Protein AF-A0A9D6RLF5-F1 (afdb_monomer_lite)

pLDDT: mean 74.22, std 19.19, range [35.5, 98.62]

Structure (mmCIF, N/CA/C/O backbone):
data_AF-A0A9D6RLF5-F1
#
_entry.id   AF-A0A9D6RLF5-F1
#
loop_
_atom_site.group_PDB
_atom_site.id
_atom_site.type_symbol
_atom_site.label_atom_id
_atom_site.label_alt_id
_atom_site.label_comp_id
_atom_site.label_asym_id
_atom_site.label_entity_id
_atom_site.label_seq_id
_atom_site.pdbx_PDB_ins_code
_atom_site.Cartn_x
_atom_site.Cartn_y
_atom_site.Cartn_z
_atom_site.occupancy
_atom_site.B_iso_or_equiv
_atom_site.auth_seq_id
_atom_site.auth_comp_id
_atom_site.auth_asym_id
_atom_site.auth_atom_id
_atom_site.pdbx_PDB_model_num
ATOM 1 N N . MET A 1 1 ? -3.379 11.257 -3.939 1.00 48.16 1 MET A N 1
ATOM 2 C CA . MET A 1 1 ? -4.710 10.907 -4.492 1.00 48.16 1 MET A CA 1
ATOM 3 C C . MET A 1 1 ? -5.735 11.109 -3.389 1.00 48.16 1 MET A C 1
ATOM 5 O O . MET A 1 1 ? -5.529 10.564 -2.316 1.00 48.16 1 MET A O 1
ATOM 9 N N . LYS A 1 2 ? -6.795 11.895 -3.608 1.00 55.16 2 LYS A N 1
ATOM 10 C CA . LYS A 1 2 ? -7.896 11.995 -2.637 1.00 55.16 2 LYS A CA 1
ATOM 11 C C . LYS A 1 2 ? -8.911 10.904 -2.961 1.00 55.16 2 LYS A C 1
ATOM 13 O O . LYS A 1 2 ? -9.439 10.888 -4.068 1.00 55.16 2 LYS A O 1
ATOM 18 N N . ASN A 1 3 ? -9.140 9.974 -2.036 1.00 62.16 3 ASN A N 1
ATOM 19 C CA . ASN A 1 3 ? -10.223 9.003 -2.180 1.00 62.16 3 ASN A CA 1
ATOM 20 C C . ASN A 1 3 ? -11.562 9.643 -1.767 1.00 62.16 3 ASN A C 1
ATOM 22 O O . ASN A 1 3 ? -11.597 10.756 -1.234 1.00 62.16 3 ASN A O 1
ATOM 26 N N . PHE A 1 4 ? -12.667 8.934 -2.003 1.00 65.19 4 PHE A N 1
ATOM 27 C CA . PHE A 1 4 ? -14.010 9.404 -1.658 1.00 65.19 4 PHE A CA 1
ATOM 28 C C . PHE A 1 4 ? -14.128 9.868 -0.194 1.00 65.19 4 PHE A C 1
ATOM 30 O O . PHE A 1 4 ? -14.730 10.909 0.067 1.00 65.19 4 PHE A O 1
ATOM 37 N N . LEU A 1 5 ? -13.491 9.153 0.742 1.00 66.44 5 LEU A N 1
ATOM 38 C CA . LEU A 1 5 ? -13.510 9.473 2.173 1.00 66.44 5 LEU A CA 1
ATOM 39 C C . LEU A 1 5 ? -12.723 10.752 2.500 1.00 66.44 5 LEU A C 1
ATOM 41 O O . LEU A 1 5 ? -13.191 11.549 3.303 1.00 66.44 5 LEU A O 1
ATOM 45 N N . CYS A 1 6 ? -11.581 10.992 1.848 1.00 63.72 6 CYS A N 1
ATOM 46 C CA . CYS A 1 6 ? -10.817 12.240 1.989 1.00 63.72 6 CYS A CA 1
ATOM 47 C C . CYS A 1 6 ? -11.482 13.423 1.261 1.00 63.72 6 CYS A C 1
ATOM 49 O O . CYS A 1 6 ? -11.240 14.578 1.595 1.00 63.72 6 CYS A O 1
ATOM 51 N N . SER A 1 7 ? -12.288 13.153 0.227 1.00 64.69 7 SER A N 1
ATOM 52 C CA . SER A 1 7 ? -12.963 14.186 -0.574 1.00 64.69 7 SER A CA 1
ATOM 53 C C . SER A 1 7 ? -14.275 14.690 0.033 1.00 64.69 7 SER A C 1
ATOM 55 O O . SER A 1 7 ? -14.758 15.747 -0.366 1.00 64.69 7 SER A O 1
ATOM 57 N N . ARG A 1 8 ? -14.845 13.947 0.991 1.00 68.50 8 ARG A N 1
ATOM 58 C CA . ARG A 1 8 ? -16.057 14.320 1.726 1.00 68.50 8 ARG A CA 1
ATOM 59 C C . ARG A 1 8 ? -15.685 14.779 3.134 1.00 68.50 8 ARG A C 1
ATOM 61 O O . ARG A 1 8 ? -15.531 13.928 4.013 1.00 68.50 8 ARG A O 1
ATOM 68 N N . PRO A 1 9 ? -15.538 16.093 3.374 1.00 60.31 9 PRO A N 1
ATOM 69 C CA . PRO A 1 9 ? -15.100 16.611 4.669 1.00 60.31 9 PRO A CA 1
ATOM 70 C C . PRO A 1 9 ? -16.069 16.261 5.805 1.00 60.31 9 PRO A C 1
ATOM 72 O O . PRO A 1 9 ? -15.671 16.257 6.969 1.00 60.31 9 PRO A O 1
ATOM 75 N N . GLU A 1 10 ? -17.323 15.920 5.490 1.00 63.22 10 GLU A N 1
ATOM 76 C CA . GLU A 1 10 ? -18.297 15.485 6.486 1.00 63.22 10 GLU A CA 1
ATOM 77 C C . GLU A 1 10 ? -17.983 14.090 7.041 1.00 63.22 10 GLU A C 1
ATOM 79 O O . GLU A 1 10 ? -18.397 13.827 8.176 1.00 63.22 10 GLU A O 1
ATOM 84 N N . ASN A 1 11 ? -17.293 13.233 6.253 1.00 67.38 11 ASN A N 1
ATOM 85 C CA . ASN A 1 11 ? -17.105 11.782 6.429 1.00 67.38 11 ASN A CA 1
ATOM 86 C C . ASN A 1 11 ? -17.906 11.255 7.629 1.00 67.38 11 ASN A C 1
ATOM 88 O O . ASN A 1 11 ? -17.403 11.140 8.754 1.00 67.38 11 ASN A O 1
ATOM 92 N N . VAL A 1 12 ? -19.197 11.016 7.386 1.00 69.69 12 VAL A N 1
ATOM 93 C CA . VAL A 1 12 ? -20.185 10.731 8.437 1.00 69.69 12 VAL A CA 1
ATOM 94 C C . VAL A 1 12 ? -19.863 9.458 9.223 1.00 69.69 12 VAL A C 1
ATOM 96 O O . VAL A 1 12 ? -20.375 9.279 10.321 1.00 69.69 12 VAL A O 1
ATOM 99 N N . TRP A 1 13 ? -18.978 8.608 8.696 1.00 77.75 13 TRP A N 1
ATOM 100 C CA . TRP A 1 13 ? -18.571 7.342 9.298 1.00 77.75 13 TRP A CA 1
ATOM 101 C C . TRP A 1 13 ? -17.413 7.460 10.300 1.00 77.75 13 TRP A C 1
ATOM 103 O O . TRP A 1 13 ? -17.203 6.524 11.073 1.00 77.75 13 TRP A O 1
ATOM 113 N N . GLY A 1 14 ? -16.683 8.582 10.327 1.00 80.62 14 GLY A N 1
ATOM 114 C CA . GLY A 1 14 ? -15.657 8.812 11.352 1.00 80.62 14 GLY A CA 1
ATOM 115 C C . GLY A 1 14 ? -14.765 10.040 11.192 1.00 80.62 14 GLY A C 1
ATOM 116 O O . GLY A 1 14 ? -14.212 10.508 12.178 1.00 80.62 14 GLY A O 1
ATOM 117 N N . GLY A 1 15 ? -14.693 10.646 10.008 1.00 88.31 15 GLY A N 1
ATOM 118 C CA . GLY A 1 15 ? -13.929 11.880 9.787 1.00 88.31 15 GLY A CA 1
ATOM 119 C C . GLY A 1 15 ? -12.613 11.672 9.037 1.00 88.31 15 GLY A C 1
ATOM 120 O O . GLY A 1 15 ? -12.265 10.561 8.631 1.00 88.31 15 GLY A O 1
ATOM 121 N N . VAL A 1 16 ? -11.901 12.772 8.814 1.00 90.56 16 VAL A N 1
ATOM 122 C CA . VAL A 1 16 ? -10.599 12.787 8.138 1.00 90.56 16 VAL A CA 1
ATOM 123 C C . VAL A 1 16 ? -9.568 13.319 9.125 1.00 90.56 16 VAL A C 1
ATOM 125 O O . VAL A 1 16 ? -9.720 14.435 9.621 1.00 90.56 16 VAL A O 1
ATOM 128 N N . PHE A 1 17 ? -8.555 12.513 9.427 1.00 91.75 17 PHE A N 1
ATOM 129 C CA . PHE A 1 17 ? -7.380 12.941 10.171 1.00 91.75 17 PHE A CA 1
ATOM 130 C C . PHE A 1 17 ? -6.473 13.728 9.231 1.00 91.75 17 PHE A C 1
ATOM 132 O O . PHE A 1 17 ? -6.105 13.217 8.176 1.00 91.75 17 PHE A O 1
ATOM 139 N N . TYR A 1 18 ? -6.096 14.939 9.627 1.00 91.25 18 TYR A N 1
ATOM 140 C CA . TYR A 1 18 ? -5.083 15.727 8.933 1.00 91.25 18 TYR A CA 1
ATOM 141 C C . TYR A 1 18 ? -3.877 15.877 9.848 1.00 91.25 18 TYR A C 1
ATOM 143 O O . TYR A 1 18 ? -4.034 16.229 11.020 1.00 91.25 18 TYR A O 1
ATOM 151 N N . ALA A 1 19 ? -2.681 15.646 9.311 1.00 88.44 19 ALA A N 1
ATOM 152 C CA . ALA A 1 19 ? -1.442 15.693 10.085 1.00 88.44 19 ALA A CA 1
ATOM 153 C C . ALA A 1 19 ? -1.191 17.042 10.786 1.00 88.44 19 ALA A C 1
ATOM 155 O O . ALA A 1 19 ? -0.514 17.068 11.815 1.00 88.44 19 ALA A O 1
ATOM 156 N N . ASP A 1 20 ? -1.742 18.132 10.246 1.00 90.81 20 ASP A N 1
ATOM 157 C CA . ASP A 1 20 ? -1.642 19.503 10.752 1.00 90.81 20 ASP A CA 1
ATOM 158 C C . ASP A 1 20 ? -2.838 19.944 11.623 1.00 90.81 20 ASP A C 1
ATOM 160 O O . ASP A 1 20 ? -2.809 21.036 12.190 1.00 90.81 20 ASP A O 1
ATOM 164 N N . ARG A 1 21 ? -3.890 19.118 11.753 1.00 91.94 21 ARG A N 1
ATOM 165 C CA . ARG A 1 21 ? -5.143 19.453 12.467 1.00 91.94 21 ARG A CA 1
ATOM 166 C C . ARG A 1 21 ? -5.639 18.322 13.375 1.00 91.94 21 ARG A C 1
ATOM 168 O O . ARG A 1 21 ? -6.832 18.040 13.470 1.00 91.94 21 ARG A O 1
ATOM 175 N N . GLU A 1 22 ? -4.712 17.687 14.081 1.00 90.81 22 GLU A N 1
ATOM 176 C CA . GLU A 1 22 ? -4.976 16.563 14.992 1.00 90.81 22 GLU A CA 1
ATOM 177 C C . GLU A 1 22 ? -5.931 16.915 16.150 1.00 90.81 22 GLU A C 1
ATOM 179 O O . GLU A 1 22 ? -6.811 16.122 16.502 1.00 90.81 22 GLU A O 1
ATOM 184 N N . LEU A 1 23 ? -5.809 18.124 16.714 1.00 89.69 23 LEU A N 1
ATOM 185 C CA . LEU A 1 23 ? -6.698 18.585 17.785 1.00 89.69 23 LEU A CA 1
ATOM 186 C C . LEU A 1 23 ? -8.144 18.728 17.287 1.00 89.69 23 LEU A C 1
ATOM 188 O O . LEU A 1 23 ? -9.054 18.179 17.905 1.00 89.69 23 LEU A O 1
ATOM 192 N N . GLU A 1 24 ? -8.337 19.378 16.133 1.00 90.50 24 GLU A N 1
ATOM 193 C CA . GLU A 1 24 ? -9.655 19.532 15.501 1.00 90.50 24 GLU A CA 1
ATOM 194 C C . GLU A 1 24 ? -10.281 18.164 15.200 1.00 90.50 24 GLU A C 1
ATOM 196 O O . GLU A 1 24 ? -11.466 17.943 15.456 1.00 90.50 24 GLU A O 1
ATOM 201 N N . PHE A 1 25 ? -9.484 17.224 14.683 1.00 90.69 25 PHE A N 1
ATOM 202 C CA . PHE A 1 25 ? -9.935 15.857 14.437 1.00 90.69 25 PHE A CA 1
ATOM 203 C C . PHE A 1 25 ? -10.444 15.190 15.722 1.00 90.69 25 PHE A C 1
ATOM 205 O O . PHE A 1 25 ? -11.551 14.649 15.742 1.00 90.69 25 PHE A O 1
ATOM 212 N N . THR A 1 26 ? -9.665 15.266 16.802 1.00 87.81 26 THR A N 1
ATOM 213 C CA . THR A 1 26 ? -10.001 14.631 18.083 1.00 87.81 26 THR A CA 1
ATOM 214 C C . THR A 1 26 ? -11.254 15.245 18.710 1.00 87.81 26 THR A C 1
ATOM 216 O O . THR A 1 26 ? -12.104 14.520 19.227 1.00 87.81 26 THR A O 1
ATOM 219 N N . GLU A 1 27 ? -11.404 16.569 18.646 1.00 88.62 27 GLU A N 1
ATOM 220 C CA . GLU A 1 27 ? -12.589 17.277 19.144 1.00 88.62 27 GLU A CA 1
ATOM 221 C C . GLU A 1 27 ? -13.851 16.869 18.379 1.00 88.62 27 GLU A C 1
ATOM 223 O O . GLU A 1 27 ? -14.820 16.426 18.995 1.00 88.62 27 GLU A O 1
ATOM 228 N N . ARG A 1 28 ? -13.809 16.897 17.040 1.00 87.19 28 ARG A N 1
ATOM 229 C CA . ARG A 1 28 ? -14.938 16.477 16.191 1.00 87.19 28 ARG A CA 1
ATOM 230 C C . ARG A 1 28 ? -15.308 15.010 16.378 1.00 87.19 28 ARG A C 1
ATOM 232 O O . ARG A 1 28 ? -16.471 14.640 16.227 1.00 87.19 28 ARG A O 1
ATOM 239 N N . LEU A 1 29 ? -14.333 14.151 16.664 1.00 85.12 29 LEU A N 1
ATOM 240 C CA . LEU A 1 29 ? -14.587 12.727 16.837 1.00 85.12 29 LEU A CA 1
ATOM 241 C C . LEU A 1 29 ? -15.338 12.426 18.143 1.00 85.12 29 LEU A C 1
ATOM 243 O O . LEU A 1 29 ? -16.196 11.544 18.161 1.00 85.12 29 LEU A O 1
ATOM 247 N N . ARG A 1 30 ? -15.108 13.202 19.211 1.00 83.06 30 ARG A N 1
ATOM 248 C CA . ARG A 1 30 ? -15.879 13.082 20.466 1.00 83.06 30 ARG A CA 1
ATOM 249 C C . ARG A 1 30 ? -17.373 13.342 20.268 1.00 83.06 30 ARG A C 1
ATOM 251 O O . ARG A 1 30 ? -18.189 12.774 20.986 1.00 83.06 30 ARG A O 1
ATOM 258 N N . GLU A 1 31 ? -17.735 14.154 19.278 1.00 84.50 31 GLU A N 1
ATOM 259 C CA . GLU A 1 31 ? -19.128 14.459 18.924 1.00 84.50 31 GLU A CA 1
ATOM 260 C C . GLU A 1 31 ? -19.808 13.334 18.119 1.00 84.50 31 GLU A C 1
ATOM 262 O O . GLU A 1 31 ? -21.012 13.391 17.868 1.00 84.50 31 GLU A O 1
ATOM 267 N N . LYS A 1 32 ? -19.059 12.297 17.716 1.00 83.31 32 LYS A N 1
ATOM 268 C CA . LYS A 1 32 ? -19.529 11.193 16.864 1.00 83.31 32 LYS A CA 1
ATOM 269 C C . LYS A 1 32 ? -19.386 9.829 17.561 1.00 83.31 32 LYS A C 1
ATOM 271 O O . LYS A 1 32 ? -18.597 8.988 17.111 1.00 83.31 32 LYS A O 1
ATOM 276 N N . PRO A 1 33 ? -20.157 9.555 18.633 1.00 75.00 33 PRO A N 1
ATOM 277 C CA . PRO A 1 33 ? -20.140 8.246 19.278 1.00 75.00 33 PRO A CA 1
ATOM 278 C C . PRO A 1 33 ? -20.562 7.165 18.271 1.00 75.00 33 PRO A C 1
ATOM 280 O O . PRO A 1 33 ? -21.641 7.230 17.686 1.00 75.00 33 PRO A O 1
ATOM 283 N N . GLY A 1 34 ? -19.696 6.176 18.044 1.00 79.19 34 GLY A N 1
ATOM 284 C CA . GLY A 1 34 ? -19.932 5.098 17.075 1.00 79.19 34 GLY A CA 1
ATOM 285 C C . GLY A 1 34 ? -19.275 5.287 15.704 1.00 79.19 34 GLY A C 1
ATOM 286 O O . GLY A 1 34 ? -19.478 4.444 14.831 1.00 79.19 34 GLY A O 1
ATOM 287 N N . ALA A 1 35 ? -18.466 6.332 15.514 1.00 85.06 35 ALA A N 1
ATOM 288 C CA . ALA A 1 35 ? -17.545 6.441 14.386 1.00 85.06 35 ALA A CA 1
ATOM 289 C C . ALA A 1 35 ? -16.606 5.220 14.295 1.00 85.06 35 ALA A C 1
ATOM 291 O O . ALA A 1 35 ? -16.044 4.782 15.299 1.00 85.06 35 ALA A O 1
ATOM 292 N N . ARG A 1 36 ? -16.437 4.664 13.089 1.00 88.50 36 ARG A N 1
ATOM 293 C CA . ARG A 1 36 ? -15.650 3.437 12.842 1.00 88.50 36 ARG A CA 1
ATOM 294 C C . ARG A 1 36 ? -14.754 3.491 11.608 1.00 88.50 36 ARG A C 1
ATOM 296 O O . ARG A 1 36 ? -13.896 2.625 11.465 1.00 88.50 36 ARG A O 1
ATOM 303 N N . VAL A 1 37 ? -14.949 4.459 10.711 1.00 90.75 37 VAL A N 1
ATOM 304 C CA . VAL A 1 37 ? -14.188 4.551 9.456 1.00 90.75 37 VAL A CA 1
ATOM 305 C C . VAL A 1 37 ? -13.559 5.929 9.329 1.00 90.75 37 VAL A C 1
ATOM 307 O O . VAL A 1 37 ? -14.248 6.942 9.205 1.00 90.75 37 VAL A O 1
ATOM 310 N N . PHE A 1 38 ? -12.232 5.943 9.308 1.00 92.19 38 PHE A N 1
ATOM 311 C CA . PHE A 1 38 ? -11.416 7.148 9.304 1.00 92.19 38 PHE A CA 1
ATOM 312 C C . PHE A 1 38 ? -10.556 7.177 8.050 1.00 92.19 38 PHE A C 1
ATOM 314 O O . PHE A 1 38 ? -10.053 6.143 7.612 1.00 92.19 38 PHE A O 1
ATOM 321 N N . ALA A 1 39 ? -10.388 8.362 7.475 1.00 91.50 39 ALA A N 1
ATOM 322 C CA . ALA A 1 39 ? -9.423 8.580 6.409 1.00 91.50 39 ALA A CA 1
ATOM 323 C C . ALA A 1 39 ? -8.231 9.368 6.948 1.00 91.50 39 ALA A C 1
ATOM 325 O O . ALA A 1 39 ? -8.408 10.237 7.798 1.00 91.50 39 ALA A O 1
ATOM 326 N N . LEU A 1 40 ? -7.037 9.073 6.446 1.00 91.88 40 LEU A N 1
ATOM 327 C CA . LEU A 1 40 ? -5.821 9.817 6.763 1.00 91.88 40 LEU A CA 1
ATOM 328 C C . LEU A 1 40 ? -5.447 10.679 5.559 1.00 91.88 40 LEU A C 1
ATOM 330 O O . LEU A 1 40 ? -5.284 10.164 4.452 1.00 91.88 40 LEU A O 1
ATOM 334 N N . ASP A 1 41 ? -5.304 11.977 5.793 1.00 90.19 41 ASP A N 1
ATOM 335 C CA . ASP A 1 41 ? -4.679 12.929 4.882 1.00 90.19 41 ASP A CA 1
ATOM 336 C C . ASP A 1 41 ? -3.296 13.278 5.450 1.00 90.19 41 ASP A C 1
ATOM 338 O O . ASP A 1 41 ? -3.160 14.043 6.411 1.00 90.19 41 ASP A O 1
ATOM 342 N N . ILE A 1 42 ? -2.278 12.605 4.911 1.00 88.62 42 ILE A N 1
ATOM 343 C CA . ILE A 1 42 ? -0.875 12.812 5.287 1.00 88.62 42 ILE A CA 1
ATOM 344 C C . ILE A 1 42 ? -0.350 14.110 4.672 1.00 88.62 42 ILE A C 1
ATOM 346 O O . ILE A 1 42 ? -0.791 14.514 3.596 1.00 88.62 42 ILE A O 1
ATOM 350 N N . SER A 1 43 ? 0.600 14.753 5.345 1.00 87.88 43 SER A N 1
ATOM 351 C CA . SER A 1 43 ? 1.085 16.093 4.989 1.00 87.88 43 SER A CA 1
ATOM 352 C C . SER A 1 43 ? 1.697 16.171 3.587 1.00 87.88 43 SER A C 1
ATOM 354 O O . SER A 1 43 ? 1.471 17.146 2.869 1.00 87.88 43 SER A O 1
ATOM 356 N N . ASP A 1 44 ? 2.440 15.139 3.180 1.00 88.31 44 ASP A N 1
ATOM 357 C CA . ASP A 1 44 ? 3.038 15.039 1.852 1.00 88.31 44 ASP A CA 1
ATOM 358 C C . ASP A 1 44 ? 3.105 13.584 1.370 1.00 88.31 44 ASP A C 1
ATOM 360 O O . ASP A 1 44 ? 3.868 12.757 1.869 1.00 88.31 44 ASP A O 1
ATOM 364 N N . ASN A 1 45 ? 2.325 13.270 0.338 1.00 84.44 45 ASN A N 1
ATOM 365 C CA . ASN A 1 45 ? 2.282 11.942 -0.263 1.00 84.44 45 ASN A CA 1
ATOM 366 C C . ASN A 1 45 ? 3.432 11.661 -1.250 1.00 84.44 45 ASN A C 1
ATOM 368 O O . ASN A 1 45 ? 3.429 10.598 -1.870 1.00 84.44 45 ASN A O 1
ATOM 372 N N . LEU A 1 46 ? 4.365 12.601 -1.429 1.00 88.38 46 LEU A N 1
ATOM 373 C CA . LEU A 1 46 ? 5.606 12.441 -2.198 1.00 88.38 46 LEU A CA 1
ATOM 374 C C . LEU A 1 46 ? 6.844 12.331 -1.295 1.00 88.38 46 LEU A C 1
ATOM 376 O O . LEU A 1 46 ? 7.940 12.020 -1.766 1.00 88.38 46 LEU A O 1
ATOM 380 N N . THR A 1 47 ? 6.672 12.530 0.009 1.00 90.62 47 THR A N 1
ATOM 381 C CA . THR A 1 47 ? 7.728 12.323 0.993 1.00 90.62 47 THR A CA 1
ATOM 382 C C . THR A 1 47 ? 7.961 10.826 1.241 1.00 90.62 47 THR A C 1
ATOM 384 O O . THR A 1 47 ? 7.059 9.991 1.145 1.00 90.62 47 THR A O 1
ATOM 387 N N . HIS A 1 48 ? 9.205 10.476 1.574 1.00 94.12 48 HIS A N 1
ATOM 388 C CA . HIS A 1 48 ? 9.611 9.105 1.876 1.00 94.12 48 HIS A CA 1
ATOM 389 C C . HIS A 1 48 ? 8.800 8.517 3.059 1.00 94.12 48 HIS A C 1
ATOM 391 O O . HIS A 1 48 ? 8.703 9.172 4.104 1.00 94.12 48 HIS A O 1
ATOM 397 N N . PRO A 1 49 ? 8.303 7.261 2.989 1.00 96.19 49 PRO A N 1
ATOM 398 C CA . PRO A 1 49 ? 7.493 6.631 4.040 1.00 96.19 49 PRO A CA 1
ATOM 399 C C . PRO A 1 49 ? 8.104 6.680 5.446 1.00 96.19 49 PRO A C 1
ATOM 401 O O . PRO A 1 49 ? 7.390 6.904 6.416 1.00 96.19 49 PRO A O 1
ATOM 404 N N . ARG A 1 50 ? 9.435 6.563 5.558 1.00 95.38 50 ARG A N 1
ATOM 405 C CA . ARG A 1 50 ? 10.204 6.756 6.812 1.00 95.38 50 ARG A CA 1
ATOM 406 C C . ARG A 1 50 ? 9.844 8.035 7.579 1.00 95.38 50 ARG A C 1
ATOM 408 O O . ARG A 1 50 ? 9.887 8.028 8.803 1.00 95.38 50 ARG A O 1
ATOM 415 N N . VAL A 1 51 ? 9.508 9.116 6.881 1.00 92.69 51 VAL A N 1
ATOM 416 C CA . VAL A 1 51 ? 9.169 10.403 7.503 1.00 92.69 51 VAL A CA 1
ATOM 417 C C . VAL A 1 51 ? 7.682 10.448 7.860 1.00 92.69 51 VAL A C 1
ATOM 419 O O . VAL A 1 51 ? 7.327 10.726 9.004 1.00 92.69 51 VAL A O 1
ATOM 422 N N . VAL A 1 52 ? 6.807 10.117 6.907 1.00 93.38 52 VAL A N 1
ATOM 423 C CA . VAL A 1 52 ? 5.346 10.240 7.075 1.00 93.38 52 VAL A CA 1
ATOM 424 C C . VAL A 1 52 ? 4.714 9.122 7.911 1.00 93.38 52 VAL A C 1
ATOM 426 O O . VAL A 1 52 ? 3.587 9.265 8.376 1.00 93.38 52 VAL A O 1
ATOM 429 N N . ALA A 1 53 ? 5.430 8.029 8.185 1.00 96.88 53 ALA A N 1
ATOM 430 C CA . ALA A 1 53 ? 4.961 6.951 9.058 1.00 96.88 53 ALA A CA 1
ATOM 431 C C . ALA A 1 53 ? 4.584 7.427 10.468 1.00 96.88 53 ALA A C 1
ATOM 433 O O . ALA A 1 53 ? 3.642 6.905 11.064 1.00 96.88 53 ALA A O 1
ATOM 434 N N . ASN A 1 54 ? 5.253 8.462 10.986 1.00 95.88 54 ASN A N 1
ATOM 435 C CA . ASN A 1 54 ? 4.891 9.044 12.275 1.00 95.88 54 ASN A CA 1
ATOM 436 C C . ASN A 1 54 ? 3.484 9.672 12.265 1.00 95.88 54 ASN A C 1
ATOM 438 O O . ASN A 1 54 ? 2.826 9.725 13.296 1.00 95.88 54 ASN A O 1
ATOM 442 N N . GLU A 1 55 ? 2.993 10.134 11.116 1.00 95.44 55 GLU A N 1
ATOM 443 C CA . GLU A 1 55 ? 1.634 10.678 11.000 1.00 95.44 55 GLU A CA 1
ATOM 444 C C . GLU A 1 55 ? 0.577 9.577 11.072 1.00 95.44 55 GLU A C 1
ATOM 446 O O . GLU A 1 55 ? -0.475 9.781 11.671 1.00 95.44 55 GLU A O 1
ATOM 451 N N . VAL A 1 56 ? 0.880 8.388 10.538 1.00 96.50 56 VAL A N 1
ATOM 452 C CA . VAL A 1 56 ? 0.021 7.205 10.695 1.00 96.50 56 VAL A CA 1
ATOM 453 C C . VAL A 1 56 ? -0.088 6.817 12.168 1.00 96.50 56 VAL A C 1
ATOM 455 O O . VAL A 1 56 ? -1.191 6.574 12.643 1.00 96.50 56 VAL A O 1
ATOM 458 N N . ARG A 1 57 ? 1.030 6.829 12.901 1.00 97.50 57 ARG A N 1
ATOM 459 C CA . ARG A 1 57 ? 1.068 6.537 14.346 1.00 97.50 57 ARG A CA 1
ATOM 460 C C . ARG A 1 57 ? 0.187 7.493 15.145 1.00 97.50 57 ARG A C 1
ATOM 462 O O . ARG A 1 57 ? -0.720 7.058 15.844 1.00 97.50 57 ARG A O 1
ATOM 469 N N . ARG A 1 58 ? 0.370 8.804 14.947 1.00 95.81 58 ARG A N 1
ATOM 470 C CA . ARG A 1 58 ? -0.469 9.824 15.602 1.00 95.81 58 ARG A CA 1
ATOM 471 C C . ARG A 1 58 ? -1.952 9.665 15.267 1.00 95.81 58 ARG A C 1
ATOM 473 O O . ARG A 1 58 ? -2.801 9.807 16.141 1.00 95.81 58 ARG A O 1
ATOM 480 N N . ALA A 1 59 ? -2.276 9.330 14.018 1.00 95.62 59 ALA A N 1
ATOM 481 C CA . ALA A 1 59 ? -3.657 9.077 13.626 1.00 95.62 59 ALA A CA 1
ATOM 482 C C . ALA A 1 59 ? -4.255 7.863 14.353 1.00 95.62 59 ALA A C 1
ATOM 484 O O . ALA A 1 59 ? -5.395 7.933 14.812 1.00 95.62 59 ALA A O 1
ATOM 485 N N . ILE A 1 60 ? -3.497 6.770 14.483 1.00 96.62 60 ILE A N 1
ATOM 486 C CA . ILE A 1 60 ? -3.913 5.573 15.226 1.00 96.62 60 ILE A CA 1
ATOM 487 C C . ILE A 1 60 ? -4.153 5.923 16.698 1.00 96.62 60 ILE A C 1
ATOM 489 O O . ILE A 1 60 ? -5.227 5.616 17.218 1.00 96.62 60 ILE A O 1
ATOM 493 N N . ASP A 1 61 ? -3.218 6.631 17.335 1.00 95.81 61 ASP A N 1
ATOM 494 C CA . ASP A 1 61 ? -3.345 7.085 18.723 1.00 95.81 61 ASP A CA 1
ATOM 495 C C . ASP A 1 61 ? -4.596 7.951 18.929 1.00 95.81 61 ASP A C 1
ATOM 497 O O . ASP A 1 61 ? -5.395 7.689 19.833 1.00 95.81 61 ASP A O 1
ATOM 501 N N . ALA A 1 62 ? -4.826 8.936 18.055 1.00 93.12 62 ALA A N 1
ATOM 502 C CA . ALA A 1 62 ? -5.990 9.817 18.123 1.00 93.12 62 ALA A CA 1
ATOM 503 C C . ALA A 1 62 ? -7.313 9.049 17.945 1.00 93.12 62 ALA A C 1
ATOM 505 O O . ALA A 1 62 ? -8.269 9.255 18.701 1.00 93.12 62 ALA A O 1
ATOM 506 N N . ILE A 1 63 ? -7.370 8.122 16.980 1.00 93.38 63 ILE A N 1
ATOM 507 C CA . ILE A 1 63 ? -8.545 7.270 16.747 1.00 93.38 63 ILE A CA 1
ATOM 508 C C . ILE A 1 63 ? -8.817 6.395 17.971 1.00 93.38 63 ILE A C 1
ATOM 510 O O . ILE A 1 63 ? -9.958 6.322 18.433 1.00 93.38 63 ILE A O 1
ATOM 514 N N . LYS A 1 64 ? -7.793 5.747 18.531 1.00 93.88 64 LYS A N 1
ATOM 515 C CA . LYS A 1 64 ? -7.940 4.901 19.720 1.00 93.88 64 LYS A CA 1
ATOM 516 C C . LYS A 1 64 ? -8.388 5.700 20.936 1.00 93.88 64 LYS A C 1
ATOM 518 O O . LYS A 1 64 ? -9.326 5.288 21.615 1.00 93.88 64 LYS A O 1
ATOM 523 N N . ALA A 1 65 ? -7.773 6.855 21.184 1.00 90.44 65 ALA A N 1
ATOM 524 C CA . ALA A 1 65 ? -8.119 7.720 22.308 1.00 90.44 65 ALA A CA 1
ATOM 525 C C . ALA A 1 65 ? -9.586 8.169 22.262 1.00 90.44 65 ALA A C 1
ATOM 527 O O . ALA A 1 65 ? -10.241 8.256 23.300 1.00 90.44 65 ALA A O 1
ATOM 528 N N . ALA A 1 66 ? -10.118 8.427 21.067 1.00 86.75 66 ALA A N 1
ATOM 529 C CA . ALA A 1 66 ? -11.493 8.880 20.906 1.00 86.75 66 ALA A CA 1
ATOM 530 C C . ALA A 1 66 ? -12.525 7.739 20.857 1.00 86.75 66 ALA A C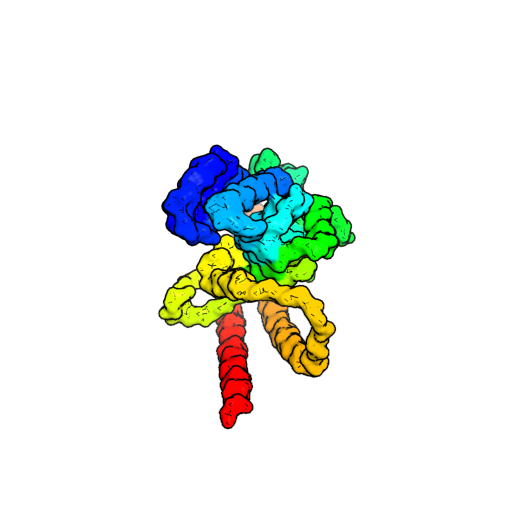 1
ATOM 532 O O . ALA A 1 66 ? -13.664 7.927 21.278 1.00 86.75 66 ALA A O 1
ATOM 533 N N . THR A 1 67 ? -12.152 6.563 20.346 1.00 88.94 67 THR A N 1
ATOM 534 C CA . THR A 1 67 ? -13.075 5.422 20.182 1.00 88.94 67 THR A CA 1
ATOM 535 C C . THR A 1 67 ? -13.021 4.415 21.330 1.00 88.94 67 THR A C 1
ATOM 537 O O . THR A 1 67 ? -13.933 3.601 21.469 1.00 88.94 67 THR A O 1
ATOM 540 N N . GLY A 1 68 ? -11.958 4.434 22.138 1.00 90.25 68 GLY A N 1
ATOM 541 C CA . GLY A 1 68 ? -11.678 3.419 23.156 1.00 90.25 68 GLY A CA 1
ATOM 542 C C . GLY A 1 68 ? -11.198 2.079 22.584 1.00 90.25 68 GLY A C 1
ATOM 543 O O . GLY A 1 68 ? -11.082 1.106 23.329 1.00 90.25 68 GLY A O 1
ATOM 544 N N . ALA A 1 69 ? -10.933 1.997 21.276 1.00 92.50 69 ALA A N 1
ATOM 545 C CA . ALA A 1 69 ? -10.433 0.781 20.652 1.00 92.50 69 ALA A CA 1
ATOM 546 C C . ALA A 1 69 ? -9.011 0.453 21.140 1.00 92.50 69 ALA A C 1
ATOM 548 O O . ALA A 1 69 ? -8.154 1.330 21.241 1.00 92.50 69 ALA A O 1
ATOM 549 N N . SER A 1 70 ? -8.733 -0.825 21.408 1.00 94.88 70 SER A N 1
ATOM 550 C CA . SER A 1 70 ? -7.381 -1.285 21.758 1.00 94.88 70 SER A CA 1
ATOM 551 C C . SER A 1 70 ? -6.461 -1.372 20.539 1.00 94.88 70 SER A C 1
ATOM 553 O O . SER A 1 70 ? -5.259 -1.161 20.671 1.00 94.88 70 SER A O 1
ATOM 555 N N . ARG A 1 71 ? -7.027 -1.650 19.361 1.00 96.56 71 ARG A N 1
ATOM 556 C CA . ARG A 1 71 ? -6.348 -1.744 18.064 1.00 96.56 71 ARG A CA 1
ATOM 557 C C . ARG A 1 71 ? -7.237 -1.190 16.959 1.00 96.56 71 ARG A C 1
ATOM 559 O O . ARG A 1 71 ? -8.457 -1.140 17.114 1.00 96.56 71 ARG A O 1
ATOM 566 N N . VAL A 1 72 ? -6.637 -0.842 15.827 1.00 96.50 72 VAL A N 1
ATOM 567 C CA . VAL A 1 72 ? -7.349 -0.440 14.609 1.00 96.50 72 VAL A CA 1
ATOM 568 C C . VAL A 1 72 ? -6.991 -1.347 13.439 1.00 96.50 72 VAL A C 1
ATOM 570 O O . VAL A 1 72 ? -5.916 -1.943 13.391 1.00 96.50 72 VAL A O 1
ATOM 573 N N . ASN A 1 73 ? -7.893 -1.440 12.466 1.00 97.50 73 ASN A N 1
ATOM 574 C CA . ASN A 1 73 ? -7.605 -2.090 11.194 1.00 97.50 73 ASN A CA 1
ATOM 575 C C . ASN A 1 73 ? -7.226 -1.027 10.165 1.00 97.50 73 ASN A C 1
ATOM 577 O O . ASN A 1 73 ? -7.890 0.006 10.069 1.00 97.50 73 ASN A O 1
ATOM 581 N N . VAL A 1 74 ? -6.178 -1.287 9.388 1.00 97.69 74 VAL A N 1
ATOM 582 C CA . VAL A 1 74 ? -5.638 -0.335 8.416 1.00 97.69 74 VAL A CA 1
ATOM 583 C C . VAL A 1 74 ? -5.833 -0.883 7.010 1.00 97.69 74 VAL A C 1
ATOM 585 O O . VAL A 1 74 ? -5.410 -1.994 6.694 1.00 97.69 74 VAL A O 1
ATOM 588 N N . ILE A 1 75 ? -6.465 -0.085 6.152 1.00 97.19 75 ILE A N 1
ATOM 589 C CA . ILE A 1 75 ? -6.567 -0.349 4.717 1.00 97.19 75 ILE A CA 1
ATOM 590 C C . ILE A 1 75 ? -5.661 0.653 4.019 1.00 97.19 75 ILE A C 1
ATOM 592 O O . ILE A 1 75 ? -5.755 1.858 4.247 1.00 97.19 75 ILE A O 1
ATOM 596 N N . THR A 1 76 ? -4.788 0.152 3.161 1.00 96.81 76 THR A N 1
ATOM 597 C CA . THR A 1 76 ? -3.805 0.959 2.451 1.00 96.81 76 THR A CA 1
ATOM 598 C C . THR A 1 76 ? -3.912 0.745 0.954 1.00 96.81 76 THR A C 1
ATOM 600 O O . THR A 1 76 ? -4.374 -0.294 0.479 1.00 96.81 76 THR A O 1
ATOM 603 N N . HIS A 1 77 ? -3.462 1.748 0.210 1.00 95.94 77 HIS A N 1
ATOM 604 C CA . HIS A 1 77 ? -3.342 1.698 -1.235 1.00 95.94 77 HIS A CA 1
ATOM 605 C C . HIS A 1 77 ? -1.949 2.160 -1.645 1.00 95.94 77 HIS A C 1
ATOM 607 O O . HIS A 1 77 ? -1.441 3.137 -1.084 1.00 95.94 77 HIS A O 1
ATOM 613 N N . SER A 1 78 ? -1.350 1.481 -2.626 1.00 95.62 78 SER A N 1
ATOM 614 C CA . SER A 1 78 ? -0.059 1.872 -3.195 1.00 95.62 78 SER A CA 1
ATOM 615 C C . SER A 1 78 ? 1.013 2.019 -2.098 1.00 95.62 78 SER A C 1
ATOM 617 O O . SER A 1 78 ? 1.142 1.162 -1.219 1.00 95.62 78 SER A O 1
ATOM 619 N N . MET A 1 79 ? 1.758 3.125 -2.105 1.00 96.00 79 MET A N 1
ATOM 620 C CA . MET A 1 79 ? 2.785 3.466 -1.119 1.00 96.00 79 MET A CA 1
ATOM 621 C C . MET A 1 79 ? 2.272 3.509 0.329 1.00 96.00 79 MET A C 1
ATOM 623 O O . MET A 1 79 ? 3.058 3.300 1.251 1.00 96.00 79 MET A O 1
ATOM 627 N N . GLY A 1 80 ? 0.967 3.703 0.559 1.00 96.50 80 GLY A N 1
ATOM 628 C CA . GLY A 1 80 ? 0.394 3.687 1.908 1.00 96.50 80 GLY A CA 1
ATOM 629 C C . GLY A 1 80 ? 0.667 2.380 2.661 1.00 96.50 80 GLY A C 1
ATOM 630 O O . GLY A 1 80 ? 0.806 2.402 3.882 1.00 96.50 80 GLY A O 1
ATOM 631 N N . ALA A 1 81 ? 0.813 1.260 1.942 1.00 97.81 81 ALA A N 1
ATOM 632 C CA . ALA A 1 81 ? 1.188 -0.025 2.529 1.00 97.81 81 ALA A CA 1
ATOM 633 C C . ALA A 1 81 ? 2.593 0.021 3.139 1.00 97.81 81 ALA A C 1
ATOM 635 O O . ALA A 1 81 ? 2.799 -0.425 4.268 1.00 97.81 81 ALA A O 1
ATOM 636 N N . LEU A 1 82 ? 3.547 0.624 2.423 1.00 98.38 82 LEU A N 1
ATOM 637 C CA . LEU A 1 82 ? 4.907 0.804 2.918 1.00 98.38 82 LEU A CA 1
ATOM 638 C C . LEU A 1 82 ? 4.935 1.764 4.111 1.00 98.38 82 LEU A C 1
ATOM 640 O O . LEU A 1 82 ? 5.639 1.502 5.080 1.00 98.38 82 LEU A O 1
ATOM 644 N N . THR A 1 83 ? 4.125 2.825 4.089 1.00 98.06 83 THR A N 1
ATOM 645 C CA . THR A 1 83 ? 4.001 3.763 5.217 1.00 98.06 83 THR A CA 1
ATOM 646 C C . THR A 1 83 ? 3.430 3.099 6.471 1.00 98.06 83 THR A C 1
ATOM 648 O O . THR A 1 83 ? 3.952 3.318 7.561 1.00 98.06 83 THR A O 1
ATOM 651 N N . ALA A 1 84 ? 2.403 2.253 6.346 1.00 98.25 84 ALA A N 1
ATOM 652 C CA . ALA A 1 84 ? 1.841 1.526 7.487 1.00 98.25 84 ALA A CA 1
ATOM 653 C C . ALA A 1 84 ? 2.825 0.490 8.060 1.00 98.25 84 ALA A C 1
ATOM 655 O O . ALA A 1 84 ? 2.976 0.375 9.276 1.00 98.25 84 ALA A O 1
ATOM 656 N N . ARG A 1 85 ? 3.543 -0.233 7.193 1.00 98.50 85 ARG A N 1
ATOM 657 C CA . ARG A 1 85 ? 4.603 -1.165 7.612 1.00 98.50 85 ARG A CA 1
ATOM 658 C C . ARG A 1 85 ? 5.775 -0.439 8.269 1.00 98.50 85 ARG A C 1
ATOM 660 O O . ARG A 1 85 ? 6.348 -0.924 9.237 1.00 98.50 85 ARG A O 1
ATOM 667 N N . GLU A 1 86 ? 6.120 0.740 7.775 1.00 98.62 86 GLU A N 1
ATOM 668 C CA . GLU A 1 86 ? 7.145 1.579 8.382 1.00 98.62 86 GLU A CA 1
ATOM 669 C C . GLU A 1 86 ? 6.696 2.117 9.748 1.00 98.62 86 GLU A C 1
ATOM 671 O O . GLU A 1 86 ? 7.496 2.125 10.678 1.00 98.62 86 GLU A O 1
ATOM 676 N N . ALA A 1 87 ? 5.421 2.484 9.920 1.00 98.44 87 ALA A N 1
ATOM 677 C CA . ALA A 1 87 ? 4.870 2.841 11.229 1.00 98.44 87 ALA A CA 1
ATOM 678 C C . ALA A 1 87 ? 5.022 1.684 12.228 1.00 98.44 87 ALA A C 1
ATOM 680 O O . ALA A 1 87 ? 5.499 1.900 13.344 1.00 98.44 87 ALA A O 1
ATOM 681 N N . ARG A 1 88 ? 4.717 0.449 11.796 1.00 97.94 88 ARG A N 1
ATOM 682 C CA . ARG A 1 88 ? 4.962 -0.783 12.568 1.00 97.94 88 ARG A CA 1
ATOM 683 C C . ARG A 1 88 ? 6.433 -0.907 12.968 1.00 97.94 88 ARG A C 1
ATOM 685 O O . ARG A 1 88 ? 6.732 -1.059 14.149 1.00 97.94 88 ARG A O 1
ATOM 692 N N . ARG A 1 89 ? 7.354 -0.763 12.010 1.00 98.12 89 ARG A N 1
ATOM 693 C CA . ARG A 1 89 ? 8.807 -0.798 12.257 1.00 98.12 89 ARG A CA 1
ATOM 694 C C . ARG A 1 89 ? 9.277 0.286 13.232 1.00 98.12 89 ARG A C 1
ATOM 696 O O . ARG A 1 89 ? 10.245 0.084 13.957 1.00 98.12 89 ARG A O 1
ATOM 703 N N . GLN A 1 90 ? 8.578 1.419 13.284 1.00 98.00 90 GLN A N 1
ATOM 704 C CA . GLN A 1 90 ? 8.819 2.520 14.222 1.00 98.00 90 GLN A CA 1
ATOM 705 C C . GLN A 1 90 ? 8.112 2.357 15.582 1.00 98.00 90 GLN A C 1
ATOM 707 O O . GLN A 1 90 ? 8.111 3.294 16.383 1.00 98.00 90 GLN A O 1
ATOM 712 N N . GLY A 1 91 ? 7.535 1.187 15.867 1.00 97.38 91 GLY A N 1
ATOM 713 C CA . GLY A 1 91 ? 6.962 0.849 17.171 1.00 97.38 91 GLY A CA 1
ATOM 714 C C . GLY A 1 91 ? 5.441 0.974 17.269 1.00 97.38 91 GLY A C 1
ATOM 715 O O . GLY A 1 91 ? 4.910 0.903 18.374 1.00 97.38 91 GLY A O 1
ATOM 716 N N . GLU A 1 92 ? 4.729 1.146 16.155 1.00 97.81 92 GLU A N 1
ATOM 717 C CA . GLU A 1 92 ? 3.269 1.020 16.139 1.00 97.81 92 GLU A CA 1
ATOM 718 C C . GLU A 1 92 ? 2.866 -0.443 16.338 1.00 97.81 92 GLU A C 1
ATOM 720 O O . GLU A 1 92 ? 3.148 -1.274 15.479 1.00 97.81 92 GLU A O 1
ATOM 725 N N . ASN A 1 93 ? 2.227 -0.784 17.455 1.00 96.94 93 ASN A N 1
ATOM 726 C CA . ASN A 1 93 ? 1.825 -2.163 17.779 1.00 96.94 93 ASN A CA 1
ATOM 727 C C . ASN A 1 93 ? 0.308 -2.376 17.723 1.00 96.94 93 ASN A C 1
ATOM 729 O O . ASN A 1 93 ? -0.172 -3.493 17.924 1.00 96.94 93 ASN A O 1
ATOM 733 N N . ASP A 1 94 ? -0.454 -1.323 17.437 1.00 97.75 94 ASP A N 1
ATOM 734 C CA . ASP A 1 94 ? -1.903 -1.325 17.569 1.00 97.75 94 ASP A CA 1
ATOM 735 C C . ASP A 1 94 ? -2.637 -1.472 16.235 1.00 97.75 94 ASP A C 1
ATOM 737 O O . ASP A 1 94 ? -3.848 -1.261 16.148 1.00 97.75 94 ASP A O 1
ATOM 741 N N . ILE A 1 95 ? -1.927 -1.914 15.196 1.00 97.81 95 ILE A N 1
ATOM 742 C CA . ILE A 1 95 ? -2.539 -2.394 13.959 1.00 97.81 95 ILE A CA 1
ATOM 743 C C . ILE A 1 95 ? -2.964 -3.848 14.183 1.00 97.81 95 ILE A C 1
ATOM 745 O O . ILE A 1 95 ? -2.130 -4.725 14.383 1.00 97.81 95 ILE A O 1
ATOM 749 N N . GLY A 1 96 ? -4.270 -4.116 14.167 1.00 96.44 96 GLY A N 1
ATOM 750 C CA . GLY A 1 96 ? -4.814 -5.473 14.275 1.00 96.44 96 GLY A CA 1
ATOM 751 C C . GLY A 1 96 ? -4.735 -6.222 12.947 1.00 96.44 96 GLY A C 1
ATOM 752 O O . GLY A 1 96 ? -4.132 -7.293 12.859 1.00 96.44 96 GLY A O 1
ATOM 753 N N . LYS A 1 97 ? -5.322 -5.624 11.907 1.00 97.94 97 LYS A N 1
ATOM 754 C CA . LYS A 1 97 ? -5.289 -6.124 10.531 1.00 97.94 97 LYS A CA 1
ATOM 755 C C . LYS A 1 97 ? -4.736 -5.076 9.579 1.00 97.94 97 LYS A C 1
ATOM 757 O O . LYS A 1 97 ? -5.057 -3.894 9.709 1.00 97.94 97 LYS A O 1
ATOM 762 N N . LEU A 1 98 ? -3.967 -5.519 8.589 1.00 98.44 98 LEU A N 1
ATOM 763 C CA . LEU A 1 98 ? -3.400 -4.675 7.543 1.00 98.44 98 LEU A CA 1
ATOM 764 C C . LEU A 1 98 ? -3.802 -5.188 6.156 1.00 98.44 98 LEU A C 1
ATOM 766 O O . LEU A 1 98 ? -3.284 -6.192 5.674 1.00 98.44 98 LEU A O 1
ATOM 770 N N . CYS A 1 99 ? -4.707 -4.473 5.492 1.00 98.19 99 CYS A N 1
ATOM 771 C CA . CYS A 1 99 ? -5.045 -4.726 4.098 1.00 98.19 99 CYS A CA 1
ATOM 772 C C . CYS A 1 99 ? -4.234 -3.807 3.175 1.00 98.19 99 CYS A C 1
ATOM 774 O O . CYS A 1 99 ? -4.207 -2.587 3.346 1.00 98.19 99 CYS A O 1
ATOM 776 N N . MET A 1 100 ? -3.598 -4.393 2.169 1.00 98.25 100 MET A N 1
ATOM 777 C CA . MET A 1 100 ? -2.660 -3.756 1.254 1.00 98.25 100 MET A CA 1
ATOM 778 C C . MET A 1 100 ? -3.143 -3.900 -0.184 1.00 98.25 100 MET A C 1
ATOM 780 O O . MET A 1 100 ? -2.993 -4.954 -0.796 1.00 98.25 100 MET A O 1
ATOM 784 N N . ILE A 1 101 ? -3.724 -2.840 -0.739 1.00 96.94 101 ILE A N 1
ATOM 785 C CA . ILE A 1 101 ? -4.245 -2.841 -2.108 1.00 96.94 101 ILE A CA 1
ATOM 786 C C . ILE A 1 101 ? -3.182 -2.258 -3.041 1.00 96.94 101 ILE A C 1
ATOM 788 O O . ILE A 1 101 ? -2.770 -1.111 -2.882 1.00 96.94 101 ILE A O 1
ATOM 792 N N . SER A 1 102 ? -2.757 -3.033 -4.038 1.00 96.00 102 SER A N 1
ATOM 793 C CA . SER A 1 102 ? -1.737 -2.639 -5.025 1.00 96.00 102 SER A CA 1
ATOM 794 C C . SER A 1 102 ? -0.430 -2.181 -4.384 1.00 96.00 102 SER A C 1
ATOM 796 O O . SER A 1 102 ? 0.166 -1.181 -4.775 1.00 96.00 102 SER A O 1
ATOM 798 N N . ALA A 1 103 ? -0.005 -2.890 -3.340 1.00 96.94 103 ALA A N 1
ATOM 799 C CA . ALA A 1 103 ? 1.184 -2.526 -2.591 1.00 96.94 103 ALA A CA 1
ATOM 800 C C . ALA A 1 103 ? 2.471 -2.903 -3.349 1.00 96.94 103 ALA A C 1
ATOM 802 O O . ALA A 1 103 ? 2.649 -4.070 -3.709 1.00 96.94 103 ALA A O 1
ATOM 803 N N . PRO A 1 104 ? 3.411 -1.960 -3.529 1.00 97.31 104 PRO A N 1
ATOM 804 C CA . PRO A 1 104 ? 4.733 -2.214 -4.094 1.00 97.31 104 PRO A CA 1
ATOM 805 C C . PRO A 1 104 ? 5.669 -2.823 -3.036 1.00 97.31 104 PRO A C 1
ATOM 807 O O . PRO A 1 104 ? 6.716 -2.261 -2.729 1.00 97.31 104 PRO A O 1
ATOM 810 N N . ASN A 1 105 ? 5.295 -3.966 -2.449 1.00 98.00 105 ASN A N 1
ATOM 811 C CA . ASN A 1 105 ? 6.016 -4.580 -1.322 1.00 98.00 105 ASN A CA 1
ATOM 812 C C . ASN A 1 105 ? 7.475 -4.949 -1.640 1.00 98.00 105 ASN A C 1
ATOM 814 O O . ASN A 1 105 ? 8.319 -4.910 -0.750 1.00 98.00 105 ASN A O 1
ATOM 818 N N . HIS A 1 106 ? 7.781 -5.234 -2.907 1.00 97.25 106 HIS A N 1
ATOM 819 C CA . HIS A 1 106 ? 9.147 -5.429 -3.411 1.00 97.25 106 HIS A CA 1
ATOM 820 C C . HIS A 1 106 ? 9.567 -4.348 -4.425 1.00 97.25 106 HIS A C 1
ATOM 822 O O . HIS A 1 106 ? 10.491 -4.542 -5.223 1.00 97.25 106 HIS A O 1
ATOM 828 N N . GLY A 1 107 ? 8.878 -3.205 -4.395 1.00 96.00 107 GLY A N 1
ATOM 829 C CA . GLY A 1 107 ? 9.100 -2.053 -5.256 1.00 96.00 107 GLY A CA 1
ATOM 830 C C . GLY A 1 107 ? 8.452 -2.182 -6.634 1.00 96.00 107 GLY A C 1
ATOM 831 O O . GLY A 1 107 ? 7.782 -3.163 -6.964 1.00 96.00 107 GLY A O 1
ATOM 832 N N . SER A 1 108 ? 8.673 -1.162 -7.456 1.00 94.00 108 SER A N 1
ATOM 833 C CA . SER A 1 108 ? 8.205 -1.061 -8.836 1.00 94.00 108 SER A CA 1
ATOM 834 C C . SER A 1 108 ? 9.379 -0.802 -9.775 1.00 94.00 108 SER A C 1
ATOM 836 O O . SER A 1 108 ? 10.309 -0.054 -9.461 1.00 94.00 108 SER A O 1
ATOM 838 N N . TYR A 1 109 ? 9.347 -1.434 -10.950 1.00 91.44 109 TYR A N 1
ATOM 839 C CA . TYR A 1 109 ? 10.382 -1.213 -11.959 1.00 91.44 109 TYR A CA 1
ATOM 840 C C . TYR A 1 109 ? 10.320 0.211 -12.520 1.00 91.44 109 TYR A C 1
ATOM 842 O O . TYR A 1 109 ? 11.363 0.798 -12.797 1.00 91.44 109 TYR A O 1
ATOM 850 N N . GLU A 1 110 ? 9.117 0.777 -12.637 1.00 87.69 110 GLU A N 1
ATOM 851 C CA . GLU A 1 110 ? 8.914 2.157 -13.076 1.00 87.69 110 GLU A CA 1
ATOM 852 C C . GLU A 1 110 ? 9.622 3.154 -12.154 1.00 87.69 110 GLU A C 1
ATOM 854 O O . GLU A 1 110 ? 10.371 3.993 -12.649 1.00 87.69 110 GLU A O 1
ATOM 859 N N . ALA A 1 111 ? 9.497 3.013 -10.827 1.00 89.31 111 ALA A N 1
ATOM 860 C CA . ALA A 1 111 ? 10.220 3.880 -9.900 1.00 89.31 111 ALA A CA 1
ATOM 861 C C . ALA A 1 111 ? 11.741 3.709 -10.005 1.00 89.31 111 ALA A C 1
ATOM 863 O O . ALA A 1 111 ? 12.473 4.694 -10.024 1.00 89.31 111 ALA A O 1
ATOM 864 N N . SER A 1 112 ? 12.231 2.473 -10.160 1.00 89.94 112 SER A N 1
ATOM 865 C CA . SER A 1 112 ? 13.658 2.228 -10.411 1.00 89.94 112 SER A CA 1
ATOM 866 C C . SER A 1 112 ? 14.165 2.896 -11.685 1.00 89.94 112 SER A C 1
ATOM 868 O O . SER A 1 112 ? 15.253 3.474 -11.673 1.00 89.94 112 SER A O 1
ATOM 870 N N . LEU A 1 113 ? 13.402 2.818 -12.777 1.00 85.75 113 LEU A N 1
ATOM 871 C CA . LEU A 1 113 ? 13.756 3.459 -14.038 1.00 85.75 113 LEU A CA 1
ATOM 872 C C . LEU A 1 113 ? 13.709 4.985 -13.906 1.00 85.75 113 LEU A C 1
ATOM 874 O O . LEU A 1 113 ? 14.664 5.645 -14.300 1.00 85.75 113 LEU A O 1
ATOM 878 N N . GLY A 1 114 ? 12.649 5.525 -13.299 1.00 83.69 114 GLY A N 1
ATOM 879 C CA . GLY A 1 114 ? 12.490 6.953 -13.036 1.00 83.69 114 GLY A CA 1
ATOM 880 C C . GLY A 1 114 ? 13.652 7.529 -12.229 1.00 83.69 114 GLY A C 1
ATOM 881 O O . GLY A 1 114 ? 14.283 8.478 -12.687 1.00 83.69 114 GLY A O 1
ATOM 882 N N . SER A 1 115 ? 14.007 6.910 -11.095 1.00 83.19 115 SER A N 1
ATOM 883 C CA . SER A 1 115 ? 15.164 7.333 -10.290 1.00 83.19 115 SER A CA 1
ATOM 884 C C . SER A 1 115 ? 16.476 7.214 -11.067 1.00 83.19 115 SER A C 1
ATOM 886 O O . SER A 1 115 ? 17.281 8.131 -11.036 1.00 83.19 115 SER A O 1
ATOM 888 N N . THR A 1 116 ? 16.684 6.138 -11.838 1.00 83.31 116 THR A N 1
ATOM 889 C CA . THR A 1 116 ? 17.919 5.980 -12.633 1.00 83.31 116 THR A CA 1
ATOM 890 C C . THR A 1 116 ? 18.056 7.068 -13.703 1.00 83.31 116 THR A C 1
ATOM 892 O O . THR A 1 116 ? 19.151 7.571 -13.940 1.00 83.31 116 THR A O 1
ATOM 895 N N . LEU A 1 117 ? 16.957 7.433 -14.369 1.00 81.81 117 LEU A N 1
ATOM 896 C CA . LEU A 1 117 ? 16.958 8.494 -15.378 1.00 81.81 117 LEU A CA 1
ATOM 897 C C . LEU A 1 117 ? 17.138 9.884 -14.752 1.00 81.81 117 LEU A C 1
ATOM 899 O O . LEU A 1 117 ? 17.783 10.735 -15.368 1.00 81.81 117 LEU A O 1
ATOM 903 N N . HIS A 1 118 ? 16.607 10.097 -13.545 1.00 80.38 118 HIS A N 1
ATOM 904 C CA . HIS A 1 118 ? 16.848 11.304 -12.756 1.00 80.38 118 HIS A CA 1
ATOM 905 C C . HIS A 1 118 ? 18.322 11.415 -12.342 1.00 80.38 118 HIS A C 1
ATOM 907 O O . HIS A 1 118 ? 18.961 12.417 -12.652 1.00 80.38 118 HIS A O 1
ATOM 913 N N . ASP A 1 119 ? 18.899 10.354 -11.769 1.00 81.94 119 ASP A N 1
ATOM 914 C CA . ASP A 1 119 ? 20.311 10.296 -11.359 1.00 81.94 119 ASP A CA 1
ATOM 915 C C . ASP A 1 119 ? 21.267 10.517 -12.547 1.00 81.94 119 ASP A C 1
ATOM 917 O O . ASP A 1 119 ? 22.340 11.104 -12.407 1.00 81.94 119 ASP A O 1
ATOM 921 N N . ALA A 1 120 ? 20.872 10.069 -13.742 1.00 81.75 120 ALA A N 1
ATOM 922 C CA . ALA A 1 120 ? 21.616 10.281 -14.981 1.00 81.75 120 ALA A CA 1
ATOM 923 C C . ALA A 1 120 ? 21.424 11.685 -15.594 1.00 81.75 120 ALA A C 1
ATOM 925 O O . ALA A 1 120 ? 22.012 11.972 -16.638 1.00 81.75 120 ALA A O 1
ATOM 926 N N . ASN A 1 121 ? 20.606 12.548 -14.981 1.00 80.88 121 ASN A N 1
ATOM 927 C CA . ASN A 1 121 ? 20.214 13.866 -15.486 1.00 80.88 121 ASN A CA 1
ATOM 928 C C . ASN A 1 121 ? 19.580 13.819 -16.895 1.00 80.88 121 ASN A C 1
ATOM 930 O O . ASN A 1 121 ? 19.768 14.715 -17.718 1.00 80.88 121 ASN A O 1
ATOM 934 N N . VAL A 1 122 ? 18.857 12.733 -17.191 1.00 78.56 122 VAL A N 1
ATOM 935 C CA . VAL A 1 122 ? 18.164 12.498 -18.474 1.00 78.56 122 VAL A CA 1
ATOM 936 C C . VAL A 1 122 ? 16.663 12.777 -18.350 1.00 78.56 122 VAL A C 1
ATOM 938 O O . VAL A 1 122 ? 15.997 13.048 -19.349 1.00 78.56 122 VAL A O 1
ATOM 941 N N . TYR A 1 123 ? 16.120 12.730 -17.131 1.00 70.06 123 TYR A N 1
ATOM 942 C CA . TYR A 1 123 ? 14.706 12.957 -16.856 1.00 70.06 123 TYR A CA 1
ATOM 943 C C . TYR A 1 123 ? 14.520 13.689 -15.521 1.00 70.06 123 TYR A C 1
ATOM 945 O O . TYR A 1 123 ? 14.624 13.086 -14.457 1.00 70.06 123 TYR A O 1
ATOM 953 N N . ASP A 1 124 ? 14.223 14.988 -15.579 1.00 66.56 124 ASP A N 1
ATOM 954 C CA . ASP A 1 124 ? 14.038 15.842 -14.397 1.00 66.56 124 ASP A CA 1
ATOM 955 C C . ASP A 1 124 ? 12.600 16.374 -14.326 1.00 66.56 124 ASP A C 1
ATOM 957 O O . ASP A 1 124 ? 12.317 17.552 -14.532 1.00 66.56 124 ASP A O 1
ATOM 961 N N . HIS A 1 125 ? 11.647 15.455 -14.158 1.00 67.62 125 HIS A N 1
ATOM 962 C CA . HIS A 1 125 ? 10.220 15.795 -14.084 1.00 67.62 125 HIS A CA 1
ATOM 963 C C . HIS A 1 125 ? 9.705 15.931 -12.647 1.00 67.62 125 HIS A C 1
ATOM 965 O O . HIS A 1 125 ? 8.620 16.471 -12.428 1.00 67.62 125 HIS A O 1
ATOM 971 N N . TYR A 1 126 ? 10.479 15.455 -11.671 1.00 62.12 126 TYR A N 1
ATOM 972 C CA . TYR A 1 126 ? 10.157 15.545 -10.254 1.00 62.12 126 TYR A CA 1
ATOM 973 C C . TYR A 1 126 ? 11.204 16.422 -9.570 1.00 62.12 126 TYR A C 1
ATOM 975 O O . TYR A 1 126 ? 12.387 16.105 -9.661 1.00 62.12 126 TYR A O 1
ATOM 983 N N . PRO A 1 127 ? 10.804 17.507 -8.882 1.00 65.50 127 PRO A N 1
ATOM 984 C CA . PRO A 1 127 ? 11.760 18.318 -8.138 1.00 65.50 127 PRO A CA 1
ATOM 985 C C . PRO A 1 127 ? 12.459 17.427 -7.104 1.00 65.50 127 PRO A C 1
ATOM 987 O O . PRO A 1 127 ? 11.786 16.664 -6.410 1.00 65.50 127 PRO A O 1
ATOM 990 N N . GLY A 1 128 ? 13.792 17.500 -7.011 1.00 64.88 128 GLY A N 1
ATOM 991 C CA . GLY A 1 128 ? 14.606 16.557 -6.224 1.00 64.88 128 GLY A CA 1
ATOM 992 C C . GLY A 1 128 ? 14.176 16.418 -4.756 1.00 64.88 128 GLY A C 1
ATOM 993 O O . GLY A 1 128 ? 14.226 15.334 -4.183 1.00 64.88 128 GLY A O 1
ATOM 994 N N . GLU A 1 129 ? 13.633 17.485 -4.169 1.00 64.56 129 GLU A N 1
ATOM 995 C CA . GLU A 1 129 ? 13.033 17.499 -2.824 1.00 64.56 129 GLU A CA 1
ATOM 996 C C . GLU A 1 129 ? 11.790 16.602 -2.652 1.00 64.56 129 GLU A C 1
ATOM 998 O O . GLU A 1 129 ? 11.382 16.327 -1.527 1.00 64.56 129 GLU A O 1
ATOM 1003 N N . ARG A 1 130 ? 11.203 16.101 -3.746 1.00 66.19 130 ARG A N 1
ATOM 1004 C CA . ARG A 1 130 ? 10.018 15.224 -3.777 1.00 66.19 130 ARG A CA 1
ATOM 1005 C C . ARG A 1 130 ? 10.314 13.812 -4.295 1.00 66.19 130 ARG A C 1
ATOM 1007 O O . ARG A 1 130 ? 9.388 13.060 -4.593 1.00 66.19 130 ARG A O 1
ATOM 1014 N N . MET A 1 131 ? 11.592 13.434 -4.390 1.00 77.81 131 MET A N 1
ATOM 1015 C CA . MET A 1 131 ? 12.013 12.096 -4.831 1.00 77.81 131 MET A CA 1
ATOM 1016 C C . MET A 1 131 ? 11.929 11.025 -3.736 1.00 77.81 131 MET A C 1
ATOM 1018 O O . MET A 1 131 ? 12.038 9.840 -4.037 1.00 77.81 131 MET A O 1
ATOM 1022 N N . GLY A 1 132 ? 11.660 11.403 -2.482 1.00 86.88 132 GLY A N 1
ATOM 1023 C CA . GLY A 1 132 ? 11.621 10.462 -1.360 1.00 86.88 132 GLY A CA 1
ATOM 1024 C C . GLY A 1 132 ? 10.645 9.293 -1.555 1.00 86.88 132 GLY A C 1
ATOM 1025 O O . GLY A 1 132 ? 10.977 8.155 -1.226 1.00 86.88 132 GLY A O 1
ATOM 1026 N N . ALA A 1 133 ? 9.463 9.544 -2.124 1.00 89.81 133 ALA A N 1
ATOM 1027 C CA . ALA A 1 133 ? 8.525 8.488 -2.500 1.00 89.81 133 ALA A CA 1
ATOM 1028 C C . ALA A 1 133 ? 9.069 7.595 -3.624 1.00 89.81 133 ALA A C 1
ATOM 1030 O O . ALA A 1 133 ? 8.968 6.374 -3.539 1.00 89.81 133 ALA A O 1
ATOM 1031 N N . MET A 1 134 ? 9.677 8.180 -4.659 1.00 89.06 134 MET A N 1
ATOM 1032 C CA . MET A 1 134 ? 10.245 7.415 -5.774 1.00 89.06 134 MET A CA 1
ATOM 1033 C C . MET A 1 134 ? 11.362 6.493 -5.296 1.00 89.06 134 MET A C 1
ATOM 1035 O O . MET A 1 134 ? 11.351 5.310 -5.628 1.00 89.06 134 MET A O 1
ATOM 1039 N N . ASP A 1 135 ? 12.254 6.992 -4.441 1.00 91.31 135 ASP A N 1
ATOM 1040 C CA . ASP A 1 135 ? 13.335 6.200 -3.860 1.00 91.31 135 ASP A CA 1
ATOM 1041 C C . ASP A 1 135 ? 12.818 5.036 -3.019 1.00 91.31 135 ASP A C 1
ATOM 1043 O O . ASP A 1 135 ? 13.294 3.908 -3.164 1.00 91.31 135 ASP A O 1
ATOM 1047 N N . ALA A 1 136 ? 11.786 5.276 -2.210 1.00 94.81 136 ALA A N 1
ATOM 1048 C CA . ALA A 1 136 ? 11.119 4.235 -1.439 1.00 94.81 136 ALA A CA 1
ATOM 1049 C C . ALA A 1 136 ? 10.484 3.154 -2.332 1.00 94.81 136 ALA A C 1
ATOM 1051 O O . ALA A 1 136 ? 10.479 1.975 -1.981 1.00 94.81 136 ALA A O 1
ATOM 1052 N N . LEU A 1 137 ? 9.969 3.544 -3.498 1.00 95.31 137 LEU A N 1
ATOM 1053 C CA . LEU A 1 137 ? 9.267 2.666 -4.433 1.00 95.31 137 LEU A CA 1
ATOM 1054 C C . LEU A 1 137 ? 10.191 1.896 -5.382 1.00 95.31 137 LEU A C 1
ATOM 1056 O O . LEU A 1 137 ? 9.700 1.051 -6.137 1.00 95.31 137 LEU A O 1
ATOM 1060 N N . ARG A 1 138 ? 11.505 2.153 -5.374 1.00 95.12 138 ARG A N 1
ATOM 1061 C CA . ARG A 1 138 ? 12.479 1.402 -6.182 1.00 95.12 138 ARG A CA 1
ATOM 1062 C C . ARG A 1 138 ? 12.448 -0.080 -5.821 1.00 95.12 138 ARG A C 1
ATOM 1064 O O . ARG A 1 138 ? 12.283 -0.435 -4.655 1.00 95.12 138 ARG A O 1
ATOM 1071 N N . LEU A 1 139 ? 12.680 -0.933 -6.819 1.00 95.62 139 LEU A N 1
ATOM 1072 C CA . LEU A 1 139 ? 12.870 -2.370 -6.633 1.00 95.62 139 LEU A CA 1
ATOM 1073 C C . LEU A 1 139 ? 13.859 -2.671 -5.505 1.00 95.62 139 LEU A C 1
ATOM 1075 O O . LEU A 1 139 ? 14.957 -2.114 -5.462 1.00 95.62 139 LEU A O 1
ATOM 1079 N N . GLU A 1 140 ? 13.472 -3.616 -4.650 1.00 95.31 140 GLU A N 1
ATOM 1080 C CA . GLU A 1 140 ? 14.308 -4.109 -3.554 1.00 95.31 140 GLU A CA 1
ATOM 1081 C C . GLU A 1 140 ? 15.638 -4.665 -4.067 1.00 95.31 140 GLU A C 1
ATOM 1083 O O . GLU A 1 140 ? 16.706 -4.298 -3.579 1.00 95.31 140 GLU A O 1
ATOM 1088 N N . TYR A 1 141 ? 15.571 -5.505 -5.102 1.00 93.62 141 TYR A N 1
ATOM 1089 C CA . TYR A 1 141 ? 16.729 -6.148 -5.706 1.00 93.62 141 TYR A CA 1
ATOM 1090 C C . TYR A 1 141 ? 17.016 -5.591 -7.095 1.00 93.62 141 TYR A C 1
ATOM 1092 O O . TYR A 1 141 ? 16.133 -5.441 -7.946 1.00 93.62 141 TYR A O 1
ATOM 1100 N N . GLY A 1 142 ? 18.293 -5.319 -7.325 1.00 87.50 142 GLY A N 1
ATOM 1101 C CA . GLY A 1 142 ? 18.817 -4.778 -8.559 1.00 87.50 142 GLY A CA 1
ATOM 1102 C C . GLY A 1 142 ? 19.059 -5.827 -9.641 1.00 87.50 142 GLY A C 1
ATOM 1103 O O . GLY A 1 142 ? 18.707 -7.004 -9.519 1.00 87.50 142 GLY A O 1
ATOM 1104 N N . PRO A 1 143 ? 19.716 -5.406 -10.733 1.00 78.25 143 PRO A N 1
ATOM 1105 C CA . PRO A 1 143 ? 19.844 -6.221 -11.922 1.00 78.25 143 PRO A CA 1
ATOM 1106 C C . PRO A 1 143 ? 20.546 -7.562 -11.764 1.00 78.25 143 PRO A C 1
ATOM 1108 O O . PRO A 1 143 ? 20.216 -8.532 -12.450 1.00 78.25 143 PRO A O 1
ATOM 1111 N N . LEU A 1 144 ? 21.536 -7.561 -10.884 1.00 82.50 144 LEU A N 1
ATOM 1112 C CA . LEU A 1 144 ? 22.464 -8.653 -10.648 1.00 82.50 144 LEU A CA 1
ATOM 1113 C C . LEU A 1 144 ? 22.102 -9.428 -9.370 1.00 82.50 144 LEU A C 1
ATOM 1115 O O . LEU A 1 144 ? 22.926 -10.175 -8.862 1.00 82.50 144 LEU A O 1
ATOM 1119 N N . GLY A 1 145 ? 20.893 -9.221 -8.830 1.00 84.56 145 GLY A N 1
ATOM 1120 C CA . GLY A 1 145 ? 20.406 -9.886 -7.617 1.00 84.56 145 GLY A CA 1
ATOM 1121 C C . GLY A 1 145 ? 20.858 -9.257 -6.294 1.00 84.56 145 GLY A C 1
ATOM 1122 O O . GLY A 1 145 ? 20.367 -9.661 -5.249 1.00 84.56 145 GLY A O 1
ATOM 1123 N N . GLY A 1 146 ? 21.747 -8.258 -6.313 1.00 91.62 146 GLY A N 1
ATOM 1124 C CA . GLY A 1 146 ? 22.112 -7.495 -5.112 1.00 91.62 146 GLY A CA 1
ATOM 1125 C C . GLY A 1 146 ? 20.986 -6.575 -4.629 1.00 91.62 146 GLY A C 1
ATOM 1126 O O . GLY A 1 146 ? 20.130 -6.178 -5.421 1.00 91.62 146 GLY A O 1
ATOM 1127 N N . VAL A 1 147 ? 21.001 -6.212 -3.346 1.00 95.44 147 VAL A N 1
ATOM 1128 C CA . VAL A 1 147 ? 20.066 -5.235 -2.762 1.00 95.44 147 VAL A CA 1
ATOM 1129 C C . VAL A 1 147 ? 20.294 -3.867 -3.414 1.00 95.44 147 VAL A C 1
ATOM 1131 O O . VAL A 1 147 ? 21.394 -3.322 -3.365 1.00 95.44 147 VAL A O 1
ATOM 1134 N N . ALA A 1 148 ? 19.263 -3.331 -4.066 1.00 93.19 148 ALA A N 1
ATOM 1135 C CA . ALA A 1 148 ? 19.272 -2.025 -4.727 1.00 93.19 148 ALA A CA 1
ATOM 1136 C C . ALA A 1 148 ? 18.517 -0.948 -3.937 1.00 93.19 148 ALA A C 1
ATOM 1138 O O . ALA A 1 148 ? 18.792 0.237 -4.119 1.00 93.19 148 ALA A O 1
ATOM 1139 N N . ASN A 1 149 ? 17.587 -1.351 -3.071 1.00 96.12 149 ASN A N 1
ATOM 1140 C CA . ASN A 1 149 ? 16.881 -0.469 -2.148 1.00 96.12 149 ASN A CA 1
ATOM 1141 C C . ASN A 1 149 ? 17.032 -1.015 -0.723 1.00 96.12 149 ASN A C 1
ATOM 1143 O O . ASN A 1 149 ? 16.268 -1.875 -0.287 1.00 96.12 149 ASN A O 1
ATOM 1147 N N . GLN A 1 150 ? 18.046 -0.511 -0.013 1.00 97.81 150 GLN A N 1
ATOM 1148 C CA . GLN A 1 150 ? 18.409 -0.974 1.328 1.00 97.81 150 GLN A CA 1
ATOM 1149 C C . GLN A 1 150 ? 17.268 -0.792 2.339 1.00 97.81 150 GLN A C 1
ATOM 1151 O O . GLN A 1 150 ? 17.016 -1.682 3.141 1.00 97.81 150 GLN A O 1
ATOM 1156 N N . TRP A 1 151 ? 16.545 0.332 2.286 1.00 97.94 151 TRP A N 1
ATOM 1157 C CA . TRP A 1 151 ? 15.444 0.580 3.220 1.00 97.94 151 TRP A CA 1
ATOM 1158 C C . TRP A 1 151 ? 14.278 -0.384 3.001 1.00 97.94 151 TRP A C 1
ATOM 1160 O O . TRP A 1 151 ? 13.739 -0.908 3.973 1.00 97.94 151 TRP A O 1
ATOM 1170 N N . LEU A 1 152 ? 13.892 -0.632 1.746 1.00 98.25 152 LEU A N 1
ATOM 1171 C CA . LEU A 1 152 ? 12.805 -1.565 1.456 1.00 98.25 152 LEU A CA 1
ATOM 1172 C C . LEU A 1 152 ? 13.187 -2.997 1.842 1.00 98.25 152 LEU A C 1
ATOM 1174 O O . LEU A 1 152 ? 12.355 -3.723 2.381 1.00 98.25 152 LEU A O 1
ATOM 1178 N N . HIS A 1 153 ? 14.451 -3.368 1.631 1.00 98.25 153 HIS A N 1
ATOM 1179 C CA . HIS A 1 153 ? 14.980 -4.651 2.076 1.00 98.25 153 HIS A CA 1
ATOM 1180 C C . HIS A 1 153 ? 14.899 -4.805 3.600 1.00 98.25 153 HIS A C 1
ATOM 1182 O O . HIS A 1 153 ? 14.306 -5.759 4.091 1.00 98.25 153 HIS A O 1
ATOM 1188 N N . GLU A 1 154 ? 15.384 -3.821 4.361 1.00 98.50 154 GLU A N 1
ATOM 1189 C CA . GLU A 1 154 ? 15.274 -3.811 5.828 1.00 98.50 154 GLU A CA 1
ATOM 1190 C C . GLU A 1 154 ? 13.817 -3.845 6.313 1.00 98.50 154 GLU A C 1
ATOM 1192 O O . GLU A 1 154 ? 13.513 -4.465 7.331 1.00 98.50 154 GLU A O 1
ATOM 1197 N N . LEU A 1 155 ? 12.899 -3.196 5.591 1.00 98.50 155 LEU A N 1
ATOM 1198 C CA . LEU A 1 155 ? 11.470 -3.228 5.897 1.00 98.50 155 LEU A CA 1
ATOM 1199 C C . LEU A 1 155 ? 10.851 -4.616 5.650 1.00 98.50 155 LEU A C 1
ATOM 1201 O O . LEU A 1 155 ? 9.933 -5.016 6.373 1.00 98.50 155 LEU A O 1
ATOM 1205 N N . ASN A 1 156 ? 11.321 -5.343 4.633 1.00 98.50 156 ASN A N 1
ATOM 1206 C CA . ASN A 1 156 ? 10.907 -6.716 4.334 1.00 98.50 156 ASN A CA 1
ATOM 1207 C C . ASN A 1 156 ? 11.492 -7.718 5.340 1.00 98.50 156 ASN A C 1
ATOM 1209 O O . ASN A 1 156 ? 10.737 -8.541 5.855 1.00 98.50 156 ASN A O 1
ATOM 1213 N N . GLU A 1 157 ? 12.770 -7.591 5.703 1.00 98.38 157 GLU A N 1
ATOM 1214 C CA . GLU A 1 157 ? 13.390 -8.424 6.744 1.00 98.38 157 GLU A CA 1
ATOM 1215 C C . GLU A 1 157 ? 12.725 -8.198 8.109 1.00 98.38 157 GLU A C 1
ATOM 1217 O O . GLU A 1 157 ? 12.302 -9.155 8.751 1.00 98.38 157 GLU A O 1
ATOM 1222 N N . PHE A 1 158 ? 12.495 -6.938 8.507 1.00 98.25 158 PHE A N 1
ATOM 1223 C CA . PHE A 1 158 ? 11.743 -6.635 9.729 1.00 98.25 158 PHE A CA 1
ATOM 1224 C C . PHE A 1 158 ? 10.360 -7.299 9.732 1.00 98.25 158 PHE A C 1
ATOM 1226 O O . PHE A 1 158 ? 9.963 -7.889 10.728 1.00 98.25 158 PHE A O 1
ATOM 1233 N N . TRP A 1 159 ? 9.619 -7.221 8.623 1.00 97.69 159 TRP A N 1
ATOM 1234 C CA . TRP A 1 159 ? 8.285 -7.821 8.529 1.00 97.69 159 TRP A CA 1
ATOM 1235 C C . TRP A 1 159 ? 8.309 -9.346 8.687 1.00 97.69 159 TRP A C 1
ATOM 1237 O O . TRP A 1 159 ? 7.440 -9.939 9.334 1.00 97.69 159 TRP A O 1
ATOM 1247 N N . LYS A 1 160 ? 9.296 -9.988 8.065 1.00 97.00 160 LYS A N 1
ATOM 1248 C CA . LYS A 1 160 ? 9.489 -11.433 8.132 1.00 97.00 160 LYS A CA 1
ATOM 1249 C C . LYS A 1 160 ? 9.789 -11.889 9.559 1.00 97.00 160 LYS A C 1
ATOM 1251 O O . LYS A 1 160 ? 9.218 -12.895 9.992 1.00 97.00 160 LYS A O 1
ATOM 1256 N N . ASP A 1 161 ? 10.608 -11.116 10.266 1.00 97.00 161 ASP A N 1
ATOM 1257 C CA . ASP A 1 161 ? 11.087 -11.420 11.613 1.00 97.00 161 ASP A CA 1
ATOM 1258 C C . ASP A 1 161 ? 10.155 -10.928 12.734 1.00 97.00 161 ASP A C 1
ATOM 1260 O O . ASP A 1 161 ? 10.326 -11.350 13.875 1.00 97.00 161 ASP A O 1
ATOM 1264 N N . ASP A 1 162 ? 9.167 -10.073 12.443 1.00 96.56 162 ASP A N 1
ATOM 1265 C CA . ASP A 1 162 ? 8.201 -9.552 13.422 1.00 96.56 162 ASP A CA 1
ATOM 1266 C C . ASP A 1 162 ? 7.213 -10.653 13.868 1.00 96.56 162 ASP A C 1
ATOM 1268 O O . ASP A 1 162 ? 6.315 -11.025 13.099 1.00 96.56 162 ASP A O 1
ATOM 1272 N N . PRO A 1 163 ? 7.338 -11.180 15.107 1.00 93.38 163 PRO A N 1
ATOM 1273 C CA . PRO A 1 163 ? 6.459 -12.238 15.604 1.00 93.38 163 PRO A CA 1
ATOM 1274 C C . PRO A 1 163 ? 5.051 -11.719 15.914 1.00 93.38 163 PRO A C 1
ATOM 1276 O O . PRO A 1 163 ? 4.096 -12.494 15.915 1.00 93.38 163 PRO A O 1
ATOM 1279 N N . ASP A 1 164 ? 4.926 -10.411 16.143 1.00 95.44 164 ASP A N 1
ATOM 1280 C CA . ASP A 1 164 ? 3.694 -9.725 16.517 1.00 95.44 164 ASP A CA 1
ATOM 1281 C C . ASP A 1 164 ? 3.090 -8.972 15.322 1.00 95.44 164 ASP A C 1
ATOM 1283 O O . ASP A 1 164 ? 2.268 -8.064 15.494 1.00 95.44 164 ASP A O 1
ATOM 1287 N N . ARG A 1 165 ? 3.500 -9.320 14.093 1.00 94.88 165 ARG A N 1
ATOM 1288 C CA . ARG A 1 165 ? 2.991 -8.672 12.882 1.00 94.88 165 ARG A CA 1
ATOM 1289 C C . ARG A 1 165 ? 1.466 -8.791 12.788 1.00 94.88 165 ARG A C 1
ATOM 1291 O O . ARG A 1 165 ? 0.900 -9.829 13.146 1.00 94.88 165 ARG A O 1
ATOM 1298 N N . PRO A 1 166 ? 0.778 -7.759 12.267 1.00 96.69 166 PRO A N 1
ATOM 1299 C CA . PRO A 1 166 ? -0.663 -7.817 12.083 1.00 96.69 166 PRO A CA 1
ATOM 1300 C C . PRO A 1 166 ? -1.044 -8.934 11.113 1.00 96.69 166 PRO A C 1
ATOM 1302 O O . PRO A 1 166 ? -0.293 -9.267 10.191 1.00 96.69 166 PRO A O 1
ATOM 1305 N N . GLN A 1 167 ? -2.265 -9.448 11.255 1.00 96.19 167 GLN A N 1
ATOM 1306 C CA . GLN A 1 167 ? -2.853 -10.270 10.203 1.00 96.19 167 GLN A CA 1
ATOM 1307 C C . GLN A 1 167 ? -2.929 -9.415 8.934 1.00 96.19 167 GLN A C 1
ATOM 1309 O O . GLN A 1 167 ? -3.435 -8.291 8.971 1.00 96.19 167 GLN A O 1
ATOM 1314 N N . ALA A 1 168 ? -2.408 -9.917 7.819 1.00 97.69 168 ALA A N 1
ATOM 1315 C CA . ALA A 1 168 ? -2.238 -9.116 6.617 1.00 97.69 168 ALA A CA 1
ATOM 1316 C C . ALA A 1 168 ? -2.863 -9.765 5.386 1.00 97.69 168 ALA A C 1
ATOM 1318 O O . ALA A 1 168 ? -2.813 -10.983 5.221 1.00 97.69 168 ALA A O 1
ATOM 1319 N N . LEU A 1 169 ? -3.397 -8.923 4.505 1.00 96.50 169 LEU A N 1
ATOM 1320 C CA . LEU A 1 169 ? -3.908 -9.299 3.194 1.00 96.50 169 LEU A CA 1
ATOM 1321 C C . LEU A 1 169 ? -3.320 -8.363 2.143 1.00 96.50 169 LEU A C 1
ATOM 1323 O O . LEU A 1 169 ? -3.427 -7.146 2.268 1.00 96.50 169 LEU A O 1
ATOM 1327 N N . VAL A 1 170 ? -2.745 -8.922 1.086 1.00 95.94 170 VAL A N 1
ATOM 1328 C CA . VAL A 1 170 ? -2.323 -8.193 -0.109 1.00 95.94 170 VAL A CA 1
ATOM 1329 C C . VAL A 1 170 ? -3.305 -8.480 -1.241 1.00 95.94 170 VAL A C 1
ATOM 1331 O O . VAL A 1 170 ? -3.559 -9.637 -1.564 1.00 95.94 170 VAL A O 1
ATOM 1334 N N . ILE A 1 171 ? -3.811 -7.429 -1.880 1.00 93.50 171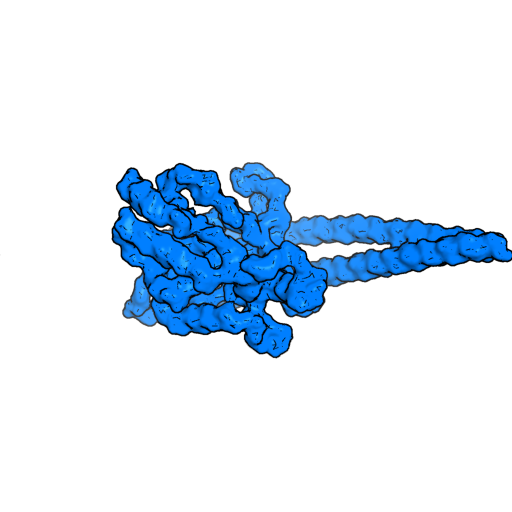 ILE A N 1
ATOM 1335 C CA . ILE A 1 171 ? -4.668 -7.505 -3.066 1.00 93.50 171 ILE A CA 1
ATOM 1336 C C . ILE A 1 171 ? -3.936 -6.829 -4.226 1.00 93.50 171 ILE A C 1
ATOM 1338 O O . ILE A 1 171 ? -3.710 -5.621 -4.180 1.00 93.50 171 ILE A O 1
ATOM 1342 N N . ALA A 1 172 ? -3.570 -7.573 -5.268 1.00 90.38 172 ALA A N 1
ATOM 1343 C CA . ALA A 1 172 ? -2.864 -7.037 -6.435 1.00 90.38 172 ALA A CA 1
ATOM 1344 C C . ALA A 1 172 ? -3.735 -7.077 -7.695 1.00 90.38 172 ALA A C 1
ATOM 1346 O O . ALA A 1 172 ? -4.394 -8.081 -7.957 1.00 90.38 172 ALA A O 1
ATOM 1347 N N . GLY A 1 173 ? -3.720 -6.004 -8.486 1.00 87.94 173 GLY A N 1
ATOM 1348 C CA . GLY A 1 173 ? -4.382 -5.970 -9.790 1.00 87.94 173 GLY A CA 1
ATOM 1349 C C . GLY A 1 173 ? -3.559 -6.670 -10.867 1.00 87.94 173 GLY A C 1
ATOM 1350 O O . GLY A 1 173 ? -2.330 -6.646 -10.822 1.00 87.94 173 GLY A O 1
ATOM 1351 N N . ILE A 1 174 ? -4.235 -7.284 -11.840 1.00 84.94 174 ILE A N 1
ATOM 1352 C CA . ILE A 1 174 ? -3.621 -7.804 -13.079 1.00 84.94 174 ILE A CA 1
ATOM 1353 C C . ILE A 1 174 ? -4.293 -7.236 -14.338 1.00 84.94 174 ILE A C 1
ATOM 1355 O O . ILE A 1 174 ? -4.389 -7.906 -15.363 1.00 84.94 174 ILE A O 1
ATOM 1359 N N . GLY A 1 175 ? -4.823 -6.016 -14.240 1.00 77.12 175 GLY A N 1
ATOM 1360 C CA . GLY A 1 175 ? -5.582 -5.374 -15.312 1.00 77.12 175 GLY A CA 1
ATOM 1361 C C . GLY A 1 175 ? -4.743 -4.905 -16.497 1.00 77.12 175 GLY A C 1
ATOM 1362 O O . GLY A 1 175 ? -5.277 -4.766 -17.593 1.00 77.12 175 GLY A O 1
ATOM 1363 N N . LEU A 1 176 ? -3.444 -4.656 -16.302 1.00 83.25 176 LEU A N 1
ATOM 1364 C CA . LEU A 1 176 ? -2.586 -4.041 -17.311 1.00 83.25 176 LEU A CA 1
ATOM 1365 C C . LEU A 1 176 ? -1.204 -4.709 -17.387 1.00 83.25 176 LEU A C 1
ATOM 1367 O O . LEU A 1 176 ? -0.664 -5.175 -16.380 1.00 83.25 176 LEU A O 1
ATOM 1371 N N . PRO A 1 177 ? -0.571 -4.720 -18.572 1.00 85.00 177 PRO A N 1
ATOM 1372 C CA . PRO A 1 177 ? 0.857 -4.978 -18.670 1.00 85.00 177 PRO A CA 1
ATOM 1373 C C . PRO A 1 177 ? 1.627 -3.951 -17.831 1.00 85.00 177 PRO A C 1
ATOM 1375 O O . PRO A 1 177 ? 1.555 -2.750 -18.080 1.00 85.00 177 PRO A O 1
ATOM 1378 N N . THR A 1 178 ? 2.386 -4.428 -16.853 1.00 87.25 178 THR A N 1
ATOM 1379 C CA . THR A 1 178 ? 3.198 -3.594 -15.966 1.00 87.25 178 THR A CA 1
ATOM 1380 C C . THR A 1 178 ? 4.668 -3.738 -16.312 1.00 87.25 178 THR A C 1
ATOM 1382 O O . THR A 1 178 ? 5.124 -4.877 -16.447 1.00 87.25 178 THR A O 1
ATOM 1385 N N . PRO A 1 179 ? 5.442 -2.643 -16.405 1.00 88.19 179 PRO A N 1
ATOM 1386 C CA . PRO A 1 179 ? 6.889 -2.724 -16.519 1.00 88.19 179 PRO A CA 1
ATOM 1387 C C . PRO A 1 179 ? 7.482 -3.611 -15.421 1.00 88.19 179 PRO A C 1
ATOM 1389 O O . PRO A 1 179 ? 7.253 -3.414 -14.228 1.00 88.19 179 PRO A O 1
ATOM 1392 N N . ASP A 1 180 ? 8.244 -4.621 -15.819 1.00 86.56 180 ASP A N 1
ATOM 1393 C CA . ASP A 1 180 ? 8.924 -5.504 -14.882 1.00 86.56 180 ASP A CA 1
ATOM 1394 C C . ASP A 1 180 ? 10.152 -6.106 -15.549 1.00 86.56 180 ASP A C 1
ATOM 1396 O O . ASP A 1 180 ? 10.226 -6.317 -16.756 1.00 86.56 180 ASP A O 1
ATOM 1400 N N . ARG A 1 181 ? 11.120 -6.483 -14.733 1.00 79.31 181 ARG A N 1
ATOM 1401 C CA . ARG A 1 181 ? 12.400 -7.033 -15.154 1.00 79.31 181 ARG A CA 1
ATOM 1402 C C . ARG A 1 181 ? 12.307 -8.454 -15.742 1.00 79.31 181 ARG A C 1
ATOM 1404 O O . ARG A 1 181 ? 13.329 -9.121 -15.877 1.00 79.31 181 ARG A O 1
ATOM 1411 N N . SER A 1 182 ? 11.116 -8.965 -16.073 1.00 69.00 182 SER A N 1
ATOM 1412 C CA . SER A 1 182 ? 11.020 -10.267 -16.746 1.00 69.00 182 SER A CA 1
ATOM 1413 C C . SER A 1 182 ? 11.552 -10.140 -18.158 1.00 69.00 182 SER A C 1
ATOM 1415 O O . SER A 1 182 ? 10.907 -9.570 -19.038 1.00 69.00 182 SER A O 1
ATOM 1417 N N . LEU A 1 183 ? 12.718 -10.732 -18.389 1.00 51.94 183 LEU A N 1
ATOM 1418 C CA . LEU A 1 183 ? 13.153 -11.041 -19.738 1.00 51.94 183 LEU A CA 1
ATOM 1419 C C . LEU A 1 183 ? 12.215 -12.106 -20.333 1.00 51.94 183 LEU A C 1
ATOM 1421 O O . LEU A 1 183 ? 11.797 -13.013 -19.608 1.00 51.94 183 LEU A O 1
ATOM 1425 N N . PRO A 1 184 ? 11.876 -12.023 -21.633 1.00 51.00 184 PRO A N 1
ATOM 1426 C CA . PRO A 1 184 ? 12.421 -11.100 -22.640 1.00 51.00 184 PRO A CA 1
ATOM 1427 C C . PRO A 1 184 ? 11.605 -9.813 -22.894 1.00 51.00 184 PRO A C 1
ATOM 1429 O O . PRO A 1 184 ? 12.022 -9.009 -23.720 1.00 51.00 184 PRO A O 1
ATOM 1432 N N . VAL A 1 185 ? 10.450 -9.618 -22.251 1.00 59.09 185 VAL A N 1
ATOM 1433 C CA . VAL A 1 185 ? 9.434 -8.629 -22.687 1.00 59.09 185 VAL A CA 1
ATOM 1434 C C . VAL A 1 185 ? 9.547 -7.285 -21.961 1.00 59.09 185 VAL A C 1
ATOM 1436 O O . VAL A 1 185 ? 9.042 -6.280 -22.447 1.00 59.09 185 VAL A O 1
ATOM 1439 N N . GLY A 1 186 ? 10.212 -7.242 -20.800 1.00 77.69 186 GLY A N 1
ATOM 1440 C CA . GLY A 1 186 ? 10.289 -6.025 -19.981 1.00 77.69 186 GLY A CA 1
ATOM 1441 C C . GLY A 1 186 ? 8.958 -5.642 -19.321 1.00 77.69 186 GLY A C 1
ATOM 1442 O O . GLY A 1 186 ? 8.846 -4.568 -18.734 1.00 77.69 186 GLY A O 1
ATOM 1443 N N . THR A 1 187 ? 7.952 -6.518 -19.398 1.00 84.94 187 THR A N 1
ATOM 1444 C CA . THR A 1 187 ? 6.646 -6.368 -18.755 1.00 84.94 187 THR A CA 1
ATOM 1445 C C . THR A 1 1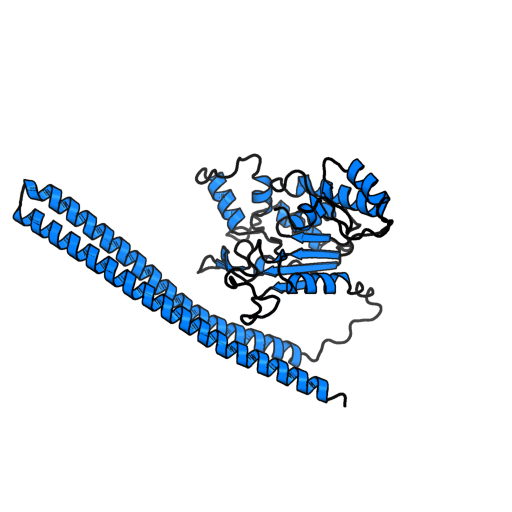87 ? 6.209 -7.675 -18.083 1.00 84.94 187 THR A C 1
ATOM 1447 O O . THR A 1 187 ? 6.727 -8.761 -18.376 1.00 84.94 187 THR A O 1
ATOM 1450 N N . ALA A 1 188 ? 5.282 -7.569 -17.136 1.00 87.06 188 ALA A N 1
ATOM 1451 C CA . ALA A 1 188 ? 4.604 -8.659 -16.443 1.00 87.06 188 ALA A CA 1
ATOM 1452 C C . ALA A 1 188 ? 3.116 -8.316 -16.258 1.00 87.06 188 ALA A C 1
ATOM 1454 O O . ALA A 1 188 ? 2.692 -7.197 -16.526 1.00 87.06 188 ALA A O 1
ATOM 1455 N N . GLN A 1 189 ? 2.320 -9.274 -15.784 1.00 87.12 189 GLN A N 1
ATOM 1456 C CA . GLN A 1 189 ? 0.950 -8.995 -15.345 1.00 87.12 189 GLN A CA 1
ATOM 1457 C C . GLN A 1 189 ? 0.976 -8.123 -14.086 1.00 87.12 189 GLN A C 1
ATOM 1459 O O . GLN A 1 189 ? 1.724 -8.423 -13.148 1.00 87.12 189 GLN A O 1
ATOM 1464 N N . GLY A 1 190 ? 0.166 -7.073 -14.055 1.00 89.75 190 GLY A N 1
ATOM 1465 C CA . GLY A 1 190 ? 0.048 -6.189 -12.905 1.00 89.75 190 GLY A CA 1
ATOM 1466 C C . GLY A 1 190 ? -0.989 -5.092 -13.126 1.00 89.75 190 GLY A C 1
ATOM 1467 O O . GLY A 1 190 ? -1.958 -5.263 -13.861 1.00 89.75 190 GLY A O 1
ATOM 1468 N N . ASP A 1 191 ? -0.796 -3.957 -12.473 1.00 90.44 191 ASP A N 1
ATOM 1469 C CA . ASP A 1 191 ? -1.749 -2.846 -12.473 1.00 90.44 191 ASP A CA 1
ATOM 1470 C C . ASP A 1 191 ? -1.237 -1.592 -13.226 1.00 90.44 191 ASP A C 1
ATOM 1472 O O . ASP A 1 191 ? -1.714 -0.485 -12.993 1.00 90.44 191 ASP A O 1
ATOM 1476 N N . ALA A 1 192 ? -0.282 -1.776 -14.143 1.00 91.00 192 ALA A N 1
ATOM 1477 C CA . ALA A 1 192 ? 0.568 -0.780 -14.814 1.00 91.00 192 ALA A CA 1
ATOM 1478 C C . ALA A 1 192 ? 1.686 -0.137 -13.978 1.00 91.00 192 ALA A C 1
ATOM 1480 O O . ALA A 1 192 ? 2.625 0.370 -14.584 1.00 91.00 192 ALA A O 1
ATOM 1481 N N . MET A 1 193 ? 1.672 -0.230 -12.643 1.00 91.31 193 MET A N 1
ATOM 1482 C CA . MET A 1 193 ? 2.755 0.294 -11.791 1.00 91.31 193 MET A CA 1
ATOM 1483 C C . MET A 1 193 ? 3.485 -0.808 -11.018 1.00 91.31 193 MET A C 1
ATOM 1485 O O . MET A 1 193 ? 4.714 -0.870 -10.981 1.00 91.31 193 MET A O 1
ATOM 1489 N N . VAL A 1 194 ? 2.728 -1.718 -10.413 1.00 93.00 194 VAL A N 1
ATOM 1490 C CA . VAL A 1 194 ? 3.220 -2.837 -9.613 1.00 93.00 194 VAL A CA 1
ATOM 1491 C C . VAL A 1 194 ? 2.913 -4.138 -10.335 1.00 93.00 194 VAL A C 1
ATOM 1493 O O . VAL A 1 194 ? 1.770 -4.461 -10.660 1.00 93.00 194 VAL A O 1
ATOM 1496 N N . ALA A 1 195 ? 3.963 -4.895 -10.638 1.00 91.94 195 ALA A N 1
ATOM 1497 C CA . ALA A 1 195 ? 3.795 -6.228 -11.183 1.00 91.94 195 ALA A CA 1
ATOM 1498 C C . ALA A 1 195 ? 3.244 -7.138 -10.084 1.00 91.94 195 ALA A C 1
ATOM 1500 O O . ALA A 1 195 ? 3.794 -7.184 -8.984 1.00 91.94 195 ALA A O 1
ATOM 1501 N N . ALA A 1 196 ? 2.204 -7.914 -10.379 1.00 88.56 196 ALA A N 1
ATOM 1502 C CA . ALA A 1 196 ? 1.503 -8.701 -9.367 1.00 88.56 196 ALA A CA 1
ATOM 1503 C C . ALA A 1 196 ? 2.416 -9.703 -8.646 1.00 88.56 196 ALA A C 1
ATOM 1505 O O . ALA A 1 196 ? 2.207 -9.991 -7.478 1.00 88.56 196 ALA A O 1
ATOM 1506 N N . ARG A 1 197 ? 3.487 -10.182 -9.292 1.00 88.50 197 ARG A N 1
ATOM 1507 C CA . ARG A 1 197 ? 4.494 -11.058 -8.661 1.00 88.50 197 ARG A CA 1
ATOM 1508 C C . ARG A 1 197 ? 5.411 -10.364 -7.642 1.00 88.50 197 ARG A C 1
ATOM 1510 O O . ARG A 1 197 ? 6.177 -11.043 -6.973 1.00 88.50 197 ARG A O 1
ATOM 1517 N N . ARG A 1 198 ? 5.395 -9.030 -7.578 1.00 91.44 198 ARG A N 1
ATOM 1518 C CA . ARG A 1 198 ? 6.169 -8.194 -6.639 1.00 91.44 198 ARG A CA 1
ATOM 1519 C C . ARG A 1 198 ? 5.330 -7.714 -5.453 1.00 91.44 198 ARG A C 1
ATOM 1521 O O . ARG A 1 198 ? 5.858 -7.049 -4.569 1.00 91.44 198 ARG A O 1
ATOM 1528 N N . ALA A 1 199 ? 4.033 -8.003 -5.469 1.00 92.06 199 ALA A N 1
ATOM 1529 C CA . ALA A 1 199 ? 3.103 -7.605 -4.427 1.00 92.06 199 ALA A CA 1
ATOM 1530 C C . ALA A 1 199 ? 3.061 -8.552 -3.210 1.00 92.06 199 ALA A C 1
ATOM 1532 O O . ALA A 1 199 ? 2.891 -8.022 -2.112 1.00 92.06 199 ALA A O 1
ATOM 1533 N N . PRO A 1 200 ? 3.188 -9.896 -3.336 1.00 93.56 200 PRO A N 1
ATOM 1534 C CA . PRO A 1 200 ? 3.151 -10.798 -2.188 1.00 93.56 200 PRO A CA 1
ATOM 1535 C C . PRO A 1 200 ? 4.137 -10.393 -1.098 1.00 93.56 200 PRO A C 1
ATOM 1537 O O . PRO A 1 200 ? 5.166 -9.792 -1.386 1.00 93.56 200 PRO A O 1
ATOM 1540 N N . LEU A 1 201 ? 3.805 -10.730 0.143 1.00 94.31 201 LEU A N 1
ATOM 1541 C CA . LEU A 1 201 ? 4.627 -10.456 1.312 1.00 94.31 201 LEU A CA 1
ATOM 1542 C C . LEU A 1 201 ? 4.573 -11.670 2.244 1.00 94.31 201 LEU A C 1
ATOM 1544 O O . LEU A 1 201 ? 3.509 -12.275 2.401 1.00 94.31 201 LEU A O 1
ATOM 1548 N N . ASP A 1 202 ? 5.701 -12.025 2.853 1.00 93.00 202 ASP A N 1
ATOM 1549 C CA . ASP A 1 202 ? 5.809 -13.218 3.695 1.00 93.00 202 ASP A CA 1
ATOM 1550 C C . ASP A 1 202 ? 4.768 -13.220 4.827 1.00 93.00 202 ASP A C 1
ATOM 1552 O O . ASP A 1 202 ? 4.595 -12.243 5.557 1.00 93.00 202 ASP A O 1
ATOM 1556 N N . GLY A 1 203 ? 4.046 -14.334 4.967 1.00 90.38 203 GLY A N 1
ATOM 1557 C CA . GLY A 1 203 ? 3.018 -14.509 5.996 1.00 90.38 203 GLY A CA 1
ATOM 1558 C C . GLY A 1 203 ? 1.723 -13.711 5.790 1.00 90.38 203 GLY A C 1
ATOM 1559 O O . GLY A 1 203 ? 0.836 -13.811 6.636 1.00 90.38 203 GLY A O 1
ATOM 1560 N N . ALA A 1 204 ? 1.583 -12.948 4.702 1.00 93.88 204 ALA A N 1
ATOM 1561 C CA . ALA A 1 204 ? 0.333 -12.281 4.343 1.00 93.88 204 ALA A CA 1
ATOM 1562 C C . ALA A 1 204 ? -0.525 -13.163 3.420 1.00 93.88 204 ALA A C 1
ATOM 1564 O O . ALA A 1 204 ? -0.008 -13.860 2.545 1.00 93.88 204 ALA A O 1
ATOM 1565 N N . GLY A 1 205 ? -1.850 -13.089 3.567 1.00 90.88 205 GLY A N 1
ATOM 1566 C CA . GLY A 1 205 ? -2.771 -13.594 2.550 1.00 90.88 205 GLY A CA 1
ATOM 1567 C C . GLY A 1 205 ? -2.568 -12.847 1.230 1.00 90.88 205 GLY A C 1
ATOM 1568 O O . GLY A 1 205 ? -2.199 -11.670 1.229 1.00 90.88 205 GLY A O 1
ATOM 1569 N N . PHE A 1 206 ? -2.812 -13.509 0.100 1.00 91.75 206 PHE A N 1
ATOM 1570 C CA . PHE A 1 206 ? -2.619 -12.914 -1.221 1.00 91.75 206 PHE A CA 1
ATOM 1571 C C . PHE A 1 206 ? -3.814 -13.181 -2.132 1.00 91.75 206 PHE A C 1
ATOM 1573 O O . PHE A 1 206 ? -4.178 -14.332 -2.370 1.00 91.75 206 PHE A O 1
ATOM 1580 N N . LEU A 1 207 ? -4.397 -12.109 -2.666 1.00 86.75 207 LEU A N 1
ATOM 1581 C CA . LEU A 1 207 ? -5.482 -12.145 -3.637 1.00 86.75 207 LEU A CA 1
ATOM 1582 C C . LEU A 1 207 ? -5.082 -11.405 -4.910 1.00 86.75 207 LEU A C 1
ATOM 1584 O O . LEU A 1 207 ? -4.465 -10.338 -4.882 1.00 86.75 207 LEU A O 1
ATOM 1588 N N . LEU A 1 208 ? -5.490 -11.972 -6.041 1.00 84.88 208 LEU A N 1
ATOM 1589 C CA . LEU A 1 208 ? -5.369 -11.347 -7.349 1.00 84.88 208 LEU A CA 1
ATOM 1590 C C . LEU A 1 208 ? -6.734 -10.807 -7.761 1.00 84.88 208 LEU A C 1
ATOM 1592 O O . LEU A 1 208 ? -7.697 -11.559 -7.884 1.00 84.88 208 LEU A O 1
ATOM 1596 N N . ALA A 1 209 ? -6.798 -9.501 -7.984 1.00 83.06 209 ALA A N 1
ATOM 1597 C CA . ALA A 1 209 ? -7.963 -8.826 -8.517 1.00 83.06 209 ALA A CA 1
ATOM 1598 C C . ALA A 1 209 ? -7.900 -8.900 -10.051 1.00 83.06 209 ALA A C 1
ATOM 1600 O O . ALA A 1 209 ? -7.054 -8.269 -10.694 1.00 83.06 209 ALA A O 1
ATOM 1601 N N . VAL A 1 210 ? -8.746 -9.759 -10.619 1.00 77.25 210 VAL A N 1
ATOM 1602 C CA . VAL A 1 210 ? -8.765 -10.096 -12.048 1.00 77.25 210 VAL A CA 1
ATOM 1603 C C . VAL A 1 210 ? -10.007 -9.495 -12.708 1.00 77.25 210 VAL A C 1
ATOM 1605 O O . VAL A 1 210 ? -11.038 -9.444 -12.051 1.00 77.25 210 VAL A O 1
ATOM 1608 N N . PRO A 1 211 ? -9.970 -9.058 -13.981 1.00 67.31 211 PRO A N 1
ATOM 1609 C CA . PRO A 1 211 ? -11.150 -8.610 -14.730 1.00 67.31 211 PRO A CA 1
ATOM 1610 C C . PRO A 1 211 ? -12.369 -9.531 -14.554 1.00 67.31 211 PRO A C 1
ATOM 1612 O O . PRO A 1 211 ? -12.397 -10.646 -15.072 1.00 67.31 211 PRO A O 1
ATOM 1615 N N . ASN A 1 212 ? -13.395 -9.053 -13.842 1.00 57.91 212 ASN A N 1
ATOM 1616 C CA . ASN A 1 212 ? -14.685 -9.734 -13.753 1.00 57.91 212 ASN A CA 1
ATOM 1617 C C . ASN A 1 212 ? -15.444 -9.357 -15.021 1.00 57.91 212 ASN A C 1
ATOM 1619 O O . ASN A 1 212 ? -15.748 -8.175 -15.210 1.00 57.91 212 ASN A O 1
ATOM 1623 N N . LYS A 1 213 ? -15.733 -10.331 -15.884 1.00 58.12 213 LYS A N 1
ATOM 1624 C CA . LYS A 1 213 ? -16.506 -10.153 -17.120 1.00 58.12 213 LYS A CA 1
ATOM 1625 C C . LYS A 1 213 ? -17.970 -9.848 -16.824 1.00 58.12 213 LYS A C 1
ATOM 1627 O O . LYS A 1 213 ? -18.851 -10.679 -17.001 1.00 58.12 213 LYS A O 1
ATOM 1632 N N . LEU A 1 214 ? -18.230 -8.665 -16.292 1.00 54.03 214 LEU A N 1
ATOM 1633 C CA . LEU A 1 214 ? -19.592 -8.204 -16.107 1.00 54.03 214 LEU A CA 1
ATOM 1634 C C . LEU A 1 214 ? -20.195 -7.983 -17.497 1.00 54.03 214 LEU A C 1
ATOM 1636 O O . LEU A 1 214 ? -19.559 -7.347 -18.334 1.00 54.03 214 LEU A O 1
ATOM 1640 N N . GLU A 1 215 ? -21.389 -8.517 -17.733 1.00 51.56 215 GLU A N 1
ATOM 1641 C CA . GLU A 1 215 ? -22.134 -8.312 -18.979 1.00 51.56 215 GLU A CA 1
ATOM 1642 C C . GLU A 1 215 ? -22.615 -6.853 -19.094 1.00 51.56 215 GLU A C 1
ATOM 1644 O O . GLU A 1 215 ? -22.960 -6.246 -18.066 1.00 51.56 215 GLU A O 1
ATOM 1649 N N . PRO A 1 216 ? -22.696 -6.278 -20.312 1.00 46.78 216 PRO A N 1
ATOM 1650 C CA . PRO A 1 216 ? -23.340 -4.987 -20.534 1.00 46.78 216 PRO A CA 1
ATOM 1651 C C . PRO A 1 216 ? -24.742 -4.943 -19.908 1.00 46.78 216 PRO A C 1
ATOM 1653 O O . PRO A 1 216 ? -25.599 -5.772 -20.206 1.00 46.78 216 PRO A O 1
ATOM 1656 N N . GLY A 1 217 ? -24.975 -3.976 -19.014 1.00 53.28 217 GLY A N 1
ATOM 1657 C CA . GLY A 1 217 ? -26.232 -3.833 -18.264 1.00 53.28 217 GLY A CA 1
ATOM 1658 C C . GLY A 1 217 ? -26.220 -4.398 -16.837 1.00 53.28 217 GLY A C 1
ATOM 1659 O O . GLY A 1 217 ? -27.176 -4.176 -16.093 1.00 53.28 217 GLY A O 1
ATOM 1660 N N . HIS A 1 218 ? -25.149 -5.069 -16.402 1.00 61.31 218 HIS A N 1
ATOM 1661 C CA . HIS A 1 218 ? -24.980 -5.439 -14.994 1.00 61.31 218 HIS A CA 1
ATOM 1662 C C . HIS A 1 218 ? -24.878 -4.172 -14.111 1.00 61.31 218 HIS A C 1
ATOM 1664 O O . HIS A 1 218 ? -24.210 -3.219 -14.510 1.00 61.31 218 HIS A O 1
ATOM 1670 N N . PRO A 1 219 ? -25.460 -4.120 -12.893 1.00 58.53 219 PRO A N 1
ATOM 1671 C CA . PRO A 1 219 ? -25.466 -2.909 -12.052 1.00 58.53 219 PRO A CA 1
ATOM 1672 C C . PRO A 1 219 ? -24.072 -2.403 -11.637 1.00 58.53 219 PRO A C 1
ATOM 1674 O O . PRO A 1 219 ? -23.933 -1.269 -11.187 1.00 58.53 219 PRO A O 1
ATOM 1677 N N . PHE A 1 220 ? -23.038 -3.230 -11.805 1.00 51.66 220 PHE A N 1
ATOM 1678 C CA . PHE A 1 220 ? -21.632 -2.869 -11.586 1.00 51.66 220 PHE A CA 1
ATOM 1679 C C . PHE A 1 220 ? -20.812 -2.785 -12.890 1.00 51.66 220 PHE A C 1
ATOM 1681 O O . PHE A 1 220 ? -19.592 -2.655 -12.839 1.00 51.66 220 PHE A O 1
ATOM 1688 N N . PHE A 1 221 ? -21.456 -2.878 -14.059 1.00 46.12 221 PHE A N 1
ATOM 1689 C CA . PHE A 1 221 ? -20.817 -2.714 -15.365 1.00 46.12 221 PHE A CA 1
ATOM 1690 C C . PHE A 1 221 ? -20.386 -1.256 -15.566 1.00 46.12 221 PHE A C 1
ATOM 1692 O O . PHE A 1 221 ? -21.164 -0.331 -15.333 1.00 46.12 221 PHE A O 1
ATOM 1699 N N . ARG A 1 222 ? -19.144 -1.045 -16.011 1.00 53.62 222 ARG A N 1
ATOM 1700 C CA . ARG A 1 222 ? -18.634 0.258 -16.457 1.00 53.62 222 ARG A CA 1
ATOM 1701 C C . ARG A 1 222 ? -18.003 0.086 -17.837 1.00 53.62 222 ARG A C 1
ATOM 1703 O O . ARG A 1 222 ? -17.241 -0.857 -18.030 1.00 53.62 222 ARG A O 1
ATOM 1710 N N . ASP A 1 223 ? -18.280 1.017 -18.750 1.00 40.78 223 ASP A N 1
ATOM 1711 C CA . ASP A 1 223 ? -17.954 0.952 -20.190 1.00 40.78 223 ASP A CA 1
ATOM 1712 C C . ASP A 1 223 ? -16.445 0.923 -20.541 1.00 40.78 223 ASP A C 1
ATOM 1714 O O . ASP A 1 223 ? -16.083 0.852 -21.711 1.00 40.78 223 ASP A O 1
ATOM 1718 N N . PHE A 1 224 ? -15.542 0.922 -19.552 1.00 46.12 224 PHE A N 1
ATOM 1719 C CA . PHE A 1 224 ? -14.086 0.859 -19.741 1.00 46.12 224 PHE A CA 1
ATOM 1720 C C . PHE A 1 224 ? -13.484 -0.336 -18.982 1.00 46.12 224 PHE A C 1
ATOM 1722 O O . PHE A 1 224 ? -12.813 -0.163 -17.964 1.00 46.12 224 PHE A O 1
ATOM 1729 N N . GLN A 1 225 ? -13.737 -1.568 -19.443 1.00 50.69 225 GLN A N 1
ATOM 1730 C CA . GLN A 1 225 ? -13.201 -2.773 -18.787 1.00 50.69 225 GLN A CA 1
ATOM 1731 C C . GLN A 1 225 ? -11.684 -2.953 -18.962 1.00 50.69 225 GLN A C 1
ATOM 1733 O O . GLN A 1 225 ? -11.042 -3.497 -18.068 1.00 50.69 225 GLN A O 1
ATOM 1738 N N . GLU A 1 226 ? -11.100 -2.447 -20.053 1.00 47.44 226 GLU A N 1
ATOM 1739 C CA . GLU A 1 226 ? -9.670 -2.610 -20.382 1.00 47.44 226 GLU A CA 1
ATOM 1740 C C . GLU A 1 226 ? -8.712 -1.936 -19.384 1.00 47.44 226 GLU A C 1
ATOM 1742 O O . GLU A 1 226 ? -7.517 -2.210 -19.396 1.00 47.44 226 GLU A O 1
ATOM 1747 N N . PHE A 1 227 ? -9.232 -1.090 -18.489 1.00 56.09 227 PHE A N 1
ATOM 1748 C CA . PHE A 1 227 ? -8.455 -0.412 -17.451 1.00 56.09 227 PHE A CA 1
ATOM 1749 C C . PHE A 1 227 ? -8.842 -0.828 -16.028 1.00 56.09 227 PHE A C 1
ATOM 1751 O O . PHE A 1 227 ? -8.228 -0.336 -15.077 1.00 56.09 227 PHE A O 1
ATOM 1758 N N . ARG A 1 228 ? -9.815 -1.737 -15.854 1.00 64.00 228 ARG A N 1
ATOM 1759 C CA . ARG A 1 228 ? -10.202 -2.220 -14.520 1.00 64.00 228 ARG A CA 1
ATOM 1760 C C . ARG A 1 228 ? -9.004 -2.859 -13.839 1.00 64.00 228 ARG A C 1
ATOM 1762 O O . ARG A 1 228 ? -8.204 -3.537 -14.474 1.00 64.00 228 ARG A O 1
ATOM 1769 N N . TYR A 1 229 ? -8.881 -2.626 -12.537 1.00 73.56 229 TYR A N 1
ATOM 1770 C CA . TYR A 1 229 ? -7.731 -3.068 -11.741 1.00 73.56 229 TYR A CA 1
ATOM 1771 C C . TYR A 1 229 ? -6.373 -2.517 -12.179 1.00 73.56 229 TYR A C 1
ATOM 1773 O O . TYR A 1 229 ? -5.338 -3.092 -11.839 1.00 73.56 229 TYR A O 1
ATOM 1781 N N . ASN A 1 230 ? -6.352 -1.386 -12.888 1.00 84.06 230 ASN A N 1
ATOM 1782 C CA . ASN A 1 230 ? -5.155 -0.560 -12.890 1.00 84.06 230 ASN A CA 1
ATOM 1783 C C . ASN A 1 230 ? -4.889 -0.002 -11.488 1.00 84.06 230 ASN A C 1
ATOM 1785 O O . ASN A 1 230 ? -5.776 0.017 -10.624 1.00 84.06 230 ASN A O 1
ATOM 1789 N N . HIS A 1 231 ? -3.673 0.497 -11.295 1.00 89.62 231 HIS A N 1
ATOM 1790 C CA . HIS A 1 231 ? -3.161 0.882 -9.994 1.00 89.62 231 HIS A CA 1
ATOM 1791 C C . HIS A 1 231 ? -4.071 1.888 -9.290 1.00 89.62 231 HIS A C 1
ATOM 1793 O O . HIS A 1 231 ? -4.215 1.829 -8.079 1.00 89.62 231 HIS A O 1
ATOM 1799 N N . LEU A 1 232 ? -4.730 2.791 -10.024 1.00 86.94 232 LEU A N 1
ATOM 1800 C CA . LEU A 1 232 ? -5.603 3.819 -9.453 1.00 86.94 232 LEU A CA 1
ATOM 1801 C C . LEU A 1 232 ? -7.067 3.368 -9.334 1.00 86.94 232 LEU A C 1
ATOM 1803 O O . LEU A 1 232 ? -7.770 3.809 -8.429 1.00 86.94 232 LEU A O 1
ATOM 1807 N N . GLN A 1 233 ? -7.547 2.519 -10.245 1.00 85.25 233 GLN A N 1
ATOM 1808 C CA . GLN A 1 233 ? -8.957 2.122 -10.315 1.00 85.25 233 GLN A CA 1
ATOM 1809 C C . GLN A 1 233 ? -9.302 0.942 -9.413 1.00 85.25 233 GLN A C 1
ATOM 1811 O O . GLN A 1 233 ? -10.433 0.877 -8.942 1.00 85.25 233 GLN A O 1
ATOM 1816 N N . ILE A 1 234 ? -8.343 0.064 -9.107 1.00 86.00 234 ILE A N 1
ATOM 1817 C CA . ILE A 1 234 ? -8.538 -1.123 -8.259 1.00 86.00 234 ILE A CA 1
ATOM 1818 C C . ILE A 1 234 ? -9.252 -0.836 -6.931 1.00 86.00 234 ILE A C 1
ATOM 1820 O O . ILE A 1 234 ? -10.100 -1.610 -6.498 1.00 86.00 234 ILE A O 1
ATOM 1824 N N . VAL A 1 235 ? -8.971 0.302 -6.297 1.00 86.75 235 VAL A N 1
ATOM 1825 C CA . VAL A 1 235 ? -9.616 0.694 -5.034 1.00 86.75 235 VAL A CA 1
ATOM 1826 C C . VAL A 1 235 ? -11.083 1.083 -5.184 1.00 86.75 235 VAL A C 1
ATOM 1828 O O . VAL A 1 235 ? -11.732 1.308 -4.176 1.00 86.75 235 VAL A O 1
ATOM 1831 N N . SER A 1 236 ? -11.602 1.198 -6.407 1.00 84.12 236 SER A N 1
ATOM 1832 C CA . SER A 1 236 ? -13.009 1.503 -6.697 1.00 84.12 236 SER A CA 1
ATOM 1833 C C . SER A 1 236 ? -13.825 0.259 -7.062 1.00 84.12 236 SER A C 1
ATOM 1835 O O . SER A 1 236 ? -15.013 0.383 -7.362 1.00 84.12 236 SER A O 1
ATOM 1837 N N . GLU A 1 237 ? -13.205 -0.921 -7.065 1.00 82.50 237 GLU A N 1
ATOM 1838 C CA . GLU A 1 237 ? -13.818 -2.159 -7.540 1.00 82.50 237 GLU A CA 1
ATOM 1839 C C . GLU A 1 237 ? -14.590 -2.873 -6.417 1.00 82.50 237 GLU A C 1
ATOM 1841 O O . GLU A 1 237 ? -14.090 -3.063 -5.305 1.00 82.50 237 GLU A O 1
ATOM 1846 N N . ALA A 1 238 ? -15.833 -3.277 -6.696 1.00 80.25 238 ALA A N 1
ATOM 1847 C CA . ALA A 1 238 ? -16.760 -3.806 -5.688 1.00 80.25 238 ALA A CA 1
ATOM 1848 C C . ALA A 1 238 ? -16.248 -5.096 -5.025 1.00 80.25 238 ALA A C 1
ATOM 1850 O O . ALA A 1 238 ? -16.411 -5.310 -3.827 1.00 80.25 238 ALA A O 1
ATOM 1851 N N . GLU A 1 239 ? -15.607 -5.951 -5.805 1.00 79.19 239 GLU A N 1
ATOM 1852 C CA . GLU A 1 239 ? -14.965 -7.187 -5.379 1.00 79.19 239 GLU A CA 1
ATOM 1853 C C . GLU A 1 239 ? -13.768 -6.955 -4.457 1.00 79.19 239 GLU A C 1
ATOM 1855 O O . GLU A 1 239 ? -13.580 -7.715 -3.512 1.00 79.19 239 GLU A O 1
ATOM 1860 N N . VAL A 1 240 ? -13.008 -5.878 -4.670 1.00 85.31 240 VAL A N 1
ATOM 1861 C CA . VAL A 1 240 ? -11.923 -5.489 -3.765 1.00 85.31 240 VAL A CA 1
ATOM 1862 C C . VAL A 1 240 ? -12.529 -5.067 -2.435 1.00 85.31 240 VAL A C 1
ATOM 1864 O O . VAL A 1 240 ? -12.117 -5.571 -1.398 1.00 85.31 240 VAL A O 1
ATOM 1867 N N . TYR A 1 241 ? -13.579 -4.240 -2.445 1.00 85.75 241 TYR A N 1
ATOM 1868 C CA . TYR A 1 241 ? -14.297 -3.890 -1.216 1.00 85.75 241 TYR A CA 1
ATOM 1869 C C . TYR A 1 241 ? -14.901 -5.101 -0.503 1.00 85.75 241 TYR A C 1
ATOM 1871 O O . TYR A 1 241 ? -14.869 -5.151 0.725 1.00 85.75 241 TYR A O 1
ATOM 1879 N N . ARG A 1 242 ? -15.426 -6.081 -1.247 1.00 81.94 242 ARG A N 1
ATOM 1880 C CA . ARG A 1 242 ? -15.944 -7.328 -0.675 1.00 81.94 242 ARG A CA 1
ATOM 1881 C C . ARG A 1 242 ? -14.836 -8.125 0.006 1.00 81.94 242 ARG A C 1
ATOM 1883 O O . ARG A 1 242 ? -14.997 -8.458 1.171 1.00 81.94 242 ARG A O 1
ATOM 1890 N N . ALA A 1 243 ? -13.712 -8.346 -0.674 1.00 84.50 243 ALA A N 1
ATOM 1891 C CA . ALA A 1 243 ? -12.566 -9.054 -0.108 1.00 84.50 243 ALA A CA 1
ATOM 1892 C C . ALA A 1 243 ? -12.013 -8.343 1.137 1.00 84.50 243 ALA A C 1
ATOM 1894 O O . ALA A 1 243 ? -11.699 -8.984 2.135 1.00 84.50 243 ALA A O 1
ATOM 1895 N N . VAL A 1 244 ? -11.952 -7.005 1.115 1.00 91.31 244 VAL A N 1
ATOM 1896 C CA . VAL A 1 244 ? -11.593 -6.213 2.299 1.00 91.31 244 VAL A CA 1
ATOM 1897 C C . VAL A 1 244 ? -12.606 -6.426 3.422 1.00 91.31 244 VAL A C 1
ATOM 1899 O O . VAL A 1 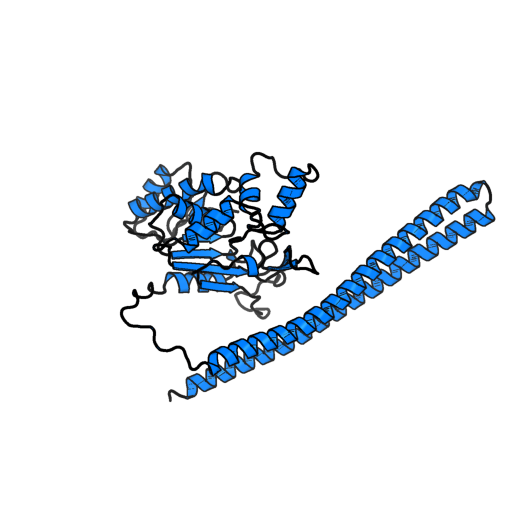244 ? -12.207 -6.655 4.557 1.00 91.31 244 VAL A O 1
ATOM 1902 N N . ALA A 1 245 ? -13.907 -6.361 3.141 1.00 88.75 245 ALA A N 1
ATOM 1903 C CA . ALA A 1 245 ? -14.939 -6.549 4.156 1.00 88.75 245 ALA A CA 1
ATOM 1904 C C . ALA A 1 245 ? -14.908 -7.960 4.761 1.00 88.75 245 ALA A C 1
ATOM 1906 O O . ALA A 1 245 ? -15.017 -8.091 5.977 1.00 88.75 245 ALA A O 1
ATOM 1907 N N . GLU A 1 246 ? -14.733 -8.997 3.944 1.00 87.75 246 GLU A N 1
ATOM 1908 C CA . GLU A 1 246 ? -14.565 -10.385 4.392 1.00 87.75 246 GLU A CA 1
ATOM 1909 C C . GLU A 1 246 ? -13.347 -10.494 5.313 1.00 87.75 246 GLU A C 1
ATOM 1911 O O . GLU A 1 246 ? -13.492 -10.821 6.489 1.00 87.75 246 GLU A O 1
ATOM 1916 N N . PHE A 1 247 ? -12.180 -10.050 4.841 1.00 92.94 247 PHE A N 1
ATOM 1917 C CA . PHE A 1 247 ? -10.946 -10.038 5.622 1.00 92.94 247 PHE A CA 1
ATOM 1918 C C . PHE A 1 247 ? -11.070 -9.283 6.948 1.00 92.94 247 PHE A C 1
ATOM 1920 O O . PHE A 1 247 ? -10.534 -9.714 7.967 1.00 92.94 247 PHE A O 1
ATOM 1927 N N . LEU A 1 248 ? -11.771 -8.147 6.971 1.00 92.50 248 LEU A N 1
ATOM 1928 C CA . LEU A 1 248 ? -11.964 -7.367 8.191 1.00 92.50 248 LEU A CA 1
ATOM 1929 C C . LEU A 1 248 ? -12.913 -8.044 9.186 1.00 92.50 248 LEU A C 1
ATOM 1931 O O . LEU A 1 248 ? -12.688 -7.893 10.388 1.00 92.50 248 LEU A O 1
ATOM 1935 N N . ASN A 1 249 ? -13.906 -8.799 8.712 1.00 89.69 249 ASN A N 1
ATOM 1936 C CA . ASN A 1 249 ? -14.917 -9.457 9.545 1.00 89.69 249 ASN A CA 1
ATOM 1937 C C . ASN A 1 249 ? -14.557 -10.885 9.972 1.00 89.69 249 ASN A C 1
ATOM 1939 O O . ASN A 1 249 ? -15.161 -11.380 10.917 1.00 89.69 249 ASN A O 1
ATOM 1943 N N . GLU A 1 250 ? -13.604 -11.548 9.317 1.00 84.50 250 GLU A N 1
ATOM 1944 C CA . GLU A 1 250 ? -13.093 -12.842 9.782 1.00 84.50 250 GLU A CA 1
ATOM 1945 C C . GLU A 1 250 ? -12.543 -12.708 11.206 1.00 84.50 250 GLU A C 1
ATOM 1947 O O . GLU A 1 250 ? -11.738 -11.818 11.474 1.00 84.50 250 GLU A O 1
ATOM 1952 N N . ASP A 1 251 ? -12.937 -13.564 12.145 1.00 71.00 251 ASP A N 1
ATOM 1953 C CA . ASP A 1 251 ? -12.261 -13.570 13.441 1.00 71.00 251 ASP A CA 1
ATOM 1954 C C . ASP A 1 251 ? -10.767 -13.868 13.221 1.00 71.00 251 ASP A C 1
ATOM 1956 O O . ASP A 1 251 ? -10.429 -14.688 12.358 1.00 71.00 251 ASP A O 1
ATOM 1960 N N . PRO A 1 252 ? -9.844 -13.212 13.955 1.00 55.62 252 PRO A N 1
ATOM 1961 C CA . PRO A 1 252 ? -8.450 -13.628 13.920 1.00 55.62 252 PRO A CA 1
ATOM 1962 C C . PRO A 1 252 ? -8.428 -15.124 14.249 1.00 55.62 252 PRO A C 1
ATOM 1964 O O . PRO A 1 252 ? -9.074 -15.518 15.229 1.00 55.62 252 PRO A O 1
ATOM 1967 N N . PRO A 1 253 ? -7.757 -15.969 13.443 1.00 47.22 253 PRO A N 1
ATOM 1968 C CA . PRO A 1 253 ? -7.724 -17.393 13.727 1.00 47.22 253 PRO A CA 1
ATOM 1969 C C . PRO A 1 253 ? -7.272 -17.555 15.174 1.00 47.22 253 PRO A C 1
ATOM 1971 O O . PRO A 1 253 ? -6.270 -16.958 15.582 1.00 47.22 253 PRO A O 1
ATOM 1974 N N . ALA A 1 254 ? -8.054 -18.290 15.972 1.00 38.88 254 ALA A N 1
ATOM 1975 C CA . ALA A 1 254 ? -7.666 -18.575 17.343 1.00 38.88 254 ALA A CA 1
ATOM 1976 C C . ALA A 1 254 ? -6.221 -19.100 17.309 1.00 38.88 254 ALA A C 1
ATOM 1978 O O . ALA A 1 254 ? -5.922 -19.928 16.440 1.00 38.88 254 ALA A O 1
ATOM 1979 N N . PRO A 1 255 ? -5.317 -18.625 18.192 1.00 43.88 255 PRO A N 1
ATOM 1980 C CA . PRO A 1 255 ? -3.969 -19.175 18.250 1.00 43.88 255 PRO A CA 1
ATOM 1981 C C . PRO A 1 255 ? -4.113 -20.697 18.332 1.00 43.88 255 PRO A C 1
ATOM 1983 O O . PRO A 1 255 ? -4.928 -21.158 19.142 1.00 43.88 255 PRO A O 1
ATOM 1986 N N . PRO A 1 256 ? -3.447 -21.463 17.449 1.00 35.50 256 PRO A N 1
ATOM 1987 C CA . PRO A 1 256 ? -3.762 -22.869 17.254 1.00 35.50 256 PRO A CA 1
ATOM 1988 C C . PRO A 1 256 ? -3.670 -23.590 18.599 1.00 35.50 256 PRO A C 1
ATOM 1990 O O . PRO A 1 256 ? -2.599 -23.668 19.198 1.00 35.50 256 PRO A O 1
ATOM 1993 N N . ARG A 1 257 ? -4.821 -24.041 19.114 1.00 42.72 257 ARG A N 1
ATOM 1994 C CA . ARG A 1 257 ? -4.910 -24.779 20.384 1.00 42.72 257 ARG A CA 1
ATOM 1995 C C . ARG A 1 257 ? -4.643 -26.272 20.207 1.00 42.72 257 ARG A C 1
ATOM 1997 O O . ARG A 1 257 ? -4.324 -26.926 21.188 1.00 42.72 257 ARG A O 1
ATOM 2004 N N . ASP A 1 258 ? -4.691 -26.758 18.971 1.00 43.81 258 ASP A N 1
ATOM 2005 C CA . ASP A 1 258 ? -4.405 -28.131 18.573 1.00 43.81 258 ASP A CA 1
ATOM 2006 C C . ASP A 1 258 ? -3.586 -28.135 17.270 1.00 43.81 258 ASP A C 1
ATOM 2008 O O . ASP A 1 258 ? -3.675 -27.176 16.489 1.00 43.81 258 ASP A O 1
ATOM 2012 N N . PRO A 1 259 ? -2.768 -29.177 17.017 1.00 42.00 259 PRO A N 1
ATOM 2013 C CA . PRO A 1 259 ? -2.058 -29.327 15.753 1.00 42.00 259 PRO A CA 1
ATOM 2014 C C . PRO A 1 259 ? -3.050 -29.276 14.587 1.00 42.00 259 PRO A C 1
ATOM 2016 O O . PRO A 1 259 ? -4.136 -29.851 14.660 1.00 42.00 259 PRO A O 1
ATOM 2019 N N . ALA A 1 260 ? -2.665 -28.559 13.528 1.00 36.12 260 ALA A N 1
ATOM 2020 C CA . ALA A 1 260 ? -3.493 -28.343 12.349 1.00 36.12 260 ALA A CA 1
ATOM 2021 C C . ALA A 1 260 ? -4.123 -29.662 11.859 1.00 36.12 260 ALA A C 1
ATOM 2023 O O . ALA A 1 260 ? -3.432 -30.690 11.855 1.00 36.12 260 ALA A O 1
ATOM 2024 N N . PRO A 1 261 ? -5.401 -29.655 11.428 1.00 40.81 261 PRO A N 1
ATOM 2025 C CA . PRO A 1 261 ? -5.983 -30.820 10.780 1.00 40.81 261 PRO A CA 1
ATOM 2026 C C . PRO A 1 261 ? -5.060 -31.261 9.637 1.00 40.81 261 PRO A C 1
ATOM 2028 O O . PRO A 1 261 ? -4.475 -30.402 8.964 1.00 40.81 261 PRO A O 1
ATOM 2031 N N . PRO A 1 262 ? -4.876 -32.579 9.435 1.00 45.25 262 PRO A N 1
ATOM 2032 C CA . PRO A 1 262 ? -3.995 -33.059 8.390 1.00 45.25 262 PRO A CA 1
ATOM 2033 C C . PRO A 1 262 ? -4.443 -32.448 7.059 1.00 45.25 262 PRO A C 1
ATOM 2035 O O . PRO A 1 262 ? -5.650 -32.362 6.805 1.00 45.25 262 PRO A O 1
ATOM 2038 N N . PRO A 1 263 ? -3.489 -31.982 6.238 1.00 41.84 263 PRO A N 1
ATOM 2039 C CA . PRO A 1 263 ? -3.807 -31.342 4.976 1.00 41.84 263 PRO A CA 1
ATOM 2040 C C . PRO A 1 263 ? -4.704 -32.265 4.140 1.00 41.84 263 PRO A C 1
ATOM 2042 O O . PRO A 1 263 ? -4.584 -33.493 4.250 1.00 41.84 263 PRO A O 1
ATOM 2045 N N . PRO A 1 264 ? -5.598 -31.697 3.308 1.00 44.84 264 PRO A N 1
ATOM 2046 C CA . PRO A 1 264 ? -6.400 -32.491 2.387 1.00 44.84 264 PRO A CA 1
ATOM 2047 C C . PRO A 1 264 ? -5.487 -33.456 1.618 1.00 44.84 264 PRO A C 1
ATOM 2049 O O . PRO A 1 264 ? -4.333 -33.101 1.342 1.00 44.84 264 PRO A O 1
ATOM 2052 N N . PRO A 1 265 ? -5.958 -34.679 1.302 1.00 54.78 265 PRO A N 1
ATOM 2053 C CA . PRO A 1 265 ? -5.129 -35.705 0.693 1.00 54.78 265 PRO A CA 1
ATOM 2054 C C . PRO A 1 265 ? -4.366 -35.105 -0.498 1.00 54.78 265 PRO A C 1
ATOM 2056 O O . PRO A 1 265 ? -4.996 -34.447 -1.333 1.00 54.78 265 PRO A O 1
ATOM 2059 N N . PRO A 1 266 ? -3.036 -35.312 -0.584 1.00 46.62 266 PRO A N 1
ATOM 2060 C CA . PRO A 1 266 ? -2.141 -34.571 -1.476 1.00 46.62 266 PRO A CA 1
ATOM 2061 C C . PRO A 1 266 ? -2.587 -34.495 -2.941 1.00 46.62 266 PRO A C 1
ATOM 2063 O O . PRO A 1 266 ? -2.162 -33.607 -3.660 1.00 46.62 266 PRO A O 1
ATOM 2066 N N . GLY A 1 267 ? -3.468 -35.387 -3.396 1.00 48.81 267 GLY A N 1
ATOM 2067 C CA . GLY A 1 267 ? -3.955 -35.423 -4.768 1.00 48.81 267 GLY A CA 1
ATOM 2068 C C . GLY A 1 267 ? -5.001 -34.373 -5.154 1.00 48.81 267 GLY A C 1
ATOM 2069 O O . GLY A 1 267 ? -5.092 -34.085 -6.339 1.00 48.81 267 GLY A O 1
ATOM 2070 N N . ASP A 1 268 ? -5.804 -33.801 -4.252 1.00 51.81 268 ASP A N 1
ATOM 2071 C CA . ASP A 1 268 ? -6.916 -32.921 -4.681 1.00 51.81 268 ASP A CA 1
ATOM 2072 C C . ASP A 1 268 ? -6.503 -31.466 -4.846 1.00 51.81 268 ASP A C 1
ATOM 2074 O O . ASP A 1 268 ? -6.832 -30.845 -5.858 1.00 51.81 268 ASP A O 1
ATOM 2078 N N . PHE A 1 269 ? -5.701 -30.951 -3.917 1.00 45.44 269 PHE A N 1
ATOM 2079 C CA . PHE A 1 269 ? -5.101 -29.631 -4.063 1.00 45.44 269 PHE A CA 1
ATOM 2080 C C . PHE A 1 269 ? -4.075 -29.612 -5.203 1.00 45.44 269 PHE A C 1
ATOM 2082 O O . PHE A 1 269 ? -4.140 -28.729 -6.050 1.00 45.44 269 PHE A O 1
ATOM 2089 N N . GLU A 1 270 ? -3.200 -30.621 -5.301 1.00 49.94 270 GLU A N 1
ATOM 2090 C CA . GLU A 1 270 ? -2.242 -30.749 -6.411 1.00 49.94 270 GLU A CA 1
ATOM 2091 C C . GLU A 1 270 ? -2.950 -30.940 -7.760 1.00 49.94 270 GLU A C 1
ATOM 2093 O O . GLU A 1 270 ? -2.516 -30.363 -8.750 1.00 49.94 270 GLU A O 1
ATOM 2098 N N . ARG A 1 271 ? -4.080 -31.668 -7.838 1.00 56.78 271 ARG A N 1
ATOM 2099 C CA . ARG A 1 271 ? -4.864 -31.759 -9.088 1.00 56.78 271 ARG A CA 1
ATOM 2100 C C . ARG A 1 271 ? -5.523 -30.440 -9.458 1.00 56.78 271 ARG A C 1
ATOM 2102 O O . ARG A 1 271 ? -5.503 -30.085 -10.633 1.00 56.78 271 ARG A O 1
ATOM 2109 N N . HIS A 1 272 ? -6.087 -29.707 -8.499 1.00 49.91 272 HIS A N 1
ATOM 2110 C CA . HIS A 1 272 ? -6.693 -28.403 -8.777 1.00 49.91 272 HIS A CA 1
ATOM 2111 C C . HIS A 1 272 ? -5.631 -27.368 -9.159 1.00 49.91 272 HIS A C 1
ATOM 2113 O O . HIS A 1 272 ? -5.789 -26.646 -10.143 1.00 49.91 272 HIS A O 1
ATOM 2119 N N . LEU A 1 273 ? -4.512 -27.345 -8.435 1.00 48.25 273 LEU A N 1
ATOM 2120 C CA . LEU A 1 273 ? -3.379 -26.474 -8.710 1.00 48.25 273 LEU A CA 1
ATOM 2121 C C . LEU A 1 273 ? -2.724 -26.832 -10.046 1.00 48.25 273 LEU A C 1
ATOM 2123 O O . LEU A 1 273 ? -2.482 -25.929 -10.838 1.00 48.25 273 LEU A O 1
ATOM 2127 N N . SER A 1 274 ? -2.522 -28.117 -10.352 1.00 55.25 274 SER A N 1
ATOM 2128 C CA . SER A 1 274 ? -1.991 -28.571 -11.643 1.00 55.25 274 SER A CA 1
ATOM 2129 C C . SER A 1 274 ? -2.961 -28.286 -12.785 1.00 55.25 274 SER A C 1
ATOM 2131 O O . SER A 1 274 ? -2.521 -27.855 -13.841 1.00 55.25 274 SER A O 1
ATOM 2133 N N . ALA A 1 275 ? -4.276 -28.430 -12.595 1.00 58.81 275 ALA A N 1
ATOM 2134 C CA . ALA A 1 275 ? -5.263 -28.068 -13.613 1.00 58.81 275 ALA A CA 1
ATOM 2135 C C . ALA A 1 275 ? -5.276 -26.553 -13.875 1.00 58.81 275 ALA A C 1
ATOM 2137 O O . ALA A 1 275 ? -5.297 -26.124 -15.029 1.00 58.81 275 ALA A O 1
ATOM 2138 N N . VAL A 1 276 ? -5.192 -25.729 -12.826 1.00 50.44 276 VAL A N 1
ATOM 2139 C CA . VAL A 1 276 ? -5.050 -24.270 -12.949 1.00 50.44 276 VAL A CA 1
ATOM 2140 C C . VAL A 1 276 ? -3.709 -23.907 -13.597 1.00 50.44 276 VAL A C 1
ATOM 2142 O O . VAL A 1 276 ? -3.660 -23.038 -14.465 1.00 50.44 276 VAL A O 1
ATOM 2145 N N . GLN A 1 277 ? -2.618 -24.586 -13.242 1.00 51.66 277 GLN A N 1
ATOM 2146 C CA . GLN A 1 277 ? -1.285 -24.367 -13.806 1.00 51.66 277 GLN A CA 1
ATOM 2147 C C . GLN A 1 277 ? -1.177 -24.815 -15.268 1.00 51.66 277 GLN A C 1
ATOM 2149 O O . GLN A 1 277 ? -0.565 -24.101 -16.060 1.00 51.66 277 GLN A O 1
ATOM 2154 N N . ASP A 1 278 ? -1.781 -25.938 -15.655 1.00 55.94 278 ASP A N 1
ATOM 2155 C CA . ASP A 1 278 ? -1.801 -26.452 -17.028 1.00 55.94 278 ASP A CA 1
ATOM 2156 C C . ASP A 1 278 ? -2.698 -25.603 -17.924 1.00 55.94 278 ASP A C 1
ATOM 2158 O O . ASP A 1 278 ? -2.315 -25.256 -19.040 1.00 55.94 278 ASP A O 1
ATOM 2162 N N . ARG A 1 279 ? -3.829 -25.126 -17.402 1.00 54.97 279 ARG A N 1
ATOM 2163 C CA . ARG A 1 279 ? -4.688 -24.183 -18.125 1.00 54.97 279 ARG A CA 1
ATOM 2164 C C . ARG A 1 279 ? -4.035 -22.808 -18.258 1.00 54.97 279 ARG A C 1
ATOM 2166 O O . ARG A 1 279 ? -4.078 -22.212 -19.332 1.00 54.97 279 ARG A O 1
ATOM 2173 N N . ASN A 1 280 ? -3.322 -22.352 -17.226 1.00 45.34 280 ASN A N 1
ATOM 2174 C CA . ASN A 1 280 ? -2.441 -21.187 -17.311 1.00 45.34 280 ASN A CA 1
ATOM 2175 C C . ASN A 1 280 ? -1.287 -21.416 -18.297 1.00 45.34 280 ASN A C 1
ATOM 2177 O O . ASN A 1 280 ? -0.859 -20.472 -18.955 1.00 45.34 280 ASN A O 1
ATOM 2181 N N . ARG A 1 281 ? -0.783 -22.647 -18.443 1.00 55.16 281 ARG A N 1
ATOM 2182 C CA . ARG A 1 281 ? 0.251 -23.013 -19.423 1.00 55.16 281 ARG A CA 1
ATOM 2183 C C . ARG A 1 281 ? -0.281 -22.943 -20.852 1.00 55.16 281 ARG A C 1
ATOM 2185 O O . ARG A 1 281 ? 0.420 -22.426 -21.717 1.00 55.16 281 ARG A O 1
ATOM 2192 N N . ASP A 1 282 ? -1.504 -23.393 -21.103 1.00 53.56 282 ASP A N 1
ATOM 2193 C CA . ASP A 1 282 ? -2.126 -23.313 -22.429 1.00 53.56 282 ASP A CA 1
ATOM 2194 C C . ASP A 1 282 ? -2.563 -21.887 -22.782 1.00 53.56 282 ASP A C 1
ATOM 2196 O O . ASP A 1 282 ? -2.315 -21.429 -23.901 1.00 53.56 282 ASP A O 1
ATOM 2200 N N . LEU A 1 283 ? -3.063 -21.120 -21.808 1.00 46.75 283 LEU A N 1
ATOM 2201 C CA . LEU A 1 283 ? -3.251 -19.676 -21.956 1.00 46.75 283 LEU A CA 1
ATOM 2202 C C . LEU A 1 283 ? -1.922 -18.987 -22.273 1.00 46.75 283 LEU A C 1
ATOM 2204 O O . LEU A 1 283 ? -1.862 -18.233 -23.240 1.00 46.75 283 LEU A O 1
ATOM 2208 N N . ARG A 1 284 ? -0.837 -19.314 -21.558 1.00 48.59 284 ARG A N 1
ATOM 2209 C CA . ARG A 1 284 ? 0.522 -18.821 -21.848 1.00 48.59 284 ARG A CA 1
ATOM 2210 C C . ARG A 1 284 ? 1.007 -19.210 -23.243 1.00 48.59 284 ARG A C 1
ATOM 2212 O O . ARG A 1 284 ? 1.672 -18.392 -23.861 1.00 48.59 284 ARG A O 1
ATOM 2219 N N . LYS A 1 285 ? 0.683 -20.399 -23.769 1.00 56.19 285 LYS A N 1
ATOM 2220 C CA . LYS A 1 285 ? 1.005 -20.768 -25.163 1.00 56.19 285 LYS A CA 1
ATOM 2221 C C . LYS A 1 285 ? 0.219 -19.919 -26.162 1.00 56.19 285 LYS A C 1
ATOM 2223 O O . LYS A 1 285 ? 0.805 -19.456 -27.136 1.00 56.19 285 LYS A O 1
ATOM 2228 N N . SER A 1 286 ? -1.072 -19.685 -25.916 1.00 50.44 286 SER A N 1
ATOM 2229 C CA . SER A 1 286 ? -1.903 -18.838 -26.787 1.00 50.44 286 SER A CA 1
ATOM 2230 C C . SER A 1 286 ? -1.448 -17.372 -26.760 1.00 50.44 286 SER A C 1
ATOM 2232 O O . SER A 1 286 ? -1.299 -16.745 -27.807 1.00 50.44 286 SER A O 1
ATOM 2234 N N . LEU A 1 287 ? -1.100 -16.869 -25.572 1.00 48.88 287 LEU A N 1
ATOM 2235 C CA . LEU A 1 287 ? -0.548 -15.539 -25.351 1.00 48.88 287 LEU A CA 1
ATOM 2236 C C . LEU A 1 287 ? 0.838 -15.415 -25.977 1.00 48.88 287 LEU A C 1
ATOM 2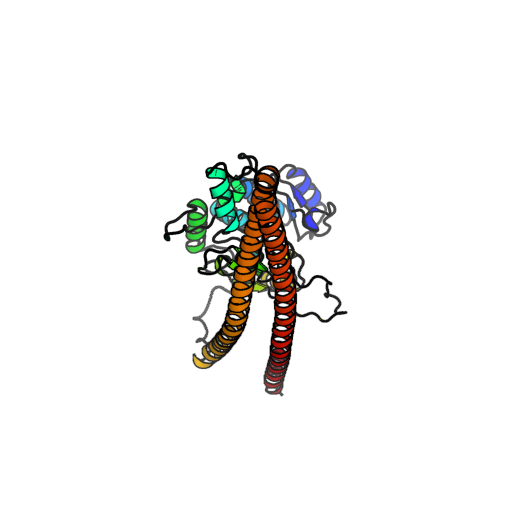238 O O . LEU A 1 287 ? 1.059 -14.462 -26.704 1.00 48.88 287 LEU A O 1
ATOM 2242 N N . ALA A 1 288 ? 1.731 -16.393 -25.807 1.00 51.72 288 ALA A N 1
ATOM 2243 C CA . ALA A 1 288 ? 3.050 -16.393 -26.441 1.00 51.72 288 ALA A CA 1
ATOM 2244 C C . ALA A 1 288 ? 2.962 -16.455 -27.976 1.00 51.72 288 ALA A C 1
ATOM 2246 O O . ALA A 1 288 ? 3.762 -15.820 -28.664 1.00 51.72 288 ALA A O 1
ATOM 2247 N N . ALA A 1 289 ? 1.982 -17.178 -28.529 1.00 56.53 289 ALA A N 1
ATOM 2248 C CA . ALA A 1 289 ? 1.721 -17.199 -29.967 1.00 56.53 289 ALA A CA 1
ATOM 2249 C C . ALA A 1 289 ? 1.196 -15.847 -30.478 1.00 56.53 289 ALA A C 1
ATOM 2251 O O . ALA A 1 289 ? 1.608 -15.406 -31.551 1.00 56.53 289 ALA A O 1
ATOM 2252 N N . SER A 1 290 ? 0.332 -15.177 -29.710 1.00 47.62 290 SER A N 1
ATOM 2253 C CA . SER A 1 290 ? -0.160 -13.828 -30.022 1.00 47.62 290 SER A CA 1
ATOM 2254 C C . SER A 1 290 ? 0.955 -12.783 -29.889 1.00 47.62 290 SER A C 1
ATOM 2256 O O . SER A 1 290 ? 1.177 -11.954 -30.768 1.00 47.62 290 SER A O 1
ATOM 2258 N N . GLU A 1 291 ? 1.775 -12.908 -28.851 1.00 51.00 291 GLU A N 1
ATOM 2259 C CA . GLU A 1 291 ? 2.916 -12.047 -28.575 1.00 51.00 291 GLU A CA 1
ATOM 2260 C C . GLU A 1 291 ? 4.008 -12.177 -29.646 1.00 51.00 291 GLU A C 1
ATOM 2262 O O . GLU A 1 291 ? 4.550 -11.174 -30.104 1.00 51.00 291 GLU A O 1
ATOM 2267 N N . HIS A 1 292 ? 4.295 -13.390 -30.131 1.00 57.81 292 HIS A N 1
ATOM 2268 C CA . HIS A 1 292 ? 5.205 -13.602 -31.260 1.00 57.81 292 HIS A CA 1
ATOM 2269 C C . HIS A 1 292 ? 4.734 -12.860 -32.524 1.00 57.81 292 HIS A C 1
ATOM 2271 O O . HIS A 1 292 ? 5.551 -12.307 -33.265 1.00 57.81 292 HIS A O 1
ATOM 2277 N N . ARG A 1 293 ? 3.419 -12.798 -32.762 1.00 56.94 293 ARG A N 1
ATOM 2278 C CA . ARG A 1 293 ? 2.839 -12.079 -33.906 1.00 56.94 293 ARG A CA 1
ATOM 2279 C C . ARG A 1 293 ? 2.860 -10.567 -33.711 1.00 56.94 293 ARG A C 1
ATOM 2281 O O . ARG A 1 293 ? 3.233 -9.860 -34.642 1.00 56.94 293 ARG A O 1
ATOM 2288 N N . ILE A 1 294 ? 2.580 -10.075 -32.502 1.00 49.53 294 ILE A N 1
ATOM 2289 C CA . ILE A 1 294 ? 2.736 -8.653 -32.150 1.00 49.53 294 ILE A CA 1
ATOM 2290 C C . ILE A 1 294 ? 4.200 -8.217 -32.329 1.00 49.53 294 ILE A C 1
ATOM 2292 O O . ILE A 1 294 ? 4.467 -7.165 -32.907 1.00 49.53 294 ILE A O 1
ATOM 2296 N N . ARG A 1 295 ? 5.169 -9.051 -31.927 1.00 56.91 295 ARG A N 1
ATOM 2297 C CA . ARG A 1 295 ? 6.607 -8.801 -32.143 1.00 56.91 295 ARG A CA 1
ATOM 2298 C C . ARG A 1 295 ? 6.978 -8.750 -33.625 1.00 56.91 295 ARG A C 1
ATOM 2300 O O . ARG A 1 295 ? 7.785 -7.908 -34.019 1.00 56.91 295 ARG A O 1
ATOM 2307 N N . LEU A 1 296 ? 6.409 -9.629 -34.451 1.00 61.53 296 LEU A N 1
ATOM 2308 C CA . LEU A 1 296 ? 6.581 -9.569 -35.904 1.00 61.53 296 LEU A CA 1
ATOM 2309 C C . LEU A 1 296 ? 5.999 -8.267 -36.464 1.00 61.53 296 LEU A C 1
ATOM 2311 O O . LEU A 1 296 ? 6.697 -7.576 -37.200 1.00 61.53 296 LEU A O 1
ATOM 2315 N N . ALA A 1 297 ? 4.784 -7.889 -36.063 1.00 57.91 297 ALA A N 1
ATOM 2316 C CA . ALA A 1 297 ? 4.147 -6.646 -36.494 1.00 57.91 297 ALA A CA 1
ATOM 2317 C C . ALA A 1 297 ? 4.961 -5.402 -36.090 1.00 57.91 297 ALA A C 1
ATOM 2319 O O . ALA A 1 297 ? 5.168 -4.511 -36.911 1.00 57.91 297 ALA A O 1
ATOM 2320 N N . ALA A 1 298 ? 5.508 -5.366 -34.872 1.00 59.41 298 ALA A N 1
ATOM 2321 C CA . ALA A 1 298 ? 6.365 -4.276 -34.404 1.00 59.41 298 ALA A CA 1
ATOM 2322 C C . ALA A 1 298 ? 7.693 -4.190 -35.180 1.00 59.41 298 ALA A C 1
ATOM 2324 O O . ALA A 1 298 ? 8.120 -3.097 -35.555 1.00 59.41 298 ALA A O 1
ATOM 2325 N N . ARG A 1 299 ? 8.328 -5.333 -35.489 1.00 66.94 299 ARG A N 1
ATOM 2326 C CA . ARG A 1 299 ? 9.528 -5.377 -36.347 1.00 66.94 299 ARG A CA 1
ATOM 2327 C C . ARG A 1 299 ? 9.233 -4.895 -37.763 1.00 66.94 299 ARG A C 1
ATOM 2329 O O . ARG A 1 299 ? 10.013 -4.124 -38.315 1.00 66.94 299 ARG A O 1
ATOM 2336 N N . TRP A 1 300 ? 8.108 -5.305 -38.340 1.00 62.69 300 TRP A N 1
ATOM 2337 C CA . TRP A 1 300 ? 7.685 -4.825 -39.654 1.00 62.69 300 TRP A CA 1
ATOM 2338 C C . TRP A 1 300 ? 7.363 -3.330 -39.644 1.00 62.69 300 TRP A C 1
ATOM 2340 O O . TRP A 1 300 ? 7.740 -2.629 -40.578 1.00 62.69 300 TRP A O 1
ATOM 2350 N N . HIS A 1 301 ? 6.767 -2.817 -38.567 1.00 62.44 301 HIS A N 1
ATOM 2351 C CA . HIS A 1 301 ? 6.531 -1.387 -38.391 1.00 62.44 301 HIS A CA 1
ATOM 2352 C C . HIS A 1 301 ? 7.843 -0.590 -38.314 1.00 62.44 301 HIS A C 1
ATOM 2354 O O . HIS A 1 301 ? 7.990 0.423 -38.996 1.00 62.44 301 HIS A O 1
ATOM 2360 N N . GLN A 1 302 ? 8.840 -1.078 -37.569 1.00 67.56 302 GLN A N 1
ATOM 2361 C CA . GLN A 1 302 ? 10.179 -0.477 -37.546 1.00 67.56 302 GLN A CA 1
ATOM 2362 C C . GLN A 1 302 ? 10.866 -0.524 -38.918 1.00 67.56 302 GLN A C 1
ATOM 2364 O O . GLN A 1 302 ? 11.440 0.474 -39.347 1.00 67.56 302 GLN A O 1
ATOM 2369 N N . MET A 1 303 ? 10.773 -1.643 -39.642 1.00 68.00 303 MET A N 1
ATOM 2370 C CA . MET A 1 303 ? 11.311 -1.756 -41.004 1.00 68.00 303 MET A CA 1
ATOM 2371 C C . MET A 1 303 ? 10.605 -0.812 -41.985 1.00 68.00 303 MET A C 1
ATOM 2373 O O . MET A 1 303 ? 11.254 -0.233 -42.857 1.00 68.00 303 MET A O 1
ATOM 2377 N N . ALA A 1 304 ? 9.296 -0.607 -41.827 1.00 62.03 304 ALA A N 1
ATOM 2378 C CA . ALA A 1 304 ? 8.528 0.348 -42.618 1.00 62.03 304 ALA A CA 1
ATOM 2379 C C . ALA A 1 304 ? 8.942 1.798 -42.321 1.00 62.03 304 ALA A C 1
ATOM 2381 O O . ALA A 1 304 ? 9.121 2.576 -43.256 1.00 62.03 304 ALA A O 1
ATOM 2382 N N . LEU A 1 305 ? 9.172 2.149 -41.050 1.00 61.09 305 LEU A N 1
ATOM 2383 C CA . LEU A 1 305 ? 9.689 3.464 -40.652 1.00 61.09 305 LEU A CA 1
ATOM 2384 C C . LEU A 1 305 ? 11.101 3.716 -41.197 1.00 61.09 305 LEU A C 1
ATOM 2386 O O . LEU A 1 305 ? 11.366 4.790 -41.732 1.00 61.09 305 LEU A O 1
ATOM 2390 N N . LEU A 1 306 ? 11.987 2.718 -41.132 1.00 66.19 306 LEU A N 1
ATOM 2391 C CA . LEU A 1 306 ? 13.330 2.801 -41.716 1.00 66.19 306 LEU A CA 1
ATOM 2392 C C . LEU A 1 306 ? 13.282 2.950 -43.243 1.00 66.19 306 LEU A C 1
ATOM 2394 O O . LEU A 1 306 ? 14.012 3.764 -43.805 1.00 66.19 306 LEU A O 1
ATOM 2398 N N . SER A 1 307 ? 12.385 2.222 -43.912 1.00 59.94 307 SER A N 1
ATOM 2399 C CA . SER A 1 307 ? 12.187 2.327 -45.365 1.00 59.94 307 SER A CA 1
ATOM 2400 C C . SER A 1 307 ? 11.624 3.694 -45.768 1.00 59.94 307 SER A C 1
ATOM 2402 O O . SER A 1 307 ? 12.055 4.270 -46.765 1.00 59.94 307 SER A O 1
ATOM 2404 N N . ALA A 1 308 ? 10.707 4.252 -44.972 1.00 56.41 308 ALA A N 1
ATOM 2405 C CA . ALA A 1 308 ? 10.172 5.594 -45.179 1.00 56.41 308 ALA A CA 1
ATOM 2406 C C . ALA A 1 308 ? 11.243 6.675 -44.965 1.00 56.41 308 ALA A C 1
ATOM 2408 O O . ALA A 1 308 ? 11.375 7.574 -45.794 1.00 56.41 308 ALA A O 1
ATOM 2409 N N . ALA A 1 309 ? 12.061 6.559 -43.914 1.00 56.16 309 ALA A N 1
ATOM 2410 C CA . ALA A 1 309 ? 13.179 7.466 -43.661 1.00 56.16 309 ALA A CA 1
ATOM 2411 C C . ALA A 1 309 ? 14.224 7.420 -44.790 1.00 56.16 309 ALA A C 1
ATOM 2413 O O . ALA A 1 309 ? 14.697 8.464 -45.240 1.00 56.16 309 ALA A O 1
ATOM 2414 N N . PHE A 1 310 ? 14.529 6.225 -45.306 1.00 63.62 310 PHE A N 1
ATOM 2415 C CA . PHE A 1 310 ? 15.403 6.059 -46.467 1.00 63.62 310 PHE A CA 1
ATOM 2416 C C . PHE A 1 310 ? 14.807 6.696 -47.731 1.00 63.62 310 PHE A C 1
ATOM 2418 O O . PHE A 1 310 ? 15.508 7.408 -48.448 1.00 63.62 310 PHE A O 1
ATOM 2425 N N . GLY A 1 311 ? 13.504 6.511 -47.976 1.00 52.19 311 GLY A N 1
ATOM 2426 C CA . GLY A 1 311 ? 12.791 7.141 -49.091 1.00 52.19 311 GLY A CA 1
ATOM 2427 C C . GLY A 1 311 ? 12.818 8.673 -49.035 1.00 52.19 311 GLY A C 1
ATOM 2428 O O . GLY A 1 311 ? 13.093 9.322 -50.045 1.00 52.19 311 GLY A O 1
ATOM 2429 N N . VAL A 1 312 ? 12.624 9.258 -47.848 1.00 56.06 312 VAL A N 1
ATOM 2430 C CA . VAL A 1 312 ? 12.746 10.710 -47.625 1.00 56.06 312 VAL A CA 1
ATOM 2431 C C . VAL A 1 312 ? 14.182 11.187 -47.867 1.00 56.06 312 VAL A C 1
ATOM 2433 O O . VAL A 1 312 ? 14.386 12.177 -48.568 1.00 56.06 312 VAL A O 1
ATOM 2436 N N . GLY A 1 313 ? 15.184 10.464 -47.358 1.00 50.53 313 GLY A N 1
ATOM 2437 C CA . GLY A 1 313 ? 16.598 10.785 -47.578 1.00 50.53 313 GLY A CA 1
ATOM 2438 C C . GLY A 1 313 ? 17.000 10.749 -49.056 1.00 50.53 313 GLY A C 1
ATOM 2439 O O . GLY A 1 313 ? 17.648 11.676 -49.544 1.00 50.53 313 GLY A O 1
ATOM 2440 N N . ALA A 1 314 ? 16.556 9.729 -49.796 1.00 56.09 314 ALA A N 1
ATOM 2441 C CA . ALA A 1 314 ? 16.771 9.624 -51.239 1.00 56.09 314 ALA A CA 1
ATOM 2442 C C . ALA A 1 314 ? 16.075 10.758 -52.014 1.00 56.09 314 ALA A C 1
ATOM 2444 O O . ALA A 1 314 ? 16.650 11.303 -52.957 1.00 56.09 314 ALA A O 1
ATOM 2445 N N . GLY A 1 315 ? 14.877 11.167 -51.580 1.00 48.62 315 GLY A N 1
ATOM 2446 C CA . GLY A 1 315 ? 14.165 12.315 -52.141 1.00 48.62 315 GLY A CA 1
ATOM 2447 C C . GLY A 1 315 ? 14.913 13.637 -51.948 1.00 48.62 315 GLY A C 1
ATOM 2448 O O . GLY A 1 315 ? 15.076 14.398 -52.900 1.00 48.62 315 GLY A O 1
ATOM 2449 N N . LEU A 1 316 ? 15.441 13.885 -50.746 1.00 55.03 316 LEU A N 1
ATOM 2450 C CA . LEU A 1 316 ? 16.229 15.086 -50.446 1.00 55.03 316 LEU A CA 1
ATOM 2451 C C . LEU A 1 316 ? 17.559 15.118 -51.216 1.00 55.03 316 LEU A C 1
ATOM 2453 O O . LEU A 1 316 ? 17.932 16.159 -51.758 1.00 55.03 316 LEU A O 1
ATOM 2457 N N . ALA A 1 317 ? 18.246 13.977 -51.332 1.00 52.94 317 ALA A N 1
ATOM 2458 C CA . ALA A 1 317 ? 19.453 13.856 -52.152 1.00 52.94 317 ALA A CA 1
ATOM 2459 C C . ALA A 1 317 ? 19.158 14.086 -53.645 1.00 52.94 317 ALA A C 1
ATOM 2461 O O . ALA A 1 317 ? 19.908 14.784 -54.329 1.00 52.94 317 ALA A O 1
ATOM 2462 N N . GLY A 1 318 ? 18.034 13.559 -54.143 1.00 54.50 318 GLY A N 1
ATOM 2463 C CA . GLY A 1 318 ? 17.560 13.815 -55.501 1.00 54.50 318 GLY A CA 1
ATOM 2464 C C . GLY A 1 318 ? 17.270 15.297 -55.754 1.00 54.50 318 GLY A C 1
ATOM 2465 O O . GLY A 1 318 ? 17.680 15.826 -56.785 1.00 54.50 318 GLY A O 1
ATOM 2466 N N . ALA A 1 319 ? 16.645 15.993 -54.799 1.00 56.34 319 ALA A N 1
ATOM 2467 C CA . ALA A 1 319 ? 16.376 17.430 -54.887 1.00 56.34 319 ALA A CA 1
ATOM 2468 C C . ALA A 1 319 ? 17.664 18.269 -54.932 1.00 56.34 319 ALA A C 1
ATOM 2470 O O . ALA A 1 319 ? 17.765 19.205 -55.725 1.00 56.34 319 ALA A O 1
ATOM 2471 N N . ALA A 1 320 ? 18.676 17.902 -54.140 1.00 61.31 320 ALA A N 1
ATOM 2472 C CA . ALA A 1 320 ? 19.983 18.558 -54.165 1.00 61.31 320 ALA A CA 1
ATOM 2473 C C . ALA A 1 320 ? 20.719 18.341 -55.501 1.00 61.31 320 ALA A C 1
ATOM 2475 O O . ALA A 1 320 ? 21.328 19.268 -56.037 1.00 61.31 320 ALA A O 1
ATOM 2476 N N . LEU A 1 321 ? 20.627 17.133 -56.067 1.00 56.12 321 LEU A N 1
ATOM 2477 C CA . LEU A 1 321 ? 21.269 16.782 -57.336 1.00 56.12 321 LEU A CA 1
ATOM 2478 C C . LEU A 1 321 ? 20.520 17.303 -58.565 1.00 56.12 321 LEU A C 1
ATOM 2480 O O . LEU A 1 321 ? 21.134 17.438 -59.618 1.00 56.12 321 LEU A O 1
ATOM 2484 N N . TYR A 1 322 ? 19.232 17.631 -58.457 1.00 57.31 322 TYR A N 1
ATOM 2485 C CA . TYR A 1 322 ? 18.409 18.066 -59.590 1.00 57.31 322 TYR A CA 1
ATOM 2486 C C . TYR A 1 322 ? 18.952 19.315 -60.295 1.00 57.31 322 TYR A C 1
ATOM 2488 O O . TYR A 1 322 ? 18.930 19.386 -61.520 1.00 57.31 322 TYR A O 1
ATOM 2496 N N . ASN A 1 323 ? 19.513 20.264 -59.541 1.00 55.50 323 ASN A N 1
ATOM 2497 C CA . ASN A 1 323 ? 20.079 21.493 -60.109 1.00 55.50 323 ASN A CA 1
ATOM 2498 C C . ASN A 1 323 ? 21.404 21.269 -60.860 1.00 55.50 323 ASN A C 1
ATOM 2500 O O . ASN A 1 323 ? 21.836 22.148 -61.601 1.00 55.50 323 ASN A O 1
ATOM 2504 N N . VAL A 1 324 ? 22.050 20.112 -60.672 1.00 62.19 324 VAL A N 1
ATOM 2505 C CA . VAL A 1 324 ? 23.360 19.783 -61.261 1.00 62.19 324 VAL A CA 1
ATOM 2506 C C . VAL A 1 324 ? 23.231 18.691 -62.331 1.00 62.19 324 VAL A C 1
ATOM 2508 O O . VAL A 1 324 ? 23.838 18.783 -63.393 1.00 62.19 324 VAL A O 1
ATOM 2511 N N . PHE A 1 325 ? 22.393 17.683 -62.083 1.00 62.09 325 PHE A N 1
ATOM 2512 C CA . PHE A 1 325 ? 22.097 16.567 -62.980 1.00 62.09 325 PHE A CA 1
ATOM 2513 C C . PHE A 1 325 ? 20.587 16.266 -62.957 1.00 62.09 325 PHE A C 1
ATOM 2515 O O . PHE A 1 325 ? 20.145 15.376 -62.223 1.00 62.09 325 PHE A O 1
ATOM 2522 N N . PRO A 1 326 ? 19.775 16.968 -63.771 1.00 64.50 326 PRO A N 1
ATOM 2523 C CA . PRO A 1 326 ? 18.313 16.941 -63.666 1.00 64.50 326 PRO A CA 1
ATOM 2524 C C . PRO A 1 326 ? 17.713 15.540 -63.801 1.00 64.50 326 PRO A C 1
ATOM 2526 O O . PRO A 1 326 ? 16.914 15.131 -62.967 1.00 64.50 326 PRO A O 1
ATOM 2529 N N . LEU A 1 327 ? 18.167 14.754 -64.784 1.00 58.19 327 LEU A N 1
ATOM 2530 C CA . LEU A 1 327 ? 17.681 13.386 -65.012 1.00 58.19 327 LEU A CA 1
ATOM 2531 C C . LEU A 1 327 ? 17.974 12.441 -63.834 1.00 58.19 327 LEU A C 1
ATOM 2533 O O . LEU A 1 327 ? 17.136 11.610 -63.487 1.00 58.19 327 LEU A O 1
ATOM 2537 N N . VAL A 1 328 ? 19.135 12.590 -63.188 1.00 54.34 328 VAL A N 1
ATOM 2538 C CA . VAL A 1 328 ? 19.521 11.780 -62.020 1.00 54.34 328 VAL A CA 1
ATOM 2539 C C . VAL A 1 328 ? 18.742 12.229 -60.779 1.00 54.34 328 VAL A C 1
ATOM 2541 O O . VAL A 1 328 ? 18.228 11.393 -60.036 1.00 54.34 328 VAL A O 1
ATOM 2544 N N . GLY A 1 329 ? 18.583 13.543 -60.588 1.00 39.53 329 GLY A N 1
ATOM 2545 C CA . GLY A 1 329 ? 17.807 14.116 -59.488 1.00 39.53 329 GLY A CA 1
ATOM 2546 C C . GLY A 1 329 ? 16.319 13.754 -59.540 1.00 39.53 329 GLY A C 1
ATOM 2547 O O . GLY A 1 329 ? 15.751 13.352 -58.525 1.00 39.53 329 GLY A O 1
ATOM 2548 N N . THR A 1 330 ? 15.689 13.810 -60.721 1.00 62.72 330 THR A N 1
ATOM 2549 C CA . THR A 1 330 ? 14.285 13.396 -60.906 1.00 62.72 330 THR A CA 1
ATOM 2550 C C . THR A 1 330 ? 14.095 11.905 -60.637 1.00 62.72 330 THR A C 1
ATOM 2552 O O . THR A 1 330 ? 13.131 11.527 -59.971 1.00 62.72 330 THR A O 1
ATOM 2555 N N . GLY A 1 331 ? 15.023 11.059 -61.101 1.00 50.62 331 GLY A N 1
ATOM 2556 C CA . GLY A 1 331 ? 14.976 9.616 -60.856 1.00 50.62 331 GLY A CA 1
ATOM 2557 C C . GLY A 1 331 ? 15.040 9.265 -59.366 1.00 50.62 331 GLY A C 1
ATOM 2558 O O . GLY A 1 331 ? 14.238 8.466 -58.884 1.00 50.62 331 GLY A O 1
ATOM 2559 N N . LEU A 1 332 ? 15.934 9.915 -58.616 1.00 47.16 332 LEU A N 1
ATOM 2560 C CA . LEU A 1 332 ? 16.068 9.717 -57.168 1.00 47.16 332 LEU A CA 1
ATOM 2561 C C . LEU A 1 332 ? 14.859 10.239 -56.380 1.00 47.16 332 LEU A C 1
ATOM 2563 O O . LEU A 1 332 ? 14.405 9.568 -55.453 1.00 47.16 332 LEU A O 1
ATOM 2567 N N . MET A 1 333 ? 14.286 11.381 -56.773 1.00 51.84 333 MET A N 1
ATOM 2568 C CA . MET A 1 333 ? 13.065 11.906 -56.149 1.00 51.84 333 MET A CA 1
ATOM 2569 C C . MET A 1 333 ? 11.852 10.994 -56.372 1.00 51.84 333 MET A C 1
ATOM 2571 O O . MET A 1 333 ? 11.122 10.704 -55.423 1.00 51.84 333 MET A O 1
ATOM 2575 N N . ALA A 1 334 ? 11.660 10.490 -57.595 1.00 54.12 334 ALA A N 1
ATOM 2576 C CA . ALA A 1 334 ? 10.567 9.571 -57.912 1.00 54.12 334 ALA A CA 1
ATOM 2577 C C . ALA A 1 334 ? 10.712 8.224 -57.177 1.00 54.12 334 ALA A C 1
ATOM 2579 O O . ALA A 1 334 ? 9.739 7.717 -56.613 1.00 54.12 334 ALA A O 1
ATOM 2580 N N . ALA A 1 335 ? 11.930 7.675 -57.116 1.00 51.25 335 ALA A N 1
ATOM 2581 C CA . ALA A 1 335 ? 12.218 6.445 -56.380 1.00 51.25 335 ALA A CA 1
ATOM 2582 C C . ALA A 1 335 ? 12.032 6.616 -54.859 1.00 51.25 335 ALA A C 1
ATOM 2584 O O . ALA A 1 335 ? 11.457 5.743 -54.204 1.00 51.25 335 ALA A O 1
ATOM 2585 N N . GLY A 1 336 ? 12.454 7.756 -54.299 1.00 46.72 336 GLY A N 1
ATOM 2586 C CA . GLY A 1 336 ? 12.268 8.083 -52.883 1.00 46.72 336 GLY A CA 1
ATOM 2587 C C . GLY A 1 336 ? 10.792 8.183 -52.484 1.00 46.72 336 GLY A C 1
ATOM 2588 O O . GLY A 1 336 ? 10.373 7.567 -51.501 1.00 46.72 336 GLY A O 1
ATOM 2589 N N . GLY A 1 337 ? 9.981 8.873 -53.295 1.00 45.81 337 GLY A N 1
ATOM 2590 C CA . GLY A 1 337 ? 8.536 9.004 -53.073 1.00 45.81 337 GLY A CA 1
ATOM 2591 C C . GLY A 1 337 ? 7.780 7.674 -53.163 1.00 45.81 337 GLY A C 1
ATOM 2592 O O . GLY A 1 337 ? 6.955 7.372 -52.298 1.00 45.81 337 GLY A O 1
ATOM 2593 N N . ALA A 1 338 ? 8.099 6.837 -54.156 1.00 56.38 338 ALA A N 1
ATOM 2594 C CA . ALA A 1 338 ? 7.480 5.519 -54.314 1.00 56.38 338 ALA A CA 1
ATOM 2595 C C . ALA A 1 338 ? 7.817 4.567 -53.150 1.00 56.38 338 ALA A C 1
ATOM 2597 O O . ALA A 1 338 ? 6.946 3.843 -52.663 1.00 56.38 338 ALA A O 1
ATOM 2598 N N . THR A 1 339 ? 9.059 4.610 -52.656 1.00 52.47 339 THR A N 1
ATOM 2599 C CA . THR A 1 339 ? 9.518 3.768 -51.539 1.00 52.47 339 THR A CA 1
ATOM 2600 C C . THR A 1 339 ? 8.838 4.156 -50.221 1.00 52.47 339 THR A C 1
ATOM 2602 O O . THR A 1 339 ? 8.405 3.282 -49.466 1.00 52.47 339 THR A O 1
ATOM 2605 N N . ALA A 1 340 ? 8.661 5.457 -49.966 1.00 50.69 340 ALA A N 1
ATOM 2606 C CA . ALA A 1 340 ? 7.961 5.945 -48.779 1.00 50.69 340 ALA A CA 1
ATOM 2607 C C . ALA A 1 340 ? 6.465 5.572 -48.789 1.00 50.69 340 ALA A C 1
ATOM 2609 O O . ALA A 1 340 ? 5.953 5.053 -47.796 1.00 50.69 340 ALA A O 1
ATOM 2610 N N . ALA A 1 341 ? 5.777 5.750 -49.923 1.00 51.53 341 ALA A N 1
ATOM 2611 C CA . ALA A 1 341 ? 4.350 5.439 -50.047 1.00 51.53 341 ALA A CA 1
ATOM 2612 C C . ALA A 1 341 ? 4.046 3.932 -49.910 1.00 51.53 341 ALA A C 1
ATOM 2614 O O . ALA A 1 341 ? 3.050 3.544 -49.285 1.00 51.53 341 ALA A O 1
ATOM 2615 N N . ALA A 1 342 ? 4.917 3.072 -50.449 1.00 59.53 342 ALA A N 1
ATOM 2616 C CA . ALA A 1 342 ? 4.794 1.623 -50.314 1.00 59.53 342 ALA A CA 1
ATOM 2617 C C . ALA A 1 342 ? 4.991 1.166 -48.856 1.00 59.53 342 ALA A C 1
ATOM 2619 O O . ALA A 1 342 ? 4.200 0.367 -48.350 1.00 59.53 342 ALA A O 1
ATOM 2620 N N . GLY A 1 343 ? 5.983 1.728 -48.153 1.00 53.06 343 GLY A N 1
ATOM 2621 C CA . GLY A 1 343 ? 6.245 1.431 -46.741 1.00 53.06 343 GLY A CA 1
ATOM 2622 C C . GLY A 1 343 ? 5.065 1.774 -45.824 1.00 53.06 343 GLY A C 1
ATOM 2623 O O . GLY A 1 343 ? 4.655 0.950 -45.004 1.00 53.06 343 GLY A O 1
ATOM 2624 N N . THR A 1 344 ? 4.455 2.950 -46.002 1.00 54.41 344 THR A N 1
ATOM 2625 C CA . THR A 1 344 ? 3.294 3.378 -45.201 1.00 54.41 344 THR A CA 1
ATOM 2626 C C . THR A 1 344 ? 2.055 2.516 -45.461 1.00 54.41 344 THR A C 1
ATOM 2628 O O . THR A 1 344 ? 1.339 2.155 -44.526 1.00 54.41 344 THR A O 1
ATOM 2631 N N . SER A 1 345 ? 1.817 2.129 -46.716 1.00 59.78 345 SER A N 1
ATOM 2632 C CA . SER A 1 345 ? 0.645 1.328 -47.095 1.00 59.78 345 SER A CA 1
ATOM 2633 C C . SER A 1 345 ? 0.695 -0.090 -46.510 1.00 59.78 345 SER A C 1
ATOM 2635 O O . SER A 1 345 ? -0.309 -0.582 -45.991 1.00 59.78 345 SER A O 1
ATOM 2637 N N . VAL A 1 346 ? 1.872 -0.728 -46.515 1.00 63.28 346 VAL A N 1
ATOM 2638 C CA . VAL A 1 346 ? 2.072 -2.056 -45.906 1.00 63.28 346 VAL A CA 1
ATOM 2639 C C . VAL A 1 346 ? 1.890 -2.003 -44.386 1.00 63.28 346 VAL A C 1
ATOM 2641 O O . VAL A 1 346 ? 1.220 -2.869 -43.822 1.00 63.28 346 VAL A O 1
ATOM 2644 N N . ALA A 1 347 ? 2.398 -0.959 -43.723 1.00 54.81 347 ALA A N 1
ATOM 2645 C CA . ALA A 1 347 ? 2.248 -0.787 -42.278 1.00 54.81 347 ALA A CA 1
ATOM 2646 C C . ALA A 1 347 ? 0.776 -0.647 -41.844 1.00 54.81 347 ALA A C 1
ATOM 2648 O O . ALA A 1 347 ? 0.369 -1.242 -40.846 1.00 54.81 347 ALA A O 1
ATOM 2649 N N . ILE A 1 348 ? -0.044 0.087 -42.607 1.00 61.66 348 ILE A N 1
ATOM 2650 C CA . ILE A 1 348 ? -1.474 0.276 -42.306 1.00 61.66 348 ILE A CA 1
ATOM 2651 C C . ILE A 1 348 ? -2.262 -1.031 -42.473 1.00 61.66 348 ILE A C 1
ATOM 2653 O O . ILE A 1 348 ? -3.114 -1.352 -41.640 1.00 61.66 348 ILE A O 1
ATOM 2657 N N . VAL A 1 349 ? -1.991 -1.798 -43.533 1.00 67.88 349 VAL A N 1
ATOM 2658 C CA . VAL A 1 349 ? -2.666 -3.085 -43.771 1.00 67.88 349 VAL A CA 1
ATOM 2659 C C . VAL A 1 349 ? -2.320 -4.088 -42.670 1.00 67.88 349 VAL A C 1
ATOM 2661 O O . VAL A 1 349 ? -3.219 -4.738 -42.137 1.00 67.88 349 VAL A O 1
ATOM 2664 N N . GLN A 1 350 ? -1.051 -4.161 -42.266 1.00 63.62 350 GLN A N 1
ATOM 2665 C CA . GLN A 1 350 ? -0.618 -5.071 -41.206 1.00 63.62 350 GLN A CA 1
ATOM 2666 C C . GLN A 1 350 ? -1.129 -4.664 -39.820 1.00 63.62 350 GLN A C 1
ATOM 2668 O O . GLN A 1 350 ? -1.539 -5.536 -39.059 1.00 63.62 350 GLN A O 1
ATOM 2673 N N . ALA A 1 351 ? -1.199 -3.366 -39.504 1.00 56.19 351 ALA A N 1
ATOM 2674 C CA . ALA A 1 351 ? -1.798 -2.892 -38.254 1.00 56.19 351 ALA A CA 1
ATOM 2675 C C . ALA A 1 351 ? -3.280 -3.295 -38.146 1.00 56.19 351 ALA A C 1
ATOM 2677 O O . ALA A 1 351 ? -3.725 -3.793 -37.114 1.00 56.19 351 ALA A O 1
ATOM 2678 N N . ARG A 1 352 ? -4.034 -3.170 -39.247 1.00 67.50 352 ARG A N 1
ATOM 2679 C CA . ARG A 1 352 ? -5.442 -3.598 -39.312 1.00 67.50 352 ARG A CA 1
ATOM 2680 C C . ARG A 1 352 ? -5.618 -5.112 -39.230 1.00 67.50 352 ARG A C 1
ATOM 2682 O O . ARG A 1 352 ? -6.672 -5.565 -38.793 1.00 67.50 352 ARG A O 1
ATOM 2689 N N . GLN A 1 353 ? -4.644 -5.891 -39.691 1.00 72.06 353 GLN A N 1
ATOM 2690 C CA . GLN A 1 353 ? -4.678 -7.345 -39.565 1.00 72.06 353 GLN A CA 1
ATOM 2691 C C . GLN A 1 353 ? -4.349 -7.786 -38.134 1.00 72.06 353 GLN A C 1
ATOM 2693 O O . GLN A 1 353 ? -5.091 -8.581 -37.568 1.00 72.06 353 GLN A O 1
ATOM 2698 N N . ALA A 1 354 ? -3.323 -7.196 -37.514 1.00 57.91 354 ALA A N 1
ATOM 2699 C CA . ALA A 1 354 ? -2.979 -7.443 -36.114 1.00 57.91 354 ALA A CA 1
ATOM 2700 C C . ALA A 1 354 ? -4.139 -7.103 -35.163 1.00 57.91 354 ALA A C 1
ATOM 2702 O O . ALA A 1 354 ? -4.399 -7.851 -34.226 1.00 57.91 354 ALA A O 1
ATOM 2703 N N . GLN A 1 355 ? -4.878 -6.023 -35.442 1.00 58.84 355 GLN A N 1
ATOM 2704 C CA . GLN A 1 355 ? -6.074 -5.659 -34.682 1.00 58.84 355 GLN A CA 1
ATOM 2705 C C . GLN A 1 355 ? -7.170 -6.735 -34.782 1.00 58.84 355 GLN A C 1
ATOM 2707 O O . GLN A 1 355 ? -7.643 -7.214 -33.759 1.00 58.84 355 GLN A O 1
ATOM 2712 N N . ARG A 1 356 ? -7.509 -7.197 -35.995 1.00 67.44 356 ARG A N 1
ATOM 2713 C CA . ARG A 1 356 ? -8.528 -8.250 -36.190 1.00 67.44 356 ARG A CA 1
ATOM 2714 C C . ARG A 1 356 ? -8.155 -9.575 -35.529 1.00 67.44 356 ARG A C 1
ATOM 2716 O O . ARG A 1 356 ? -9.027 -10.261 -35.005 1.00 67.44 356 ARG A O 1
ATOM 2723 N N . GLU A 1 357 ? -6.877 -9.939 -35.575 1.00 60.72 357 GLU A N 1
ATOM 2724 C CA . GLU A 1 357 ? -6.372 -11.152 -34.926 1.00 60.72 357 GLU A CA 1
ATOM 2725 C C . GLU A 1 357 ? -6.390 -11.018 -33.393 1.00 60.72 357 GLU A C 1
ATOM 2727 O O . GLU A 1 357 ? -6.702 -11.986 -32.700 1.00 60.72 357 GLU A O 1
ATOM 2732 N N . GLY A 1 358 ? -6.136 -9.817 -32.859 1.00 56.59 358 GLY A N 1
ATOM 2733 C CA . GLY A 1 358 ? -6.350 -9.495 -31.445 1.00 56.59 358 GLY A CA 1
ATOM 2734 C C . GLY A 1 358 ? -7.811 -9.680 -31.028 1.00 56.59 358 GLY A C 1
ATOM 2735 O O . GLY A 1 358 ? -8.086 -10.369 -30.046 1.00 56.59 358 GLY A O 1
ATOM 2736 N N . ASP A 1 359 ? -8.743 -9.172 -31.835 1.00 57.28 359 ASP A N 1
ATOM 2737 C CA . ASP A 1 359 ? -10.185 -9.316 -31.605 1.00 57.28 359 ASP A CA 1
ATOM 2738 C C . ASP A 1 359 ? -10.648 -10.788 -31.685 1.00 57.28 359 ASP A C 1
ATOM 2740 O O . ASP A 1 359 ? -11.589 -11.210 -31.013 1.00 57.28 359 ASP A O 1
ATOM 2744 N N . GLU A 1 360 ? -10.014 -11.617 -32.518 1.00 61.84 360 GLU A N 1
ATOM 2745 C CA . GLU A 1 360 ? -10.292 -13.058 -32.615 1.00 61.84 360 GLU A CA 1
ATOM 2746 C C . GLU A 1 360 ? -9.708 -13.858 -31.438 1.00 61.84 360 GLU A C 1
ATOM 2748 O O . GLU A 1 360 ? -10.372 -14.749 -30.898 1.00 61.84 360 GLU A O 1
ATOM 2753 N N . ALA A 1 361 ? -8.501 -13.512 -30.985 1.00 50.38 361 ALA A N 1
ATOM 2754 C CA . ALA A 1 361 ? -7.901 -14.095 -29.788 1.00 50.38 361 ALA A CA 1
ATOM 2755 C C . ALA A 1 361 ? -8.716 -13.752 -28.530 1.00 50.38 361 ALA A C 1
ATOM 2757 O O . ALA A 1 361 ? -8.945 -14.629 -27.694 1.00 50.38 361 ALA A O 1
ATOM 2758 N N . ALA A 1 362 ? -9.219 -12.516 -28.434 1.00 49.34 362 ALA A N 1
ATOM 2759 C CA . ALA A 1 362 ? -10.126 -12.089 -27.372 1.00 49.34 362 ALA A CA 1
ATOM 2760 C C . ALA A 1 362 ? -11.421 -12.921 -27.370 1.00 49.34 362 ALA A C 1
ATOM 2762 O O . ALA A 1 362 ? -11.769 -13.493 -26.338 1.00 49.34 362 ALA A O 1
ATOM 2763 N N . ARG A 1 363 ? -12.062 -13.102 -28.535 1.00 56.25 363 ARG A N 1
ATOM 2764 C CA . ARG A 1 363 ? -13.269 -13.941 -28.697 1.00 56.25 363 ARG A CA 1
ATOM 2765 C C . ARG A 1 363 ? -13.035 -15.421 -28.379 1.00 56.25 363 ARG A C 1
ATOM 2767 O O . ARG A 1 363 ? -13.887 -16.086 -27.797 1.00 56.25 363 ARG A O 1
ATOM 2774 N N . THR A 1 364 ? -11.868 -15.959 -28.723 1.00 55.53 364 THR A N 1
ATOM 2775 C CA . THR A 1 364 ? -11.520 -17.353 -28.395 1.00 55.53 364 THR A CA 1
ATOM 2776 C C . THR A 1 364 ? -11.272 -17.522 -26.892 1.00 55.53 364 THR A C 1
ATOM 2778 O O . THR A 1 364 ? -11.726 -18.496 -26.287 1.00 55.53 364 THR A O 1
ATOM 2781 N N . GLY A 1 365 ? -10.610 -16.545 -26.261 1.00 50.75 365 GLY A N 1
ATOM 2782 C CA . GLY A 1 365 ? -10.481 -16.472 -24.804 1.00 50.75 365 GLY A CA 1
ATOM 2783 C C . GLY A 1 365 ? -11.835 -16.321 -24.105 1.00 50.75 365 GLY A C 1
ATOM 2784 O O . GLY A 1 365 ? -12.055 -16.882 -23.032 1.00 50.75 365 GLY A O 1
ATOM 2785 N N . GLU A 1 366 ? -12.776 -15.622 -24.735 1.00 45.91 366 GLU A N 1
ATOM 2786 C CA . GLU A 1 366 ? -14.152 -15.473 -24.276 1.00 45.91 366 GLU A CA 1
ATOM 2787 C C . GLU A 1 366 ? -14.898 -16.808 -24.210 1.00 45.91 366 GLU A C 1
ATOM 2789 O O . GLU A 1 366 ? -15.376 -17.186 -23.138 1.00 45.91 366 GLU A O 1
ATOM 2794 N N . ALA A 1 367 ? -14.885 -17.575 -25.303 1.00 50.78 367 ALA A N 1
ATOM 2795 C CA . ALA A 1 367 ? -15.505 -18.897 -25.369 1.00 50.78 367 ALA A CA 1
ATOM 2796 C C . ALA A 1 367 ? -14.909 -19.891 -24.349 1.00 50.78 367 ALA A C 1
ATOM 2798 O O . ALA A 1 367 ? -15.639 -20.672 -23.735 1.00 50.78 367 ALA A O 1
ATOM 2799 N N . GLY A 1 368 ? -13.591 -19.843 -24.119 1.00 46.47 368 GLY A N 1
ATOM 2800 C CA . GLY A 1 368 ? -12.919 -20.703 -23.136 1.00 46.47 368 GLY A CA 1
ATOM 2801 C C . GLY A 1 368 ? -13.286 -20.396 -21.678 1.00 46.47 368 GLY A C 1
ATOM 2802 O O . GLY A 1 368 ? -13.299 -21.294 -20.829 1.00 46.47 368 GLY A O 1
ATOM 2803 N N . LEU A 1 369 ? -13.612 -19.139 -21.383 1.00 46.06 369 LEU A N 1
ATOM 2804 C CA . LEU A 1 369 ? -13.996 -18.685 -20.046 1.00 46.06 369 LEU A CA 1
ATOM 2805 C C . LEU A 1 369 ? -15.477 -18.969 -19.757 1.00 46.06 369 LEU A C 1
ATOM 2807 O O . LEU A 1 369 ? -15.772 -19.481 -18.683 1.00 46.06 369 LEU A O 1
ATOM 2811 N N . ASN A 1 370 ? -16.367 -18.816 -20.742 1.00 47.25 370 ASN A N 1
ATOM 2812 C CA . ASN A 1 370 ? -17.781 -19.203 -20.604 1.00 47.25 370 ASN A CA 1
ATOM 2813 C C . ASN A 1 370 ? -17.939 -20.707 -20.323 1.00 47.25 370 ASN A C 1
ATOM 2815 O O . ASN A 1 370 ? -18.774 -21.126 -19.524 1.00 47.25 370 ASN A O 1
ATOM 2819 N N . LEU A 1 371 ? -17.078 -21.531 -20.925 1.00 49.50 371 LEU A N 1
ATOM 2820 C CA . LEU A 1 371 ? -17.017 -22.961 -20.627 1.00 49.50 371 LEU A CA 1
ATOM 2821 C C . LEU A 1 371 ? -16.480 -23.247 -19.212 1.00 49.50 371 LEU A C 1
ATOM 2823 O O . LEU A 1 371 ? -16.846 -24.247 -18.602 1.00 49.50 371 LEU A O 1
ATOM 2827 N N . SER A 1 372 ? -15.601 -22.392 -18.683 1.00 44.97 372 SER A N 1
ATOM 2828 C CA . SER A 1 372 ? -15.037 -22.550 -17.335 1.00 44.97 372 SER A CA 1
ATOM 2829 C C . SER A 1 372 ? -16.058 -22.213 -16.253 1.00 44.97 372 SER A C 1
ATOM 2831 O O . SER A 1 372 ? -16.186 -22.977 -15.298 1.00 44.97 372 SER A O 1
ATOM 2833 N N . ASP A 1 373 ? -16.830 -21.145 -16.443 1.00 46.69 373 ASP A N 1
ATOM 2834 C CA . ASP A 1 373 ? -17.905 -20.768 -15.525 1.00 46.69 373 ASP A CA 1
ATOM 2835 C C . ASP A 1 373 ? -19.023 -21.820 -15.499 1.00 46.69 373 ASP A C 1
ATOM 2837 O O . ASP A 1 373 ? -19.475 -22.202 -14.419 1.00 46.69 373 ASP A O 1
ATOM 2841 N N . ASP A 1 374 ? -19.405 -22.393 -16.651 1.00 51.59 374 ASP A N 1
ATOM 2842 C CA . ASP A 1 374 ? -20.371 -23.505 -16.688 1.00 51.59 374 ASP A CA 1
ATOM 2843 C C . ASP A 1 374 ? -19.864 -24.726 -15.896 1.00 51.59 374 ASP A C 1
ATOM 2845 O O . ASP A 1 374 ? -20.618 -25.354 -15.150 1.00 51.59 374 ASP A O 1
ATOM 2849 N N . LEU A 1 375 ? -18.566 -25.036 -15.974 1.00 46.25 375 LEU A N 1
ATOM 2850 C CA . LEU A 1 375 ? -17.964 -26.140 -15.220 1.00 46.25 375 LEU A CA 1
ATOM 2851 C C . LEU A 1 375 ? -17.901 -25.866 -13.711 1.00 46.25 375 LEU A C 1
ATOM 2853 O O . LEU A 1 375 ? -18.210 -26.765 -12.929 1.00 46.25 375 LEU A O 1
ATOM 2857 N N . ILE A 1 376 ? -17.572 -24.640 -13.293 1.00 48.69 376 ILE A N 1
ATOM 2858 C CA . ILE A 1 376 ? -17.585 -24.232 -11.877 1.00 48.69 376 ILE A CA 1
ATOM 2859 C C . ILE A 1 376 ? -19.010 -24.315 -11.317 1.00 48.69 376 ILE A C 1
ATOM 2861 O O . ILE A 1 376 ? -19.232 -24.880 -10.245 1.00 48.69 376 ILE A O 1
ATOM 2865 N N . HIS A 1 377 ? -20.002 -23.834 -12.069 1.00 53.59 377 HIS A N 1
ATOM 2866 C CA . HIS A 1 377 ? -21.406 -23.924 -11.675 1.00 53.59 377 HIS A CA 1
ATOM 2867 C C . HIS A 1 377 ? -21.940 -25.361 -11.658 1.00 53.59 377 HIS A C 1
ATOM 2869 O O . HIS A 1 377 ? -22.828 -25.675 -10.863 1.00 53.59 377 HIS A O 1
ATOM 2875 N N . ARG A 1 378 ? -21.438 -26.258 -12.514 1.00 52.88 378 ARG A N 1
ATOM 2876 C CA . ARG A 1 378 ? -21.764 -27.694 -12.453 1.00 52.88 378 ARG A CA 1
ATOM 2877 C C . ARG A 1 378 ? -21.114 -28.374 -11.251 1.00 52.88 378 ARG A C 1
ATOM 2879 O O . ARG A 1 378 ? -21.792 -29.139 -10.572 1.00 52.88 378 ARG A O 1
ATOM 2886 N N . PHE A 1 379 ? -19.854 -28.061 -10.955 1.00 47.59 379 PHE A N 1
ATOM 2887 C CA . PHE A 1 379 ? -19.144 -28.601 -9.796 1.00 47.59 379 PHE A CA 1
ATOM 2888 C C . PHE A 1 379 ? -19.826 -28.191 -8.486 1.00 47.59 379 PHE A C 1
ATOM 2890 O O . PHE A 1 379 ? -20.163 -29.050 -7.676 1.00 47.59 379 PHE A O 1
ATOM 2897 N N . ARG A 1 380 ? -20.158 -26.904 -8.334 1.00 51.56 380 ARG A N 1
ATOM 2898 C CA . ARG A 1 380 ? -20.871 -26.385 -7.158 1.00 51.56 380 ARG A CA 1
ATOM 2899 C C . ARG A 1 380 ? -22.249 -27.031 -6.961 1.00 51.56 380 ARG A C 1
ATOM 2901 O O . ARG A 1 380 ? -22.593 -27.425 -5.853 1.00 51.56 380 ARG A O 1
ATOM 2908 N N . ARG A 1 381 ? -23.005 -27.228 -8.049 1.00 58.94 381 ARG A N 1
ATOM 2909 C CA . ARG A 1 381 ? -24.284 -27.961 -8.004 1.00 58.94 381 ARG A CA 1
ATOM 2910 C C . ARG A 1 381 ? -24.111 -29.430 -7.611 1.00 58.94 381 ARG A C 1
ATOM 2912 O O . ARG A 1 381 ? -24.978 -29.978 -6.944 1.00 58.94 381 ARG A O 1
ATOM 2919 N N . SER A 1 382 ? -23.005 -30.066 -8.002 1.00 52.66 382 SER A N 1
ATOM 2920 C CA . SER A 1 382 ? -22.723 -31.456 -7.620 1.00 52.66 382 SER A CA 1
ATOM 2921 C C . SER A 1 382 ? -22.302 -31.614 -6.156 1.00 52.66 382 SER A C 1
ATOM 2923 O O . SER A 1 382 ? -22.604 -32.642 -5.561 1.00 52.66 382 SER A O 1
ATOM 2925 N N . THR A 1 383 ? -21.664 -30.602 -5.558 1.00 51.50 383 THR A N 1
ATOM 2926 C CA . THR A 1 383 ? -21.291 -30.611 -4.135 1.00 51.50 383 THR A CA 1
ATOM 2927 C C . THR A 1 383 ? -22.466 -30.262 -3.224 1.00 51.50 383 THR A C 1
ATOM 2929 O O . THR A 1 383 ? -22.596 -30.851 -2.161 1.00 51.50 383 THR A O 1
ATOM 2932 N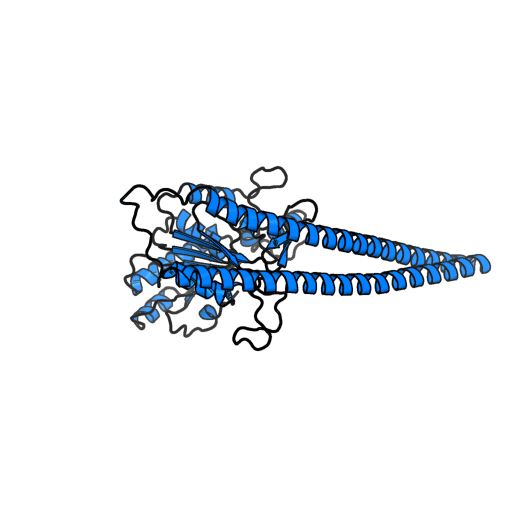 N . GLU A 1 384 ? -23.356 -29.363 -3.655 1.00 65.88 384 GLU A N 1
ATOM 2933 C CA . GLU A 1 384 ? -24.562 -28.987 -2.896 1.00 65.88 384 GLU A CA 1
ATOM 2934 C C . GLU A 1 384 ? -25.656 -30.081 -2.950 1.00 65.88 384 GLU A C 1
ATOM 2936 O O . GLU A 1 384 ? -26.492 -30.164 -2.057 1.00 65.88 384 GLU A O 1
ATOM 2941 N N . GLY A 1 385 ? -25.635 -30.966 -3.957 1.00 51.88 385 GLY A N 1
ATOM 2942 C CA . GLY A 1 385 ? -26.567 -32.098 -4.085 1.00 51.88 385 GLY A CA 1
ATOM 2943 C C . GLY A 1 385 ? -26.176 -33.375 -3.326 1.00 51.88 385 GLY A C 1
ATOM 2944 O O . GLY A 1 385 ? -26.891 -34.366 -3.428 1.00 51.88 385 GLY A O 1
ATOM 2945 N N . LEU A 1 386 ? -25.048 -33.383 -2.607 1.00 45.06 386 LEU A N 1
ATOM 2946 C CA . LEU A 1 386 ? -24.597 -34.516 -1.780 1.00 45.06 386 LEU A CA 1
ATOM 2947 C C . LEU A 1 386 ? -24.968 -34.361 -0.292 1.00 45.06 386 LEU A C 1
ATOM 2949 O O . LEU A 1 386 ? -24.699 -35.266 0.495 1.00 45.06 386 LEU A O 1
ATOM 2953 N N . GLU A 1 387 ? -25.596 -33.243 0.087 1.00 46.97 387 GLU A N 1
ATOM 2954 C CA . GLU A 1 387 ? -26.080 -32.968 1.452 1.00 46.97 387 GLU A CA 1
ATOM 2955 C C . GLU A 1 387 ? -27.607 -33.141 1.616 1.00 46.97 387 GLU A C 1
ATOM 2957 O O . GLU A 1 387 ? -28.159 -32.819 2.669 1.00 46.97 387 GLU A O 1
ATOM 2962 N N . SER A 1 388 ? -28.291 -33.684 0.601 1.00 43.69 388 SER A N 1
ATOM 2963 C CA . SER A 1 388 ? -29.697 -34.131 0.653 1.00 43.69 388 SER A CA 1
ATOM 2964 C C . SER A 1 388 ? -29.791 -35.639 0.500 1.00 43.69 388 SER A C 1
ATOM 2966 O O . SER A 1 388 ? -30.609 -36.256 1.216 1.00 43.69 388 SER A O 1
#

Radius of gyration: 27.44 Å; chains: 1; bounding box: 53×57×88 Å

Sequence (388 aa):
MKNFLCSRPENVWGGVFYADRELEFTERLREKPGARVFALDISDNLTHPRVVANEVRRAIDAIKAATGASRVNVITHSMGALTAREARRQGENDIGKLCMISAPNHGSYEASLGSTLHDANVYDHYPGERMGAMDALRLEYGPLGGVANQWLHELNEFWKDDPDRPQALVIAGIGLPTPDRSLPVGTAQGDAMVAARRAPLDGAGFLLAVPNKLEPGHPFFRDFQEFRYNHLQIVSEAEVYRAVAEFLNEDPPAPPRDPAPPPPPPGDFERHLSAVQDRNRDLRKSLAASEHRIRLAARWHQMALLSAAFGVGAGLAGAALYNVFPLVGTGLMAAGGATAAAGTSVAIVQARQAQREGDEAARTGEAGLNLSDDLIHRFRRSTEGLES

Secondary structure (DSSP, 8-state):
---HHHH-TT-TTT-EEETT-HHHHHHHHHT-TT----EEE-S-TTS-HHHHHHHHHHHHHHHHHHH--S-EEEEEETTHHHHHHHHHHTT---EEEEEEES--TT-BHHHHHHHHHHHTTS---S-GGG-HHHHHHB-SB-TTSSBS-HHHHHHHHHHHH-TTPPEEEEEEE-SEEEE---TTTSEEEEBSSSBGGGS--TTSEEEEE----PPTT-TT--S-GGGTTSTTTGGG-HHHHHHHHHHHHSPPPPP-SSPPPPPSPHHHHHHHHHHHHHHHHHHHHHHHHHHHHHHHHHHHHHHHHHHHHHHHHHHHHHHHHHTT-HHHHHHHHHHHHHHHHHHHHHHHHHHHHHHHHHHHHHHHHHHHHHHHHHHHHHHHHHHHTT--

Foldseek 3Di:
DQDPCNVDQPNLQQGEDELVCLVVSLVVRLVRQRRADYHYDFPDPLAALLVRLVSVLSVQVSCCVNHVDQAHEDEDAECRLVNPLSVVVVPPLRHQEYEYEAYLLQAWVVLQVQVVCVVVVNDDPDPPNRNNSSLNRHGQADDVRHGPRPVSVVSQVCQQPDPSHHAYEYEWEQLDFAQDPDPPPRTAGGQNTHHLVSGDHPNYHYHYDYQDPDDPPDPQDDPCSSNDRHSPRVVVHVVSVVVVVCSVPDDDPDPPPDPDDPPDDPPPVCVVVVVVVVVVVVVVVLVVVLVVLVVVLVVLLVVLVVQLVVLVVLLVVLVVCCVVPVVSSVVSNVSSVVSNVVSVVVNVVSVVVSVVVVVVSVVVVVVVVVVVVVVVVVVVVVVVVVVD